Protein AF-0000000075761748 (afdb_homodimer)

Structure (mmCIF, N/CA/C/O backbone):
data_AF-0000000075761748-model_v1
#
loop_
_entity.id
_entity.type
_entity.pdbx_description
1 polymer 'Carboxyvinyl-carboxyphosphonate phosphorylmutase, putative'
#
loop_
_atom_site.group_PDB
_atom_site.id
_atom_site.type_symbol
_atom_site.label_atom_id
_atom_site.label_alt_id
_atom_site.label_comp_id
_atom_site.label_asym_id
_atom_site.label_entity_id
_atom_site.label_seq_id
_atom_site.pdbx_PDB_ins_code
_atom_site.Cartn_x
_atom_site.Cartn_y
_atom_site.Cartn_z
_atom_site.occupancy
_atom_site.B_iso_or_equiv
_atom_site.auth_seq_id
_atom_site.auth_comp_id
_atom_site.auth_asym_id
_atom_site.auth_atom_id
_atom_site.pdbx_PDB_model_num
ATOM 1 N N . MET A 1 1 ? -8.164 -15.031 -9.969 1 97.06 1 MET A N 1
ATOM 2 C CA . MET A 1 1 ? -7.469 -14.969 -8.68 1 97.06 1 MET A CA 1
ATOM 3 C C . MET A 1 1 ? -6.477 -13.812 -8.656 1 97.06 1 MET A C 1
ATOM 5 O O . MET A 1 1 ? -5.289 -14.008 -8.922 1 97.06 1 MET A O 1
ATOM 9 N N . PRO A 1 2 ? -7.016 -12.594 -8.445 1 98.62 2 PRO A N 1
ATOM 10 C CA . PRO A 1 2 ? -6.156 -11.406 -8.492 1 98.62 2 PRO A CA 1
ATOM 11 C C . PRO A 1 2 ? -5.148 -11.359 -7.352 1 98.62 2 PRO A C 1
ATOM 13 O O . PRO A 1 2 ? -5.211 -12.18 -6.43 1 98.62 2 PRO A O 1
ATOM 16 N N . ASN A 1 3 ? -4.223 -10.469 -7.453 1 98.88 3 ASN A N 1
ATOM 17 C CA . ASN A 1 3 ? -3.045 -10.492 -6.59 1 98.88 3 ASN A CA 1
ATOM 18 C C . ASN A 1 3 ? -2.951 -9.227 -5.738 1 98.88 3 ASN A C 1
ATOM 20 O O . ASN A 1 3 ? -2.348 -8.242 -6.152 1 98.88 3 ASN A O 1
ATOM 24 N N . PR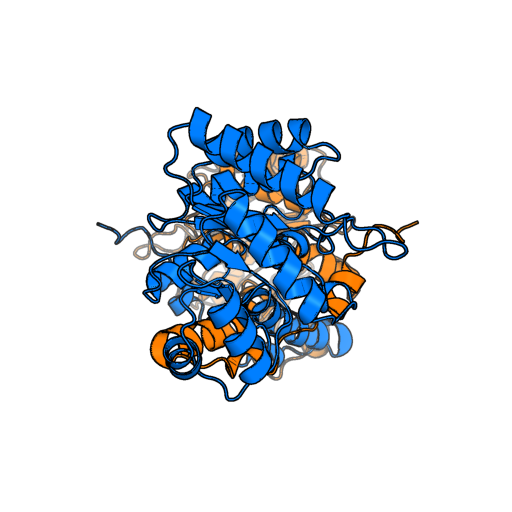O A 1 4 ? -3.484 -9.25 -4.539 1 98.88 4 PRO A N 1
ATOM 25 C CA . PRO A 1 4 ? -3.318 -8.133 -3.609 1 98.88 4 PRO A CA 1
ATOM 26 C C . PRO A 1 4 ? -1.931 -8.094 -2.975 1 98.88 4 PRO A C 1
ATOM 28 O O . PRO A 1 4 ? -1.226 -9.109 -2.963 1 98.88 4 PRO A O 1
ATOM 31 N N . TRP A 1 5 ? -1.513 -6.922 -2.471 1 98.81 5 TRP A N 1
ATOM 32 C CA . TRP A 1 5 ? -0.192 -6.801 -1.863 1 98.81 5 TRP A CA 1
ATOM 33 C C . TRP A 1 5 ? -0.297 -6.324 -0.419 1 98.81 5 TRP A C 1
ATOM 35 O O . TRP A 1 5 ? 0.706 -6.258 0.295 1 98.81 5 TRP A O 1
ATOM 45 N N . ASP A 1 6 ? -1.448 -5.941 0.044 1 98.75 6 ASP A N 1
ATOM 46 C CA . ASP A 1 6 ? -1.693 -5.547 1.429 1 98.75 6 ASP A CA 1
ATOM 47 C C . ASP A 1 6 ? -3.148 -5.793 1.82 1 98.75 6 ASP A C 1
ATOM 49 O O . ASP A 1 6 ? -3.943 -6.266 1.007 1 98.75 6 ASP A O 1
ATOM 53 N N . VAL A 1 7 ? -3.504 -5.562 3.092 1 98.56 7 VAL A N 1
ATOM 54 C CA . VAL A 1 7 ? -4.82 -5.875 3.643 1 98.56 7 VAL A CA 1
ATOM 55 C C . VAL A 1 7 ? -5.891 -5.07 2.906 1 98.56 7 VAL A C 1
ATOM 57 O O . VAL A 1 7 ? -6.957 -5.598 2.582 1 98.56 7 VAL A O 1
ATOM 60 N N . GLY A 1 8 ? -5.621 -3.787 2.602 1 98.62 8 GLY A N 1
ATOM 61 C CA . GLY A 1 8 ? -6.57 -2.943 1.899 1 98.62 8 GLY A CA 1
ATOM 62 C C . GLY A 1 8 ? -6.906 -3.449 0.51 1 98.62 8 GLY A C 1
ATOM 63 O O . GLY A 1 8 ? -8.078 -3.531 0.14 1 98.62 8 GLY A O 1
ATOM 64 N N . SER A 1 9 ? -5.867 -3.771 -0.28 1 98.81 9 SER A N 1
ATOM 65 C CA . SER A 1 9 ? -6.113 -4.27 -1.63 1 98.81 9 SER A CA 1
ATOM 66 C C . SER A 1 9 ? -6.82 -5.617 -1.6 1 98.81 9 SER A C 1
ATOM 68 O O . SER A 1 9 ? -7.637 -5.918 -2.475 1 98.81 9 SER A O 1
ATOM 70 N N . ALA A 1 10 ? -6.52 -6.508 -0.599 1 98.69 10 ALA A N 1
ATOM 71 C CA . ALA A 1 10 ? -7.219 -7.781 -0.453 1 98.69 10 ALA A CA 1
ATOM 72 C C . ALA A 1 10 ? -8.703 -7.559 -0.17 1 98.69 10 ALA A C 1
ATOM 74 O O . ALA A 1 10 ? -9.562 -8.18 -0.804 1 98.69 10 ALA A O 1
ATOM 75 N N . ALA A 1 11 ? -8.961 -6.68 0.768 1 97.94 11 ALA A N 1
ATOM 76 C CA . ALA A 1 11 ? -10.344 -6.387 1.135 1 97.94 11 ALA A CA 1
ATOM 77 C C . ALA A 1 11 ? -11.109 -5.797 -0.044 1 97.94 11 ALA A C 1
ATOM 79 O O . ALA A 1 11 ? -12.273 -6.148 -0.274 1 97.94 11 ALA A O 1
ATOM 80 N N . ALA A 1 12 ? -10.508 -4.895 -0.746 1 98.31 12 ALA A N 1
ATOM 81 C CA . ALA A 1 12 ? -11.141 -4.289 -1.916 1 98.31 12 ALA A CA 1
ATOM 82 C C . ALA A 1 12 ? -11.484 -5.344 -2.963 1 98.31 12 ALA A C 1
ATOM 84 O O . ALA A 1 12 ? -12.594 -5.363 -3.496 1 98.31 12 ALA A O 1
ATOM 85 N N . LEU A 1 13 ? -10.539 -6.246 -3.244 1 98.69 13 LEU A N 1
ATOM 86 C CA . LEU A 1 13 ? -10.766 -7.285 -4.242 1 98.69 13 LEU A CA 1
ATOM 87 C C . LEU A 1 13 ? -11.867 -8.242 -3.797 1 98.69 13 LEU A C 1
ATOM 89 O O . LEU A 1 13 ? -12.688 -8.672 -4.609 1 98.69 13 LEU A O 1
ATOM 93 N N . ALA A 1 14 ? -11.844 -8.586 -2.496 1 98.12 14 ALA A N 1
ATOM 94 C CA . ALA A 1 14 ? -12.938 -9.391 -1.961 1 98.12 14 ALA A CA 1
ATOM 95 C C . ALA A 1 14 ? -14.281 -8.711 -2.174 1 98.12 14 ALA A C 1
ATOM 97 O O . ALA A 1 14 ? -15.25 -9.344 -2.586 1 98.12 14 ALA A O 1
ATOM 98 N N . SER A 1 15 ? -14.352 -7.426 -1.947 1 96.75 15 SER A N 1
ATOM 99 C CA . SER A 1 15 ? -15.594 -6.664 -2.062 1 96.75 15 SER A CA 1
ATOM 100 C C . SER A 1 15 ? -16.062 -6.602 -3.51 1 96.75 15 SER A C 1
ATOM 102 O O . SER A 1 15 ? -17.25 -6.363 -3.77 1 96.75 15 SER A O 1
ATOM 104 N N . LEU A 1 16 ? -15.172 -6.793 -4.461 1 97.62 16 LEU A N 1
ATOM 105 C CA . LEU A 1 16 ? -15.508 -6.738 -5.879 1 97.62 16 LEU A CA 1
ATOM 106 C C . LEU A 1 16 ? -16.016 -8.094 -6.371 1 97.62 16 LEU A C 1
ATOM 108 O O . LEU A 1 16 ? -16.344 -8.25 -7.547 1 97.62 16 LEU A O 1
ATOM 112 N N . GLY A 1 17 ? -15.992 -9.148 -5.469 1 97.62 17 GLY A N 1
ATOM 113 C CA . GLY A 1 17 ? -16.672 -10.398 -5.773 1 97.62 17 GLY A CA 1
ATOM 114 C C . GLY A 1 17 ? -15.711 -11.516 -6.164 1 97.62 17 GLY A C 1
ATOM 115 O O . GLY A 1 17 ? -16.141 -12.602 -6.535 1 97.62 17 GLY A O 1
ATOM 116 N N . PHE A 1 18 ? -14.438 -11.281 -6.145 1 98.38 18 PHE A N 1
ATOM 117 C CA . PHE A 1 18 ? -13.492 -12.367 -6.398 1 98.38 18 PHE A CA 1
ATOM 118 C C . PHE A 1 18 ? -13.625 -13.461 -5.344 1 98.38 18 PHE A C 1
ATOM 120 O O . PHE A 1 18 ? -14.008 -13.188 -4.203 1 98.38 18 PHE A O 1
ATOM 127 N N . LYS A 1 19 ? -13.281 -14.695 -5.68 1 97.94 19 LYS A N 1
ATOM 128 C CA . LYS A 1 19 ? -13.594 -15.836 -4.816 1 97.94 19 LYS A CA 1
ATOM 129 C C . LYS A 1 19 ? -12.32 -16.391 -4.176 1 97.94 19 LYS A C 1
ATOM 131 O O . LYS A 1 19 ? -12.398 -17.203 -3.242 1 97.94 19 LYS A O 1
ATOM 136 N N . ALA A 1 20 ? -11.172 -16.016 -4.672 1 98.56 20 ALA A N 1
ATOM 137 C CA . ALA A 1 20 ? -9.844 -16.375 -4.176 1 98.56 20 ALA A CA 1
ATOM 138 C C . ALA A 1 20 ? -8.805 -15.328 -4.559 1 98.56 20 ALA A C 1
ATOM 140 O O . ALA A 1 20 ? -9.008 -14.562 -5.504 1 98.56 20 ALA A O 1
ATOM 141 N N . LEU A 1 21 ? -7.816 -15.234 -3.781 1 98.81 21 LEU A N 1
ATOM 142 C CA . LEU A 1 21 ? -6.738 -14.281 -4.012 1 98.81 21 LEU A CA 1
ATOM 143 C C . LEU A 1 21 ? -5.383 -14.977 -3.979 1 98.81 21 LEU A C 1
ATOM 145 O O . LEU A 1 21 ? -5.273 -16.109 -3.508 1 98.81 21 LEU A O 1
ATOM 149 N N . ALA A 1 22 ? -4.387 -14.344 -4.516 1 98.88 22 ALA A N 1
ATOM 150 C CA . ALA A 1 22 ? -2.996 -14.773 -4.41 1 98.88 22 ALA A CA 1
ATOM 151 C C . ALA A 1 22 ? -2.074 -13.594 -4.117 1 98.88 22 ALA A C 1
ATOM 153 O O . ALA A 1 22 ? -2.242 -12.508 -4.688 1 98.88 22 ALA A O 1
ATOM 154 N N . THR A 1 23 ? -1.149 -13.797 -3.203 1 98.81 23 THR A N 1
ATOM 155 C CA . THR A 1 23 ? -0.226 -12.703 -2.92 1 98.81 23 THR A CA 1
ATOM 156 C C . THR A 1 23 ? 0.694 -12.453 -4.109 1 98.81 23 THR A C 1
ATOM 158 O O . THR A 1 23 ? 0.846 -13.312 -4.977 1 98.81 23 THR A O 1
ATOM 161 N N . THR A 1 24 ? 1.222 -11.305 -4.211 1 98.75 24 THR A N 1
ATOM 162 C CA . THR A 1 24 ? 2.225 -10.914 -5.195 1 98.75 24 THR A CA 1
ATOM 163 C C . THR A 1 24 ? 3.537 -10.547 -4.512 1 98.75 24 THR A C 1
ATOM 165 O O . THR A 1 24 ? 3.574 -9.648 -3.67 1 98.75 24 THR A O 1
ATOM 168 N N . SER A 1 25 ? 4.617 -11.258 -4.852 1 98.31 25 SER A N 1
ATOM 169 C CA . SER A 1 25 ? 5.926 -10.961 -4.273 1 98.31 25 SER A CA 1
ATOM 170 C C . SER A 1 25 ? 6.395 -9.562 -4.656 1 98.31 25 SER A C 1
ATOM 172 O O . SER A 1 25 ? 6.891 -8.812 -3.811 1 98.31 25 SER A O 1
ATOM 174 N N . SER A 1 26 ? 6.246 -9.172 -5.926 1 98.5 26 SER A N 1
ATOM 175 C CA . SER A 1 26 ? 6.699 -7.867 -6.383 1 98.5 26 SER A CA 1
ATOM 176 C C . SER A 1 26 ? 5.891 -6.746 -5.742 1 98.5 26 SER A C 1
ATOM 178 O O . SER A 1 26 ? 6.457 -5.77 -5.242 1 98.5 26 SER A O 1
ATOM 180 N N . GLY A 1 27 ? 4.527 -6.863 -5.773 1 98.81 27 GLY A N 1
ATOM 181 C CA . GLY A 1 27 ? 3.684 -5.848 -5.164 1 98.81 27 GLY A CA 1
ATOM 182 C C . GLY A 1 27 ? 4.016 -5.594 -3.707 1 98.81 27 GLY A C 1
ATOM 183 O O . GLY A 1 27 ? 4.094 -4.441 -3.275 1 98.81 27 GLY A O 1
ATOM 184 N N . TYR A 1 28 ? 4.191 -6.699 -2.941 1 98.88 28 TYR A N 1
ATOM 185 C CA . TYR A 1 28 ? 4.555 -6.566 -1.535 1 98.88 28 TYR A CA 1
ATOM 186 C C . TYR A 1 28 ? 5.93 -5.922 -1.386 1 98.88 28 TYR A C 1
ATOM 188 O O . TYR A 1 28 ? 6.105 -5 -0.588 1 98.88 28 TYR A O 1
ATOM 196 N N . ALA A 1 29 ? 6.906 -6.395 -2.148 1 98.75 29 ALA A N 1
ATOM 197 C CA . ALA A 1 29 ? 8.258 -5.859 -2.072 1 98.75 29 ALA A CA 1
ATOM 198 C C . ALA A 1 29 ? 8.273 -4.352 -2.316 1 98.75 29 ALA A C 1
ATOM 200 O O . ALA A 1 29 ? 8.875 -3.596 -1.554 1 98.75 29 ALA A O 1
ATOM 201 N N . TRP A 1 30 ? 7.551 -3.898 -3.371 1 98.75 30 TRP A N 1
ATOM 202 C CA . TRP A 1 30 ? 7.523 -2.477 -3.695 1 98.75 30 TRP A CA 1
ATOM 203 C C . TRP A 1 30 ? 6.891 -1.672 -2.566 1 98.75 30 TRP A C 1
ATOM 205 O O . TRP A 1 30 ? 7.352 -0.574 -2.244 1 98.75 30 TRP A O 1
ATOM 215 N N . SER A 1 31 ? 5.859 -2.213 -1.928 1 98.75 31 SER A N 1
ATOM 216 C CA . SER A 1 31 ? 5.215 -1.515 -0.819 1 98.75 31 SER A CA 1
ATOM 217 C C . SER A 1 31 ? 6.168 -1.362 0.364 1 98.75 31 SER A C 1
ATOM 219 O O . SER A 1 31 ? 5.992 -0.471 1.197 1 98.75 31 SER A O 1
ATOM 221 N N . CYS A 1 32 ? 7.188 -2.203 0.415 1 98.25 32 CYS A N 1
ATOM 222 C CA . CYS A 1 32 ? 8.18 -2.186 1.486 1 98.25 32 CYS A CA 1
ATOM 223 C C . CYS A 1 32 ? 9.43 -1.438 1.057 1 98.25 32 CYS A C 1
ATOM 225 O O . CYS A 1 32 ? 10.414 -1.391 1.798 1 98.25 32 CYS A O 1
ATOM 227 N N . GLY A 1 33 ? 9.445 -0.913 -0.125 1 97.75 33 GLY A N 1
ATOM 228 C CA . GLY A 1 33 ? 10.617 -0.189 -0.607 1 97.75 33 GLY A CA 1
ATOM 229 C C . GLY A 1 33 ? 11.742 -1.102 -1.043 1 97.75 33 GLY A C 1
ATOM 230 O O . GLY A 1 33 ? 12.922 -0.76 -0.89 1 97.75 33 GLY A O 1
ATOM 231 N N . HIS A 1 34 ? 11.406 -2.277 -1.485 1 98.12 34 HIS A N 1
ATOM 232 C CA . HIS A 1 34 ? 12.375 -3.244 -1.99 1 98.12 34 HIS A CA 1
ATOM 233 C C . HIS A 1 34 ? 12.031 -3.68 -3.41 1 98.12 34 HIS A C 1
ATOM 235 O O . HIS A 1 34 ? 10.875 -3.59 -3.828 1 98.12 34 HIS A O 1
ATOM 241 N N . ALA A 1 35 ? 13.062 -4.074 -4.16 1 97.75 35 ALA A N 1
ATOM 242 C CA . ALA A 1 35 ? 12.828 -4.711 -5.453 1 97.75 35 ALA A CA 1
ATOM 243 C C . ALA A 1 35 ? 12.281 -6.125 -5.277 1 97.75 35 ALA A C 1
ATOM 245 O O . ALA A 1 35 ? 12.453 -6.734 -4.219 1 97.75 35 ALA A O 1
ATOM 246 N N . ASP A 1 36 ? 11.594 -6.582 -6.332 1 97 36 ASP A N 1
ATOM 247 C CA . ASP A 1 36 ? 11.078 -7.949 -6.324 1 97 36 ASP A CA 1
ATOM 248 C C . ASP A 1 36 ? 12.18 -8.953 -6.02 1 97 36 ASP A C 1
ATOM 250 O O . ASP A 1 36 ? 13.297 -8.828 -6.523 1 97 36 ASP A O 1
ATOM 254 N N . GLY A 1 37 ? 11.875 -9.898 -5.168 1 95.5 37 GLY A N 1
ATOM 255 C CA . GLY A 1 37 ? 12.82 -10.953 -4.844 1 95.5 37 GLY A CA 1
ATOM 256 C C . GLY A 1 37 ? 13.734 -10.594 -3.686 1 95.5 37 GLY A C 1
ATOM 257 O O . GLY A 1 37 ? 14.562 -11.406 -3.271 1 95.5 37 GLY A O 1
ATOM 258 N N . GLN A 1 38 ? 13.555 -9.414 -3.059 1 96.5 38 GLN A N 1
ATOM 259 C CA . GLN A 1 38 ? 14.516 -8.969 -2.059 1 96.5 38 GLN A CA 1
ATOM 260 C C . GLN A 1 38 ? 13.938 -9.078 -0.649 1 96.5 38 GLN A C 1
ATOM 262 O O . GLN A 1 38 ? 14.594 -8.703 0.326 1 96.5 38 GLN A O 1
ATOM 267 N N . MET A 1 39 ? 12.719 -9.555 -0.504 1 97.75 39 MET A N 1
ATOM 268 C CA . MET A 1 39 ? 12.148 -9.742 0.827 1 97.75 39 MET A CA 1
ATOM 269 C C . MET A 1 39 ? 12.68 -11.023 1.466 1 97.75 39 MET A C 1
ATOM 271 O O . MET A 1 39 ? 12.852 -12.039 0.788 1 97.75 39 MET A O 1
ATOM 275 N N . THR A 1 40 ? 12.875 -11.047 2.77 1 98.12 40 THR A N 1
ATOM 276 C CA . THR A 1 40 ? 13.344 -12.227 3.484 1 98.12 40 THR A CA 1
ATOM 277 C C . THR A 1 40 ? 12.203 -13.211 3.721 1 98.12 40 THR A C 1
ATOM 279 O O . THR A 1 40 ? 11.031 -12.836 3.645 1 98.12 40 THR A O 1
ATOM 282 N N . ARG A 1 41 ? 12.594 -14.43 3.959 1 98.5 41 ARG A N 1
ATOM 283 C CA . ARG A 1 41 ? 11.609 -15.445 4.32 1 98.5 41 ARG A CA 1
ATOM 284 C C . ARG A 1 41 ? 10.727 -14.961 5.461 1 98.5 41 ARG A C 1
ATOM 286 O O . ARG A 1 41 ? 9.5 -15.086 5.398 1 98.5 41 ARG A O 1
ATOM 293 N N . ASP A 1 42 ? 11.32 -14.398 6.535 1 98.62 42 ASP A N 1
ATOM 294 C CA . ASP A 1 42 ? 10.562 -13.969 7.703 1 98.62 42 ASP A CA 1
ATOM 295 C C . ASP A 1 42 ? 9.594 -12.844 7.344 1 98.62 42 ASP A C 1
ATOM 297 O O . ASP A 1 42 ? 8.461 -12.812 7.836 1 98.62 42 ASP A O 1
ATOM 301 N N . ASP A 1 43 ? 10.031 -11.906 6.504 1 98.19 43 ASP A N 1
ATOM 302 C CA . ASP A 1 43 ? 9.156 -10.844 6.016 1 98.19 43 ASP A CA 1
ATOM 303 C C . ASP A 1 43 ? 7.93 -11.43 5.309 1 98.19 43 ASP A C 1
ATOM 305 O O . ASP A 1 43 ? 6.801 -11 5.555 1 98.19 43 ASP A O 1
ATOM 309 N N . VAL A 1 44 ? 8.219 -12.367 4.473 1 98.81 44 VAL A N 1
ATOM 310 C CA . VAL A 1 44 ? 7.164 -12.945 3.646 1 98.81 44 VAL A CA 1
ATOM 311 C C . VAL A 1 44 ? 6.207 -13.75 4.523 1 98.81 44 VAL A C 1
ATOM 313 O O . VAL A 1 44 ? 4.988 -13.672 4.359 1 98.81 44 VAL A O 1
ATOM 316 N N . LEU A 1 45 ? 6.727 -14.523 5.488 1 98.81 45 LEU A N 1
ATOM 317 C CA . LEU A 1 45 ? 5.863 -15.273 6.391 1 98.81 45 LEU A CA 1
ATOM 318 C C . LEU A 1 45 ? 4.977 -14.336 7.207 1 98.81 45 LEU A C 1
ATOM 320 O O . LEU A 1 45 ? 3.795 -14.625 7.418 1 98.81 45 LEU A O 1
ATOM 324 N N . ALA A 1 46 ? 5.523 -13.242 7.707 1 98.56 46 ALA A N 1
ATOM 325 C CA . ALA A 1 46 ? 4.73 -12.258 8.43 1 98.56 46 ALA A CA 1
ATOM 326 C C . ALA A 1 46 ? 3.637 -11.672 7.543 1 98.56 46 ALA A C 1
ATOM 328 O O . ALA A 1 46 ? 2.496 -11.5 7.984 1 98.56 46 ALA A O 1
ATOM 329 N N . HIS A 1 47 ? 3.982 -11.391 6.34 1 98.75 47 HIS A N 1
ATOM 330 C CA . HIS A 1 47 ? 3.025 -10.875 5.367 1 98.75 47 HIS A CA 1
ATOM 331 C C . HIS A 1 47 ? 1.911 -11.883 5.098 1 98.75 47 HIS A C 1
ATOM 333 O O . HIS A 1 47 ? 0.736 -11.508 5.047 1 98.75 47 HIS A O 1
ATOM 339 N N . LEU A 1 48 ? 2.287 -13.125 4.895 1 98.81 48 LEU A N 1
ATOM 340 C CA . LEU A 1 48 ? 1.302 -14.164 4.625 1 98.81 48 LEU A CA 1
ATOM 341 C C . LEU A 1 48 ? 0.321 -14.297 5.781 1 98.81 48 LEU A C 1
ATOM 343 O O . LEU A 1 48 ? -0.879 -14.484 5.57 1 98.81 48 LEU A O 1
ATOM 347 N N . ARG A 1 49 ? 0.815 -14.234 7.008 1 98.44 49 ARG A N 1
ATOM 348 C CA . ARG A 1 49 ? -0.058 -14.305 8.18 1 98.44 49 ARG A CA 1
ATOM 349 C C . ARG A 1 49 ? -1.07 -13.164 8.164 1 98.44 49 ARG A C 1
ATOM 351 O O . ARG A 1 49 ? -2.262 -13.375 8.406 1 98.44 49 ARG A O 1
ATOM 358 N N . LEU A 1 50 ? -0.566 -12 7.895 1 98 50 LEU A N 1
ATOM 359 C CA . LEU A 1 50 ? -1.42 -10.812 7.832 1 98 50 LEU A CA 1
ATOM 360 C C . LEU A 1 50 ? -2.48 -10.969 6.746 1 98 50 LEU A C 1
ATOM 362 O O . LEU A 1 50 ? -3.66 -10.695 6.984 1 98 50 LEU A O 1
ATOM 366 N N . MET A 1 51 ? -2.104 -11.414 5.578 1 98.5 51 MET A N 1
ATOM 367 C CA . MET A 1 51 ? -2.988 -11.539 4.422 1 98.5 51 MET A CA 1
ATOM 368 C C . MET A 1 51 ? -4.039 -12.625 4.664 1 98.5 51 MET A C 1
ATOM 370 O O . MET A 1 51 ? -5.207 -12.445 4.312 1 98.5 51 MET A O 1
ATOM 374 N N . ALA A 1 52 ? -3.611 -13.719 5.25 1 97.62 52 ALA A N 1
ATOM 375 C CA . ALA A 1 52 ? -4.527 -14.82 5.512 1 97.62 52 ALA A CA 1
ATOM 376 C C . ALA A 1 52 ? -5.633 -14.398 6.48 1 97.62 52 ALA A C 1
ATOM 378 O O . ALA A 1 52 ? -6.758 -14.898 6.406 1 97.62 52 ALA A O 1
ATOM 379 N N . ARG A 1 53 ? -5.367 -13.445 7.32 1 96.19 53 ARG A N 1
ATOM 380 C CA . ARG A 1 53 ? -6.332 -12.984 8.312 1 96.19 53 ARG A CA 1
ATOM 381 C C . ARG A 1 53 ? -7.18 -11.836 7.762 1 96.19 53 ARG A C 1
ATOM 383 O O . ARG A 1 53 ? -8.203 -11.484 8.344 1 96.19 53 ARG A O 1
ATOM 390 N N . ALA A 1 54 ? -6.797 -11.289 6.668 1 95.19 54 ALA A N 1
ATOM 391 C CA . ALA A 1 54 ? -7.379 -10.055 6.141 1 95.19 54 ALA A CA 1
ATOM 392 C C . ALA A 1 54 ? -8.742 -10.32 5.504 1 95.19 54 ALA A C 1
ATOM 394 O O . ALA A 1 54 ? -9.523 -9.398 5.293 1 95.19 54 ALA A O 1
ATOM 395 N N . THR A 1 55 ? -9.055 -11.531 5.164 1 95.69 55 THR A N 1
ATOM 396 C CA . THR A 1 55 ? -10.266 -11.883 4.426 1 95.69 55 THR A CA 1
ATOM 397 C C . THR A 1 55 ? -10.656 -13.336 4.684 1 95.69 55 THR A C 1
ATOM 399 O O . THR A 1 55 ? -9.82 -14.141 5.102 1 95.69 55 THR A O 1
ATOM 402 N N . ASP A 1 56 ? -11.883 -13.664 4.43 1 96.31 56 ASP A N 1
ATOM 403 C CA . ASP A 1 56 ? -12.352 -15.047 4.535 1 96.31 56 ASP A CA 1
ATOM 404 C C . ASP A 1 56 ? -12.078 -15.82 3.248 1 96.31 56 ASP A C 1
ATOM 406 O O . ASP A 1 56 ? -12.273 -17.031 3.195 1 96.31 56 ASP A O 1
ATOM 410 N N . LEU A 1 57 ? -11.641 -15.141 2.227 1 98.44 57 LEU A N 1
ATOM 411 C CA . LEU A 1 57 ? -11.32 -15.812 0.972 1 98.44 57 LEU A CA 1
ATOM 412 C C . LEU A 1 57 ? -10.039 -16.625 1.105 1 98.44 57 LEU A C 1
ATOM 414 O O . LEU A 1 57 ? -9.117 -16.234 1.823 1 98.44 57 LEU A O 1
ATOM 418 N N . PRO A 1 58 ? -9.961 -17.781 0.415 1 98.31 58 PRO A N 1
ATOM 419 C CA . PRO A 1 58 ? -8.68 -18.484 0.369 1 98.31 58 PRO A CA 1
ATOM 420 C C . PRO A 1 58 ? -7.582 -17.688 -0.326 1 98.31 58 PRO A C 1
ATOM 422 O O . PRO A 1 58 ? -7.852 -17 -1.313 1 98.31 58 PRO A O 1
ATOM 425 N N . ILE A 1 59 ? -6.363 -17.75 0.191 1 98.56 59 ILE A N 1
ATOM 426 C CA . ILE A 1 59 ? -5.227 -17.031 -0.365 1 98.56 59 ILE A CA 1
ATOM 427 C C . ILE A 1 59 ? -4.129 -18 -0.772 1 98.56 59 ILE A C 1
ATOM 429 O O . ILE A 1 59 ? -3.693 -18.828 0.036 1 98.56 59 ILE A O 1
ATOM 433 N N . ASN A 1 60 ? -3.74 -17.969 -2.025 1 98.81 60 ASN A N 1
ATOM 434 C CA . ASN A 1 60 ? -2.527 -18.641 -2.482 1 98.81 60 ASN A CA 1
ATOM 435 C C . ASN A 1 60 ? -1.285 -17.797 -2.225 1 98.81 60 ASN A C 1
ATOM 437 O O . ASN A 1 60 ? -1.265 -16.609 -2.543 1 98.81 60 ASN A O 1
ATOM 441 N N . ALA A 1 61 ? -0.274 -18.391 -1.654 1 98.75 61 ALA A N 1
ATOM 442 C CA . ALA A 1 61 ? 0.987 -17.703 -1.404 1 98.75 61 ALA A CA 1
ATOM 443 C C . ALA A 1 61 ? 1.921 -17.812 -2.605 1 98.75 61 ALA A C 1
ATOM 445 O O . ALA A 1 61 ? 2.256 -18.922 -3.041 1 98.75 61 ALA A O 1
ATOM 446 N N . ASP A 1 62 ? 2.293 -16.719 -3.158 1 98.69 62 ASP A N 1
ATOM 447 C CA . ASP A 1 62 ? 3.51 -16.719 -3.963 1 98.69 62 ASP A CA 1
ATOM 448 C C . ASP A 1 62 ? 4.746 -16.906 -3.088 1 98.69 62 ASP A C 1
ATOM 450 O O . ASP A 1 62 ? 5.199 -15.953 -2.439 1 98.69 62 ASP A O 1
ATOM 454 N N . PHE A 1 63 ? 5.316 -18.047 -3.115 1 98.75 63 PHE A N 1
ATOM 455 C CA . PHE A 1 63 ? 6.398 -18.375 -2.193 1 98.75 63 PHE A CA 1
ATOM 456 C C . PHE A 1 63 ? 7.73 -18.453 -2.932 1 98.75 63 PHE A C 1
ATOM 458 O O . PHE A 1 63 ? 8.664 -19.109 -2.457 1 98.75 63 PHE A O 1
ATOM 465 N N . GLU A 1 64 ? 7.75 -17.906 -4.125 1 97.94 64 GLU A N 1
ATOM 466 C CA . GLU A 1 64 ? 8.93 -17.797 -4.973 1 97.94 64 GLU A CA 1
ATOM 467 C C . GLU A 1 64 ? 9.68 -19.125 -5.047 1 97.94 64 GLU A C 1
ATOM 469 O O . GLU A 1 64 ? 9.094 -20.156 -5.379 1 97.94 64 GLU A O 1
ATOM 474 N N . SER A 1 65 ? 10.961 -19.156 -4.809 1 97.38 65 SER A N 1
ATOM 475 C CA . SER A 1 65 ? 11.719 -20.391 -4.953 1 97.38 65 SER A CA 1
ATOM 476 C C . SER A 1 65 ? 11.773 -21.172 -3.639 1 97.38 65 SER A C 1
ATOM 478 O O . SER A 1 65 ? 12.633 -22.031 -3.461 1 97.38 65 SER A O 1
ATOM 480 N N . GLY A 1 66 ? 10.898 -20.797 -2.666 1 98.19 66 GLY A N 1
ATOM 481 C CA . GLY A 1 66 ? 10.758 -21.562 -1.431 1 98.19 66 GLY A CA 1
ATOM 482 C C . GLY A 1 66 ? 11.719 -21.109 -0.345 1 98.19 66 GLY A C 1
ATOM 483 O O . GLY A 1 66 ? 11.758 -21.688 0.739 1 98.19 66 GLY A O 1
ATOM 484 N N . TYR A 1 67 ? 12.633 -20.125 -0.589 1 98.06 67 TYR A N 1
ATOM 485 C CA . TYR A 1 67 ? 13.531 -19.469 0.354 1 98.06 67 TYR A CA 1
ATOM 486 C C . TYR A 1 67 ? 14.477 -20.469 1.006 1 98.06 67 TYR A C 1
ATOM 488 O O . TYR A 1 67 ? 14.75 -20.375 2.205 1 98.06 67 TYR A O 1
ATOM 496 N N . ALA A 1 68 ? 14.844 -21.453 0.242 1 97.81 68 ALA A N 1
ATOM 497 C CA . ALA A 1 68 ? 15.812 -22.438 0.707 1 97.81 68 ALA A CA 1
ATOM 498 C C . ALA A 1 68 ? 16.609 -23.016 -0.46 1 97.81 68 ALA A C 1
ATOM 500 O O . ALA A 1 68 ? 16.094 -23.109 -1.582 1 97.81 68 ALA A O 1
ATOM 501 N N . ALA A 1 69 ? 17.781 -23.484 -0.209 1 94.69 69 ALA A N 1
ATOM 502 C CA . ALA A 1 69 ? 18.656 -24.047 -1.24 1 94.69 69 ALA A CA 1
ATOM 503 C C . ALA A 1 69 ? 18.375 -25.531 -1.443 1 94.69 69 ALA A C 1
ATOM 505 O O . ALA A 1 69 ? 18.562 -26.062 -2.543 1 94.69 69 ALA A O 1
ATOM 506 N N . THR A 1 70 ? 17.906 -26.219 -0.393 1 96.88 70 THR A N 1
ATOM 507 C CA . THR A 1 70 ? 17.734 -27.656 -0.436 1 96.88 70 THR A CA 1
ATOM 508 C C . THR A 1 70 ? 16.266 -28.047 -0.352 1 96.88 70 THR A C 1
ATOM 510 O O . THR A 1 70 ? 15.453 -27.281 0.166 1 96.88 70 THR A O 1
ATOM 513 N N . PRO A 1 71 ? 15.953 -29.25 -0.84 1 97.94 71 PRO A N 1
ATOM 514 C CA . PRO A 1 71 ? 14.578 -29.734 -0.709 1 97.94 71 PRO A CA 1
ATOM 515 C C . PRO A 1 71 ? 14.102 -29.781 0.742 1 97.94 71 PRO A C 1
ATOM 517 O O . PRO A 1 71 ? 12.961 -29.406 1.035 1 97.94 71 PRO A O 1
ATOM 520 N N . ASP A 1 72 ? 14.984 -30.156 1.649 1 98 72 ASP A N 1
ATOM 521 C CA . ASP A 1 72 ? 14.617 -30.188 3.062 1 98 72 ASP A CA 1
ATOM 522 C C . ASP A 1 72 ? 14.289 -28.797 3.58 1 98 72 ASP A C 1
ATOM 524 O O . ASP A 1 72 ? 13.359 -28.625 4.367 1 98 72 ASP A O 1
ATOM 528 N N . GLY A 1 73 ? 15.102 -27.859 3.197 1 98.5 73 GLY A N 1
ATOM 529 C CA . GLY A 1 73 ? 14.812 -26.484 3.559 1 98.5 73 GLY A CA 1
ATOM 530 C C . GLY A 1 73 ? 13.492 -25.984 3.01 1 98.5 73 GLY A C 1
ATOM 531 O O . GLY A 1 73 ? 12.773 -25.25 3.688 1 98.5 73 GLY A O 1
ATOM 532 N N . VAL A 1 74 ? 13.195 -26.359 1.826 1 98.62 74 VAL A N 1
ATOM 533 C CA . VAL A 1 74 ? 11.914 -26 1.223 1 98.62 74 VAL A CA 1
ATOM 534 C C . VAL A 1 74 ? 10.773 -26.594 2.037 1 98.62 74 VAL A C 1
ATOM 536 O O . VAL A 1 74 ? 9.789 -25.906 2.334 1 98.62 74 VAL A O 1
ATOM 539 N N . ALA A 1 75 ? 10.922 -27.875 2.369 1 98.56 75 ALA A N 1
ATOM 540 C CA . ALA A 1 75 ? 9.891 -28.531 3.172 1 98.56 75 ALA A CA 1
ATOM 541 C C . ALA A 1 75 ? 9.672 -27.781 4.488 1 98.56 75 ALA A C 1
ATOM 543 O O . ALA A 1 75 ? 8.523 -27.578 4.906 1 98.56 75 ALA A O 1
ATOM 544 N N . GLU A 1 76 ? 10.719 -27.406 5.148 1 98.62 76 GLU A N 1
ATOM 545 C CA . GLU A 1 76 ? 10.625 -26.656 6.398 1 98.62 76 GLU A CA 1
ATOM 546 C C . GLU A 1 76 ? 9.906 -25.328 6.203 1 98.62 76 GLU A C 1
ATOM 548 O O . GLU A 1 76 ? 9.008 -24.984 6.973 1 98.62 76 GLU A O 1
ATOM 553 N N . ASN A 1 77 ? 10.297 -24.594 5.207 1 98.81 77 ASN A N 1
ATOM 554 C CA . ASN A 1 77 ? 9.703 -23.297 4.949 1 98.81 77 ASN A CA 1
ATOM 555 C C . ASN A 1 77 ? 8.242 -23.406 4.547 1 98.81 77 ASN A C 1
ATOM 557 O O . ASN A 1 77 ? 7.418 -22.578 4.918 1 98.81 77 ASN A O 1
ATOM 561 N N . VAL A 1 78 ? 7.914 -24.422 3.764 1 98.75 78 VAL A N 1
ATOM 562 C CA . VAL A 1 78 ? 6.527 -24.672 3.383 1 98.75 78 VAL A CA 1
ATOM 563 C C . VAL A 1 78 ? 5.691 -24.969 4.629 1 98.75 78 VAL A C 1
ATOM 565 O O . VAL A 1 78 ? 4.566 -24.484 4.758 1 98.75 78 VAL A O 1
ATOM 568 N N . SER A 1 79 ? 6.258 -25.75 5.523 1 98.62 79 SER A N 1
ATOM 569 C CA . SER A 1 79 ? 5.559 -26.016 6.777 1 98.62 79 SER A CA 1
ATOM 570 C C . SER A 1 79 ? 5.254 -24.719 7.523 1 98.62 79 SER A C 1
ATOM 572 O O . SER A 1 79 ? 4.152 -24.547 8.047 1 98.62 79 SER A O 1
ATOM 574 N N . MET A 1 80 ? 6.188 -23.828 7.586 1 98.62 80 MET A N 1
ATOM 575 C CA . MET A 1 80 ? 5.98 -22.531 8.227 1 98.62 80 MET A CA 1
ATOM 576 C C . MET A 1 80 ? 4.914 -21.719 7.496 1 98.62 80 MET A C 1
ATOM 578 O O . MET A 1 80 ? 4.086 -21.062 8.125 1 98.62 80 MET A O 1
ATOM 582 N N . ALA A 1 81 ? 4.941 -21.75 6.156 1 98.69 81 ALA A N 1
ATOM 583 C CA . ALA A 1 81 ? 3.955 -21.016 5.363 1 98.69 81 ALA A CA 1
ATOM 584 C C . ALA A 1 81 ? 2.547 -21.547 5.613 1 98.69 81 ALA A C 1
ATOM 586 O O . ALA A 1 81 ? 1.589 -20.766 5.684 1 98.69 81 ALA A O 1
ATOM 587 N N . ILE A 1 82 ? 2.426 -22.844 5.738 1 98.06 82 ILE A N 1
ATOM 588 C CA . ILE A 1 82 ? 1.137 -23.484 6.008 1 98.06 82 ILE A CA 1
ATOM 589 C C . ILE A 1 82 ? 0.571 -22.953 7.324 1 98.06 82 ILE A C 1
ATOM 591 O O . ILE A 1 82 ? -0.626 -22.672 7.426 1 98.06 82 ILE A O 1
ATOM 595 N N . GLU A 1 83 ? 1.391 -22.75 8.289 1 97.94 83 GLU A N 1
ATOM 596 C CA . GLU A 1 83 ? 0.98 -22.281 9.609 1 97.94 83 GLU A CA 1
ATOM 597 C C . GLU A 1 83 ? 0.432 -20.859 9.547 1 97.94 83 GLU A C 1
ATOM 599 O O . GLU A 1 83 ? -0.234 -20.406 10.484 1 97.94 83 GLU A O 1
ATOM 604 N N . THR A 1 84 ? 0.733 -20.125 8.523 1 98.31 84 THR A N 1
ATOM 605 C CA . THR A 1 84 ? 0.262 -18.75 8.406 1 98.31 84 THR A CA 1
ATOM 606 C C . THR A 1 84 ? -1.228 -18.719 8.078 1 98.31 84 THR A C 1
ATOM 608 O O . THR A 1 84 ? -1.878 -17.672 8.227 1 98.31 84 THR A O 1
ATOM 611 N N . GLY A 1 85 ? -1.782 -19.781 7.52 1 97.69 85 GLY A N 1
ATOM 612 C CA . GLY A 1 85 ? -3.201 -19.859 7.211 1 97.69 85 GLY A CA 1
ATOM 613 C C . GLY A 1 85 ? -3.494 -19.75 5.727 1 97.69 85 GLY A C 1
ATOM 614 O O . GLY A 1 85 ? -4.652 -19.625 5.324 1 97.69 85 GLY A O 1
ATOM 615 N N . VAL A 1 86 ? -2.508 -19.844 4.859 1 98.12 86 VAL A N 1
ATOM 616 C CA . VAL A 1 86 ? -2.729 -19.781 3.418 1 98.12 86 VAL A CA 1
ATOM 617 C C . VAL A 1 86 ? -3.395 -21.062 2.93 1 98.12 86 VAL A C 1
ATOM 619 O O . VAL A 1 86 ? -3.277 -22.109 3.568 1 98.12 86 VAL A O 1
ATOM 622 N N . ALA A 1 87 ? -4.074 -20.938 1.812 1 98.12 87 ALA A N 1
ATOM 623 C CA . ALA A 1 87 ? -4.836 -22.062 1.259 1 98.12 87 ALA A CA 1
ATOM 624 C C . ALA A 1 87 ? -4.086 -22.719 0.107 1 98.12 87 ALA A C 1
ATOM 626 O O . ALA A 1 87 ? -4.473 -23.781 -0.363 1 98.12 87 ALA A O 1
ATOM 627 N N . GLY A 1 88 ? -3.064 -22.156 -0.367 1 98.44 88 GLY A N 1
ATOM 628 C CA . GLY A 1 88 ? -2.215 -22.641 -1.442 1 98.44 88 GLY A CA 1
ATOM 629 C C . GLY A 1 88 ? -0.833 -22.016 -1.442 1 98.44 88 GLY A C 1
ATOM 630 O O . GLY A 1 88 ? -0.608 -21 -0.785 1 98.44 88 GLY A O 1
ATOM 631 N N . ILE A 1 89 ? 0.062 -22.688 -2.127 1 98.69 89 ILE A N 1
ATOM 632 C CA . ILE A 1 89 ? 1.444 -22.234 -2.209 1 98.69 89 ILE A CA 1
ATOM 633 C C . ILE A 1 89 ? 2.002 -22.531 -3.6 1 98.69 89 ILE A C 1
ATOM 635 O O . ILE A 1 89 ? 1.798 -23.609 -4.141 1 98.69 89 ILE A O 1
ATOM 639 N N . SER A 1 90 ? 2.609 -21.531 -4.184 1 98.69 90 SER A N 1
ATOM 640 C CA . SER A 1 90 ? 3.342 -21.75 -5.426 1 98.69 90 SER A CA 1
ATOM 641 C C . SER A 1 90 ? 4.848 -21.766 -5.184 1 98.69 90 SER A C 1
ATOM 643 O O . SER A 1 90 ? 5.363 -20.953 -4.402 1 98.69 90 SER A O 1
ATOM 645 N N . ILE A 1 91 ? 5.543 -22.688 -5.797 1 98.44 91 ILE A N 1
ATOM 646 C CA . ILE A 1 91 ? 6.996 -22.812 -5.73 1 98.44 91 ILE A CA 1
ATOM 647 C C . ILE A 1 91 ? 7.582 -22.766 -7.141 1 98.44 91 ILE A C 1
ATOM 649 O O . ILE A 1 91 ? 7.129 -23.484 -8.031 1 98.44 91 ILE A O 1
ATOM 653 N N . GLU A 1 92 ? 8.5 -21.891 -7.32 1 98.38 92 GLU A N 1
ATOM 654 C CA . GLU A 1 92 ? 9.062 -21.75 -8.656 1 98.38 92 GLU A CA 1
ATOM 655 C C . GLU A 1 92 ? 10.398 -22.469 -8.773 1 98.38 92 GLU A C 1
ATOM 657 O O . GLU A 1 92 ? 10.953 -22.938 -7.773 1 98.38 92 GLU A O 1
ATOM 662 N N . ASP A 1 93 ? 10.938 -22.625 -9.977 1 98.5 93 ASP A N 1
ATOM 663 C CA . ASP A 1 93 ? 12.133 -23.422 -10.219 1 98.5 93 ASP A CA 1
ATOM 664 C C . ASP A 1 93 ? 13.297 -22.562 -10.688 1 98.5 93 ASP A C 1
ATOM 666 O O . ASP A 1 93 ? 14.25 -23.062 -11.289 1 98.5 93 ASP A O 1
ATOM 670 N N . SER A 1 94 ? 13.172 -21.234 -10.406 1 97.5 94 SER A N 1
ATOM 671 C CA . SER A 1 94 ? 14.273 -20.344 -10.734 1 97.5 94 SER A CA 1
ATOM 672 C C . SER A 1 94 ? 15.359 -20.391 -9.664 1 97.5 94 SER A C 1
ATOM 674 O O . SER A 1 94 ? 15.094 -20.734 -8.516 1 97.5 94 SER A O 1
ATOM 676 N N . THR A 1 95 ? 16.594 -20.016 -10.047 1 95.38 95 THR A N 1
ATOM 677 C CA . THR A 1 95 ? 17.719 -20.062 -9.109 1 95.38 95 THR A CA 1
ATOM 678 C C . THR A 1 95 ? 18.016 -18.672 -8.547 1 95.38 95 THR A C 1
ATOM 680 O O . THR A 1 95 ? 18.688 -18.547 -7.531 1 95.38 95 THR A O 1
ATOM 683 N N . GLY A 1 96 ? 17.594 -17.625 -9.273 1 91.44 96 GLY A N 1
ATOM 684 C CA . GLY A 1 96 ? 17.969 -16.266 -8.953 1 91.44 96 GLY A CA 1
ATOM 685 C C . GLY A 1 96 ? 19.312 -15.867 -9.531 1 91.44 96 GLY A C 1
ATOM 686 O O . GLY A 1 96 ? 19.719 -14.703 -9.461 1 91.44 96 GLY A O 1
ATOM 687 N N . ASP A 1 97 ? 20.031 -16.844 -10.133 1 91.94 97 ASP A N 1
ATOM 688 C CA . ASP A 1 97 ? 21.297 -16.594 -10.805 1 91.94 97 ASP A CA 1
ATOM 689 C C . ASP A 1 97 ? 21.109 -16.438 -12.305 1 91.94 97 ASP A C 1
ATOM 691 O O . ASP A 1 97 ? 20.75 -17.391 -13 1 91.94 97 ASP A O 1
ATOM 695 N N . SER A 1 98 ? 21.422 -15.242 -12.766 1 89.69 98 SER A N 1
ATOM 696 C CA . SER A 1 98 ? 21.172 -14.938 -14.172 1 89.69 98 SER A CA 1
ATOM 697 C C . SER A 1 98 ? 21.984 -15.844 -15.086 1 89.69 98 SER A C 1
ATOM 699 O O . SER A 1 98 ? 21.609 -16.078 -16.234 1 89.69 98 SER A O 1
ATOM 701 N N . ARG A 1 99 ? 23.203 -16.375 -14.609 1 93 99 ARG A N 1
ATOM 702 C CA . ARG A 1 99 ? 24.078 -17.219 -15.422 1 93 99 ARG A CA 1
ATOM 703 C C . ARG A 1 99 ? 23.531 -18.641 -15.516 1 93 99 ARG A C 1
ATOM 705 O O . ARG A 1 99 ? 23.859 -19.375 -16.438 1 93 99 ARG A O 1
ATOM 712 N N . ALA A 1 100 ? 22.656 -19.016 -14.625 1 94.94 100 ALA A N 1
ATOM 713 C CA . ALA A 1 100 ? 21.969 -20.312 -14.555 1 94.94 100 ALA A CA 1
ATOM 714 C C . ALA A 1 100 ? 20.578 -20.172 -13.93 1 94.94 100 ALA A C 1
ATOM 716 O O . ALA A 1 100 ? 20.359 -20.625 -12.812 1 94.94 100 ALA A O 1
ATOM 717 N N . PRO A 1 101 ? 19.766 -19.625 -14.711 1 96.56 101 PRO A N 1
ATOM 718 C CA . PRO A 1 101 ? 18.562 -19.078 -14.102 1 96.56 101 PRO A CA 1
ATOM 719 C C . PRO A 1 101 ? 17.531 -20.141 -13.75 1 96.56 101 PRO A C 1
ATOM 721 O O . PRO A 1 101 ? 16.578 -19.875 -13.008 1 96.56 101 PRO A O 1
ATOM 724 N N . LEU A 1 102 ? 17.703 -21.453 -14.281 1 97.94 102 LEU A N 1
ATOM 725 C CA . LEU A 1 102 ? 16.75 -22.516 -14.016 1 97.94 102 LEU A CA 1
ATOM 726 C C . LEU A 1 102 ? 17.422 -23.672 -13.289 1 97.94 102 LEU A C 1
ATOM 728 O O . LEU A 1 102 ? 18.531 -24.078 -13.648 1 97.94 102 LEU A O 1
ATOM 732 N N . ARG A 1 103 ? 16.766 -24.172 -12.344 1 98.12 103 ARG A N 1
ATOM 733 C CA . ARG A 1 103 ? 17.234 -25.406 -11.711 1 98.12 103 ARG A CA 1
ATOM 734 C C . ARG A 1 103 ? 17.109 -26.594 -12.664 1 98.12 103 ARG A C 1
ATOM 736 O O . ARG A 1 103 ? 16.234 -26.594 -13.539 1 98.12 103 ARG A O 1
ATOM 743 N N . GLU A 1 104 ? 17.984 -27.547 -12.414 1 97.81 104 GLU A N 1
ATOM 744 C CA . GLU A 1 104 ? 17.781 -28.812 -13.141 1 97.81 104 GLU A CA 1
ATOM 745 C C . GLU A 1 104 ? 16.422 -29.422 -12.82 1 97.81 104 GLU A C 1
ATOM 747 O O . GLU A 1 104 ? 15.945 -29.328 -11.688 1 97.81 104 GLU A O 1
ATOM 752 N N . ILE A 1 105 ? 15.797 -30.062 -13.875 1 98.25 105 ILE A N 1
ATOM 753 C CA . ILE A 1 105 ? 14.445 -30.594 -13.734 1 98.25 105 ILE A CA 1
ATOM 754 C C . ILE A 1 105 ? 14.398 -31.562 -12.539 1 98.25 105 ILE A C 1
ATOM 756 O O . ILE A 1 105 ? 13.445 -31.516 -11.75 1 98.25 105 ILE A O 1
ATOM 760 N N . ALA A 1 106 ? 15.406 -32.406 -12.398 1 98.25 106 ALA A N 1
ATOM 761 C CA . ALA A 1 106 ? 15.43 -33.375 -11.305 1 98.25 106 ALA A CA 1
ATOM 762 C C . ALA A 1 106 ? 15.438 -32.656 -9.945 1 98.25 106 ALA A C 1
ATOM 764 O O . ALA A 1 106 ? 14.711 -33.062 -9.039 1 98.25 106 ALA A O 1
ATOM 765 N N . GLU A 1 107 ? 16.281 -31.641 -9.789 1 98 107 GLU A N 1
ATOM 766 C CA . GLU A 1 107 ? 16.344 -30.875 -8.555 1 98 107 GLU A CA 1
ATOM 767 C C . GLU A 1 107 ? 15.016 -30.172 -8.266 1 98 107 GLU A C 1
ATOM 769 O O . GLU A 1 107 ? 14.523 -30.203 -7.141 1 98 107 GLU A O 1
ATOM 774 N N . ALA A 1 108 ? 14.516 -29.516 -9.281 1 98.38 108 ALA A N 1
ATOM 775 C CA . ALA A 1 108 ? 13.242 -28.828 -9.133 1 98.38 108 ALA A CA 1
ATOM 776 C C . ALA A 1 108 ? 12.133 -29.797 -8.727 1 98.38 108 ALA A C 1
ATOM 778 O O . ALA A 1 108 ? 11.289 -29.469 -7.891 1 98.38 108 ALA A O 1
ATOM 779 N N . THR A 1 109 ? 12.133 -30.953 -9.328 1 98.56 109 THR A N 1
ATOM 780 C CA . THR A 1 109 ? 11.141 -31.984 -9.023 1 98.56 109 THR A CA 1
ATOM 781 C C . THR A 1 109 ? 11.273 -32.438 -7.574 1 98.56 109 THR A C 1
ATOM 783 O O . THR A 1 109 ? 10.266 -32.625 -6.883 1 98.56 109 THR A O 1
ATOM 786 N N . GLU A 1 110 ? 12.461 -32.625 -7.125 1 98.56 110 GLU A N 1
ATOM 787 C CA . GLU A 1 110 ? 12.695 -33.031 -5.738 1 98.56 110 GLU A CA 1
ATOM 788 C C . GLU A 1 110 ? 12.172 -31.969 -4.77 1 98.56 110 GLU A C 1
ATOM 790 O O . GLU A 1 110 ? 11.625 -32.312 -3.717 1 98.56 110 GLU A O 1
ATOM 795 N N . ARG A 1 111 ? 12.398 -30.734 -5.09 1 98.5 111 ARG A N 1
ATOM 796 C CA . ARG A 1 111 ? 11.906 -29.625 -4.273 1 98.5 111 ARG A CA 1
ATOM 797 C C . ARG A 1 111 ? 10.383 -29.625 -4.219 1 98.5 111 ARG A C 1
ATOM 799 O O . ARG A 1 111 ? 9.797 -29.406 -3.156 1 98.5 111 ARG A O 1
ATOM 806 N N . MET A 1 112 ? 9.742 -29.906 -5.328 1 98.19 112 MET A N 1
ATOM 807 C CA . MET A 1 112 ? 8.289 -30.016 -5.395 1 98.19 112 MET A CA 1
ATOM 808 C C . MET A 1 112 ? 7.781 -31.156 -4.527 1 98.19 112 MET A C 1
ATOM 810 O O . MET A 1 112 ? 6.797 -31 -3.805 1 98.19 112 MET A O 1
ATOM 814 N N . GLN A 1 113 ? 8.469 -32.25 -4.613 1 98.44 113 GLN A N 1
ATOM 815 C CA . GLN A 1 113 ? 8.109 -33.406 -3.803 1 98.44 113 GLN A CA 1
ATOM 816 C C . GLN A 1 113 ? 8.258 -33.125 -2.314 1 98.44 113 GLN A C 1
ATOM 818 O O . GLN A 1 113 ? 7.426 -33.531 -1.505 1 98.44 113 GLN A O 1
ATOM 823 N N . ALA A 1 114 ? 9.312 -32.406 -1.971 1 98.56 114 ALA A N 1
ATOM 824 C CA . ALA A 1 114 ? 9.531 -32 -0.581 1 98.56 114 ALA A CA 1
ATOM 825 C C . ALA A 1 114 ? 8.398 -31.109 -0.083 1 98.56 114 ALA A C 1
ATOM 827 O O . ALA A 1 114 ? 7.93 -31.266 1.048 1 98.56 114 ALA A O 1
ATOM 828 N N . ALA A 1 115 ? 7.98 -30.188 -0.894 1 98.38 115 ALA A N 1
ATOM 829 C CA . ALA A 1 115 ? 6.848 -29.328 -0.556 1 98.38 115 ALA A CA 1
ATOM 830 C C . ALA A 1 115 ? 5.586 -30.141 -0.327 1 98.38 115 ALA A C 1
ATOM 832 O O . ALA A 1 115 ? 4.859 -29.922 0.646 1 98.38 115 ALA A O 1
ATOM 833 N N . ARG A 1 116 ? 5.328 -31.078 -1.188 1 97.94 116 ARG A N 1
ATOM 834 C CA . ARG A 1 116 ? 4.16 -31.938 -1.064 1 97.94 116 ARG A CA 1
ATOM 835 C C . ARG A 1 116 ? 4.211 -32.75 0.231 1 97.94 116 ARG A C 1
ATOM 837 O O . ARG A 1 116 ? 3.193 -32.906 0.912 1 97.94 116 ARG A O 1
ATOM 844 N N . GLN A 1 117 ? 5.355 -33.25 0.504 1 97.44 117 GLN A N 1
ATOM 845 C CA . GLN A 1 117 ? 5.508 -34 1.74 1 97.44 117 GLN A CA 1
ATOM 846 C C . GLN A 1 117 ? 5.156 -33.156 2.957 1 97.44 117 GLN A C 1
ATOM 848 O O . GLN A 1 117 ? 4.48 -33.625 3.875 1 97.44 117 GLN A O 1
ATOM 853 N N . ALA A 1 118 ? 5.672 -31.922 2.99 1 98.06 118 ALA A N 1
ATOM 854 C CA . ALA A 1 118 ? 5.348 -31 4.078 1 98.06 118 ALA A CA 1
ATOM 855 C C . ALA A 1 118 ? 3.842 -30.766 4.164 1 98.06 118 ALA A C 1
ATOM 857 O O . ALA A 1 118 ? 3.271 -30.75 5.258 1 98.06 118 ALA A O 1
ATOM 858 N N . ILE A 1 119 ? 3.184 -30.609 3.033 1 98.19 119 ILE A N 1
ATOM 859 C CA . ILE A 1 119 ? 1.748 -30.359 2.963 1 98.19 119 ILE A CA 1
ATOM 860 C C . ILE A 1 119 ? 0.988 -31.578 3.484 1 98.19 119 ILE A C 1
ATOM 862 O O . ILE A 1 119 ? 0.06 -31.453 4.285 1 98.19 119 ILE A O 1
ATOM 866 N N . ASN A 1 120 ? 1.406 -32.75 3.039 1 97.25 120 ASN A N 1
ATOM 867 C CA . ASN A 1 120 ? 0.771 -34 3.49 1 97.25 120 ASN A CA 1
ATOM 868 C C . ASN A 1 120 ? 0.9 -34.156 5 1 97.25 120 ASN A C 1
ATOM 870 O O . ASN A 1 120 ? -0.053 -34.562 5.668 1 97.25 120 ASN A O 1
ATOM 874 N N . ALA A 1 121 ? 2.041 -33.844 5.473 1 96.94 121 ALA A N 1
ATOM 875 C CA . ALA A 1 121 ? 2.297 -34 6.906 1 96.94 121 ALA A CA 1
ATOM 876 C C . ALA A 1 121 ? 1.4 -33.062 7.715 1 96.94 121 ALA A C 1
ATOM 878 O O . ALA A 1 121 ? 1.038 -33.375 8.852 1 96.94 121 ALA A O 1
ATOM 879 N N . ALA A 1 122 ? 1.057 -31.938 7.152 1 94.75 122 ALA A N 1
ATOM 880 C CA . ALA A 1 122 ? 0.227 -30.938 7.828 1 94.75 122 ALA A CA 1
ATOM 881 C C . ALA A 1 122 ? -1.256 -31.25 7.652 1 94.75 122 ALA A C 1
ATOM 883 O O . ALA A 1 122 ? -2.113 -30.562 8.203 1 94.75 122 ALA A O 1
ATOM 884 N N . GLY A 1 123 ? -1.697 -32.219 6.867 1 89.88 123 GLY A N 1
ATOM 885 C CA . GLY A 1 123 ? -3.088 -32.625 6.727 1 89.88 123 GLY A CA 1
ATOM 886 C C . GLY A 1 123 ? -3.582 -32.594 5.293 1 89.88 123 GLY A C 1
ATOM 887 O O . GLY A 1 123 ? -4.723 -32.938 5.008 1 89.88 123 GLY A O 1
ATOM 888 N N . GLY A 1 124 ? -2.84 -32.094 4.25 1 79.12 124 GLY A N 1
ATOM 889 C CA . GLY A 1 124 ? -3.045 -32.25 2.816 1 79.12 124 GLY A CA 1
ATOM 890 C C . GLY A 1 124 ? -4.086 -31.297 2.268 1 79.12 124 GLY A C 1
ATOM 891 O O . GLY A 1 124 ? -4.441 -31.359 1.089 1 79.12 124 GLY A O 1
ATOM 892 N N . GLU A 1 125 ? -4.539 -30.219 2.828 1 89 125 GLU A N 1
ATOM 893 C CA . GLU A 1 125 ? -5.625 -29.328 2.412 1 89 125 GLU A CA 1
ATOM 894 C C . GLU A 1 125 ? -5.082 -28.094 1.704 1 89 125 GLU A C 1
ATOM 896 O O . GLU A 1 125 ? -5.852 -27.234 1.264 1 89 125 GLU A O 1
ATOM 901 N N . ILE A 1 126 ? -3.789 -28.062 1.418 1 96.25 126 ILE A N 1
ATOM 902 C CA . ILE A 1 126 ? -3.143 -26.906 0.81 1 96.25 126 ILE A CA 1
ATOM 903 C C . ILE A 1 126 ? -2.82 -27.203 -0.653 1 96.25 126 ILE A C 1
ATOM 905 O O . ILE A 1 126 ? -2.244 -28.25 -0.968 1 96.25 126 ILE A O 1
ATOM 909 N N . ILE A 1 127 ? -3.27 -26.375 -1.577 1 98.12 127 ILE A N 1
ATOM 910 C CA . ILE A 1 127 ? -3.006 -26.547 -3.002 1 98.12 127 ILE A CA 1
ATOM 911 C C . ILE A 1 127 ? -1.543 -26.219 -3.297 1 98.12 127 ILE A C 1
ATOM 913 O O . ILE A 1 127 ? -1.042 -25.156 -2.891 1 98.12 127 ILE A O 1
ATOM 917 N N . LEU A 1 128 ? -0.875 -27.141 -3.949 1 98.75 128 LEU A N 1
ATOM 918 C CA . LEU A 1 128 ? 0.502 -26.922 -4.379 1 98.75 128 LEU A CA 1
ATOM 919 C C . LEU A 1 128 ? 0.562 -26.594 -5.867 1 98.75 128 LEU A C 1
ATOM 921 O O . LEU A 1 128 ? 0.125 -27.391 -6.699 1 98.75 128 LEU A O 1
ATOM 925 N N . THR A 1 129 ? 1.067 -25.422 -6.176 1 98.81 129 THR A N 1
ATOM 926 C CA . THR A 1 129 ? 1.258 -25 -7.562 1 98.81 129 THR A CA 1
ATOM 927 C C . THR A 1 129 ? 2.732 -25.078 -7.949 1 98.81 129 THR A C 1
ATOM 929 O O . THR A 1 129 ? 3.58 -24.469 -7.293 1 98.81 129 THR A O 1
ATOM 932 N N . GLY A 1 130 ? 3.043 -25.906 -8.922 1 98.81 130 GLY A N 1
ATOM 933 C CA . GLY A 1 130 ? 4.391 -25.984 -9.461 1 98.81 130 GLY A CA 1
ATOM 934 C C . GLY A 1 130 ? 4.629 -25.016 -10.609 1 98.81 130 GLY A C 1
ATOM 935 O O . GLY A 1 130 ? 3.906 -25.047 -11.609 1 98.81 130 GLY A O 1
ATOM 936 N N . ARG A 1 131 ? 5.641 -24.172 -10.539 1 98.81 131 ARG A N 1
ATOM 937 C CA . ARG A 1 131 ? 5.879 -23.109 -11.508 1 98.81 131 ARG A CA 1
ATOM 938 C C . ARG A 1 131 ? 7.16 -23.359 -12.297 1 98.81 131 ARG A C 1
ATOM 940 O O . ARG A 1 131 ? 8.219 -23.594 -11.719 1 98.81 131 ARG A O 1
ATOM 947 N N . ALA A 1 132 ? 7.031 -23.391 -13.586 1 98.81 132 ALA A N 1
ATOM 948 C CA . ALA A 1 132 ? 8.164 -23.438 -14.5 1 98.81 132 ALA A CA 1
ATOM 949 C C . ALA A 1 132 ? 8.5 -22.047 -15.023 1 98.81 132 ALA A C 1
ATOM 951 O O . ALA A 1 132 ? 7.699 -21.438 -15.727 1 98.81 132 ALA A O 1
ATOM 952 N N . GLU A 1 133 ? 9.711 -21.578 -14.805 1 98.5 133 GLU A N 1
ATOM 953 C CA . GLU A 1 133 ? 10.039 -20.156 -14.938 1 98.5 133 GLU A CA 1
ATOM 954 C C . GLU A 1 133 ? 10.711 -19.875 -16.266 1 98.5 133 GLU A C 1
ATOM 956 O O . GLU A 1 133 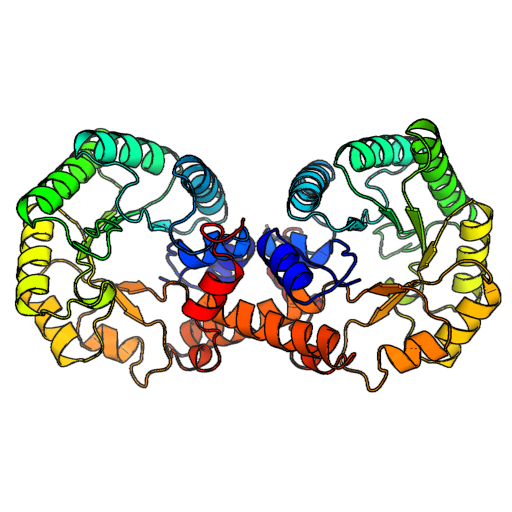? 11.211 -18.766 -16.5 1 98.5 133 GLU A O 1
ATOM 961 N N . ASN A 1 134 ? 10.727 -20.828 -17.203 1 98.38 134 ASN A N 1
ATOM 962 C CA . ASN A 1 134 ? 11.453 -20.719 -18.469 1 98.38 134 ASN A CA 1
ATOM 963 C C . ASN A 1 134 ? 11.266 -19.344 -19.109 1 98.38 134 ASN A C 1
ATOM 965 O O . ASN A 1 134 ? 12.219 -18.578 -19.234 1 98.38 134 ASN A O 1
ATOM 969 N N . PHE A 1 135 ? 10.062 -18.984 -19.391 1 97.12 135 PHE A N 1
ATOM 970 C CA . PHE A 1 135 ? 9.797 -17.75 -20.125 1 97.12 135 PHE A CA 1
ATOM 971 C C . PHE A 1 135 ? 10.117 -16.531 -19.281 1 97.12 135 PHE A C 1
ATOM 973 O O . PHE A 1 135 ? 10.617 -15.531 -19.812 1 97.12 135 PHE A O 1
ATOM 980 N N . PHE A 1 136 ? 9.914 -16.625 -18.047 1 94 136 PHE A N 1
ATOM 981 C CA . PHE A 1 136 ? 10.07 -15.5 -17.141 1 94 136 PHE A CA 1
ATOM 982 C C . PHE A 1 136 ? 11.539 -15.148 -16.953 1 94 136 PHE A C 1
ATOM 984 O O . PHE A 1 136 ? 11.891 -13.977 -16.828 1 94 136 PHE A O 1
ATOM 991 N N . VAL A 1 137 ? 12.398 -16.125 -17.016 1 95.62 137 VAL A N 1
ATOM 992 C CA . VAL A 1 137 ? 13.82 -15.898 -16.781 1 95.62 137 VAL A CA 1
ATOM 993 C C . VAL A 1 137 ? 14.547 -15.727 -18.109 1 95.62 137 VAL A C 1
ATOM 995 O O . VAL A 1 137 ? 15.773 -15.781 -18.156 1 95.62 137 VAL A O 1
ATOM 998 N N . GLY A 1 138 ? 13.812 -15.672 -19.172 1 94.69 138 GLY A N 1
ATOM 999 C CA . GLY A 1 138 ? 14.383 -15.352 -20.469 1 94.69 138 GLY A CA 1
ATOM 1000 C C . GLY A 1 138 ? 14.859 -16.578 -21.234 1 94.69 138 GLY A C 1
ATOM 1001 O O . GLY A 1 138 ? 15.805 -16.5 -22.016 1 94.69 138 GLY A O 1
ATOM 1002 N N . ARG A 1 139 ? 14.375 -17.703 -20.922 1 95.81 139 ARG A N 1
ATOM 1003 C CA . ARG A 1 139 ? 14.617 -18.938 -21.641 1 95.81 139 ARG A CA 1
ATOM 1004 C C . ARG A 1 139 ? 13.312 -19.5 -22.203 1 95.81 139 ARG A C 1
ATOM 1006 O O . ARG A 1 139 ? 12.859 -20.562 -21.781 1 95.81 139 ARG A O 1
ATOM 1013 N N . PRO A 1 140 ? 12.797 -18.875 -23.266 1 96.88 140 PRO A N 1
ATOM 1014 C CA . PRO A 1 140 ? 11.461 -19.219 -23.766 1 96.88 140 PRO A CA 1
ATOM 1015 C C . PRO A 1 140 ? 11.445 -20.516 -24.578 1 96.88 140 PRO A C 1
ATOM 1017 O O . PRO A 1 140 ? 11.102 -20.5 -25.766 1 96.88 140 PRO A O 1
ATOM 1020 N N . ASP A 1 141 ? 11.742 -21.625 -23.969 1 97.94 141 ASP A N 1
ATOM 1021 C CA . ASP A 1 141 ? 11.719 -22.969 -24.531 1 97.94 141 ASP A CA 1
ATOM 1022 C C . ASP A 1 141 ? 10.453 -23.719 -24.109 1 97.94 141 ASP A C 1
ATOM 1024 O O . ASP A 1 141 ? 10.391 -24.281 -23.016 1 97.94 141 ASP A O 1
ATOM 1028 N N . LEU A 1 142 ? 9.469 -23.766 -25.062 1 98.56 142 LEU A N 1
ATOM 1029 C CA . LEU A 1 142 ? 8.164 -24.344 -24.734 1 98.56 142 LEU A CA 1
ATOM 1030 C C . LEU A 1 142 ? 8.281 -25.828 -24.453 1 98.56 142 LEU A C 1
ATOM 1032 O O . LEU A 1 142 ? 7.617 -26.359 -23.562 1 98.56 142 LEU A O 1
ATOM 1036 N N . ASP A 1 143 ? 9.102 -26.531 -25.234 1 98.62 143 ASP A N 1
ATOM 1037 C CA . ASP A 1 143 ? 9.266 -27.969 -25.031 1 98.62 143 ASP A CA 1
ATOM 1038 C C . ASP A 1 143 ? 9.805 -28.266 -23.641 1 98.62 143 ASP A C 1
ATOM 1040 O O . ASP A 1 143 ? 9.312 -29.172 -22.953 1 98.62 143 ASP A O 1
ATOM 1044 N N . ASP A 1 144 ? 10.797 -27.531 -23.266 1 98.75 144 ASP A N 1
ATOM 1045 C CA . ASP A 1 144 ? 11.359 -27.719 -21.922 1 98.75 144 ASP A CA 1
ATOM 1046 C C . ASP A 1 144 ? 10.344 -27.344 -20.844 1 98.75 144 ASP A C 1
ATOM 1048 O O . ASP A 1 144 ? 10.258 -28 -19.812 1 98.75 144 ASP A O 1
ATOM 1052 N N . THR A 1 145 ? 9.656 -26.234 -21.078 1 98.81 145 THR A N 1
ATOM 1053 C CA . THR A 1 145 ? 8.602 -25.812 -20.156 1 98.81 145 THR A CA 1
ATOM 1054 C C . THR A 1 145 ? 7.613 -26.953 -19.922 1 98.81 145 THR A C 1
ATOM 1056 O O . THR A 1 145 ? 7.289 -27.281 -18.781 1 98.81 145 THR A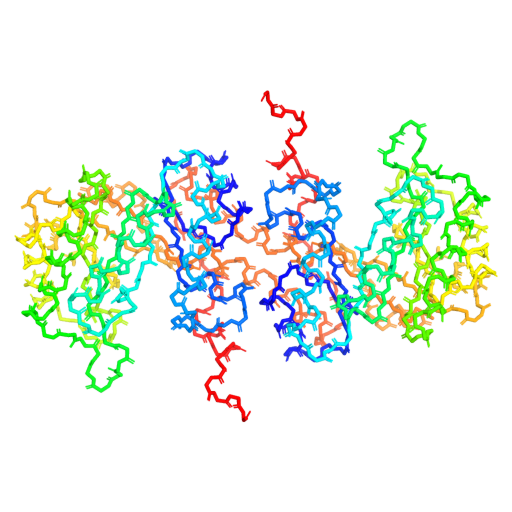 O 1
ATOM 1059 N N . ILE A 1 146 ? 7.164 -27.562 -20.969 1 98.88 146 ILE A N 1
ATOM 1060 C CA . ILE A 1 146 ? 6.191 -28.656 -20.906 1 98.88 146 ILE A CA 1
ATOM 1061 C C . ILE A 1 146 ? 6.801 -29.844 -20.172 1 98.88 146 ILE A C 1
ATOM 1063 O O . ILE A 1 146 ? 6.148 -30.453 -19.328 1 98.88 146 ILE A O 1
ATOM 1067 N N . ARG A 1 147 ? 8.047 -30.234 -20.469 1 98.81 147 ARG A N 1
ATOM 1068 C CA . ARG A 1 147 ? 8.727 -31.312 -19.781 1 98.81 147 ARG A CA 1
ATOM 1069 C C . ARG A 1 147 ? 8.758 -31.062 -18.266 1 98.81 147 ARG A C 1
ATOM 1071 O O . ARG A 1 147 ? 8.484 -31.969 -17.484 1 98.81 147 ARG A O 1
ATOM 1078 N N . ARG A 1 148 ? 9.086 -29.875 -17.891 1 98.81 148 ARG A N 1
ATOM 1079 C CA . ARG A 1 148 ? 9.148 -29.5 -16.469 1 98.81 148 ARG A CA 1
ATOM 1080 C C . ARG A 1 148 ? 7.781 -29.594 -15.82 1 98.81 148 ARG A C 1
ATOM 1082 O O . ARG A 1 148 ? 7.641 -30.188 -14.742 1 98.81 148 ARG A O 1
ATOM 1089 N N . LEU A 1 149 ? 6.789 -29.016 -16.438 1 98.88 149 LEU A N 1
ATOM 1090 C CA . LEU A 1 149 ? 5.449 -29 -15.867 1 98.88 149 LEU A CA 1
ATOM 1091 C C . LEU A 1 149 ? 4.918 -30.422 -15.711 1 98.88 149 LEU A C 1
ATOM 1093 O O . LEU A 1 149 ? 4.246 -30.734 -14.727 1 98.88 149 LEU A O 1
ATOM 1097 N N . LYS A 1 150 ? 5.203 -31.281 -16.672 1 98.88 150 LYS A N 1
ATOM 1098 C CA . LYS A 1 150 ? 4.816 -32.688 -16.547 1 98.88 150 LYS A CA 1
ATOM 1099 C C . LYS A 1 150 ? 5.508 -33.344 -15.359 1 98.88 150 LYS A C 1
ATOM 1101 O O . LYS A 1 150 ? 4.887 -34.094 -14.609 1 98.88 150 LYS A O 1
ATOM 1106 N N . ALA A 1 151 ? 6.797 -33.062 -15.234 1 98.75 151 ALA A N 1
ATOM 1107 C CA . ALA A 1 151 ? 7.543 -33.594 -14.094 1 98.75 151 ALA A CA 1
ATOM 1108 C C . ALA A 1 151 ? 6.938 -33.125 -12.773 1 98.75 151 ALA A C 1
ATOM 1110 O O . ALA A 1 151 ? 6.844 -33.906 -11.82 1 98.75 151 ALA A O 1
ATOM 1111 N N . TYR A 1 152 ? 6.516 -31.844 -12.664 1 98.75 152 TYR A N 1
ATOM 1112 C CA . TYR A 1 152 ? 5.906 -31.297 -11.461 1 98.75 152 TYR A CA 1
ATOM 1113 C C . TYR A 1 152 ? 4.547 -31.938 -11.195 1 98.75 152 TYR A C 1
ATOM 1115 O O . TYR A 1 152 ? 4.203 -32.219 -10.039 1 98.75 152 TYR A O 1
ATOM 1123 N N . ALA A 1 153 ? 3.781 -32.125 -12.258 1 98.38 153 ALA A N 1
ATOM 1124 C CA . ALA A 1 153 ? 2.508 -32.812 -12.133 1 98.38 153 ALA A CA 1
ATOM 1125 C C . ALA A 1 153 ? 2.709 -34.219 -11.562 1 98.38 153 ALA A C 1
ATOM 1127 O O . ALA A 1 153 ? 1.984 -34.625 -10.648 1 98.38 153 ALA A O 1
ATOM 1128 N N . ASP A 1 154 ? 3.672 -34.875 -12.078 1 96.62 154 ASP A N 1
ATOM 1129 C CA . ASP A 1 154 ? 3.988 -36.219 -11.625 1 96.62 154 ASP A CA 1
ATOM 1130 C C . ASP A 1 154 ? 4.469 -36.219 -10.172 1 96.62 154 ASP A C 1
ATOM 1132 O O . ASP A 1 154 ? 4.262 -37.188 -9.438 1 96.62 154 ASP A O 1
ATOM 1136 N N . ALA A 1 155 ? 5.137 -35.094 -9.781 1 93.5 155 ALA A N 1
ATOM 1137 C CA . ALA A 1 155 ? 5.633 -34.938 -8.422 1 93.5 155 ALA A CA 1
ATOM 1138 C C . ALA A 1 155 ? 4.52 -34.469 -7.488 1 93.5 155 ALA A C 1
ATOM 1140 O O . ALA A 1 155 ? 4.785 -34 -6.375 1 93.5 155 ALA A O 1
ATOM 1141 N N . CYS A 1 156 ? 3.355 -34.375 -7.926 1 93.94 156 CYS A N 1
ATOM 1142 C CA . CYS A 1 156 ? 2.131 -34.219 -7.145 1 93.94 156 CYS A CA 1
ATOM 1143 C C . CYS A 1 156 ? 1.751 -32.75 -6.992 1 93.94 156 CYS A C 1
ATOM 1145 O O . CYS A 1 156 ? 1.082 -32.375 -6.031 1 93.94 156 CYS A O 1
ATOM 1147 N N . ALA A 1 157 ? 2.295 -31.891 -7.836 1 98.12 157 ALA A N 1
ATOM 1148 C CA . ALA A 1 157 ? 1.699 -30.562 -7.898 1 98.12 157 ALA A CA 1
ATOM 1149 C C . ALA A 1 157 ? 0.22 -30.625 -8.266 1 98.12 157 ALA A C 1
ATOM 1151 O O . ALA A 1 157 ? -0.171 -31.438 -9.125 1 98.12 157 ALA A O 1
ATOM 1152 N N . ASP A 1 158 ? -0.629 -29.797 -7.59 1 98.25 158 ASP A N 1
ATOM 1153 C CA . ASP A 1 158 ? -2.068 -29.797 -7.836 1 98.25 158 ASP A CA 1
ATOM 1154 C C . ASP A 1 158 ? -2.418 -28.891 -9.016 1 98.25 158 ASP A C 1
ATOM 1156 O O . ASP A 1 158 ? -3.438 -29.078 -9.672 1 98.25 158 ASP A O 1
ATOM 1160 N N . CYS A 1 159 ? -1.694 -27.891 -9.242 1 98.75 159 CYS A N 1
ATOM 1161 C CA . CYS A 1 159 ? -1.838 -26.875 -10.281 1 98.75 159 CYS A CA 1
ATOM 1162 C C . CYS A 1 159 ? -0.495 -26.578 -10.93 1 98.75 159 CYS A C 1
ATOM 1164 O O . CYS A 1 159 ? 0.55 -26.672 -10.281 1 98.75 159 CYS A O 1
ATOM 1166 N N . LEU A 1 160 ? -0.523 -26.312 -12.219 1 98.94 160 LEU A N 1
ATOM 1167 C CA . LEU A 1 160 ? 0.707 -26.016 -12.945 1 98.94 160 LEU A CA 1
ATOM 1168 C C . LEU A 1 160 ? 0.7 -24.578 -13.477 1 98.94 160 LEU A C 1
ATOM 1170 O O . LEU A 1 160 ? -0.358 -24.047 -13.812 1 98.94 160 LEU A O 1
ATOM 1174 N N . TYR A 1 161 ? 1.884 -23.984 -13.539 1 98.81 161 TYR A N 1
ATOM 1175 C CA . TYR A 1 161 ? 2.02 -22.547 -13.805 1 98.81 161 TYR A CA 1
ATOM 1176 C C . TYR A 1 161 ? 3.299 -22.266 -14.586 1 98.81 161 TYR A C 1
ATOM 1178 O O . TYR A 1 161 ? 4.398 -22.578 -14.117 1 98.81 161 TYR A O 1
ATOM 1186 N N . ALA A 1 162 ? 3.189 -21.703 -15.742 1 98.5 162 ALA A N 1
ATOM 1187 C CA . ALA A 1 162 ? 4.324 -21.203 -16.516 1 98.5 162 ALA A CA 1
ATOM 1188 C C . ALA A 1 162 ? 4.137 -19.734 -16.875 1 98.5 162 ALA A C 1
ATOM 1190 O O . ALA A 1 162 ? 3.598 -19.406 -17.938 1 98.5 162 ALA A O 1
ATOM 1191 N N . PRO A 1 163 ? 4.613 -18.812 -16.016 1 97.94 163 PRO A N 1
ATOM 1192 C CA . PRO A 1 163 ? 4.457 -17.391 -16.344 1 97.94 163 PRO A CA 1
ATOM 1193 C C . PRO A 1 163 ? 5.199 -17 -17.609 1 97.94 163 PRO A C 1
ATOM 1195 O O . PRO A 1 163 ? 6.293 -17.5 -17.891 1 97.94 163 PRO A O 1
ATOM 1198 N N . GLY A 1 164 ? 4.602 -16.141 -18.344 1 96.69 164 GLY A N 1
ATOM 1199 C CA . GLY A 1 164 ? 5.262 -15.594 -19.531 1 96.69 164 GLY A CA 1
ATOM 1200 C C . GLY A 1 164 ? 4.711 -16.141 -20.828 1 96.69 164 GLY A C 1
ATOM 1201 O O . GLY A 1 164 ? 5.105 -15.703 -21.906 1 96.69 164 GLY A O 1
ATOM 1202 N N . LEU A 1 165 ? 3.816 -17.172 -20.734 1 96.75 165 LEU A N 1
ATOM 1203 C CA . LEU A 1 165 ? 3.119 -17.594 -21.953 1 96.75 165 LEU A CA 1
ATOM 1204 C C . LEU A 1 165 ? 2.318 -16.438 -22.547 1 96.75 165 LEU A C 1
ATOM 1206 O O . LEU A 1 165 ? 1.57 -15.766 -21.828 1 96.75 165 LEU A O 1
ATOM 1210 N N . ARG A 1 166 ? 2.387 -16.219 -23.844 1 92.62 166 ARG A N 1
ATOM 1211 C CA . ARG A 1 166 ? 1.807 -15.008 -24.406 1 92.62 166 ARG A CA 1
ATOM 1212 C C . ARG A 1 166 ? 0.748 -15.336 -25.453 1 92.62 166 ARG A C 1
ATOM 1214 O O . ARG A 1 166 ? -0.171 -14.547 -25.688 1 92.62 166 ARG A O 1
ATOM 1221 N N . THR A 1 167 ? 0.883 -16.562 -26.094 1 95.5 167 THR A N 1
ATOM 1222 C CA . THR A 1 167 ? -0.017 -16.844 -27.203 1 95.5 167 THR A CA 1
ATOM 1223 C C . THR A 1 167 ? -1.014 -17.938 -26.828 1 95.5 167 THR A C 1
ATOM 1225 O O . THR A 1 167 ? -0.742 -18.75 -25.953 1 95.5 167 THR A O 1
ATOM 1228 N N . ARG A 1 168 ? -2.135 -17.938 -27.562 1 97.44 168 ARG A N 1
ATOM 1229 C CA . ARG A 1 168 ? -3.133 -18.984 -27.391 1 97.44 168 ARG A CA 1
ATOM 1230 C C . ARG A 1 168 ? -2.529 -20.359 -27.641 1 97.44 168 ARG A C 1
ATOM 1232 O O . ARG A 1 168 ? -2.871 -21.328 -26.969 1 97.44 168 ARG A O 1
ATOM 1239 N N . GLU A 1 169 ? -1.68 -20.422 -28.609 1 97.56 169 GLU A N 1
ATOM 1240 C CA . GLU A 1 169 ? -1.047 -21.688 -28.984 1 97.56 169 GLU A CA 1
ATOM 1241 C C . GLU A 1 169 ? -0.184 -22.219 -27.844 1 97.56 169 GLU A C 1
ATOM 1243 O O . GLU A 1 169 ? -0.243 -23.406 -27.516 1 97.56 169 GLU A O 1
ATOM 1248 N N . GLN A 1 170 ? 0.646 -21.328 -27.281 1 98.19 170 GLN A N 1
ATOM 1249 C CA . GLN A 1 170 ? 1.482 -21.719 -26.156 1 98.19 170 GLN A CA 1
ATOM 1250 C C . GLN A 1 170 ? 0.633 -22.219 -24.984 1 98.19 170 GLN A C 1
ATOM 1252 O O . GLN A 1 170 ? 0.923 -23.266 -24.406 1 98.19 170 GLN A O 1
ATOM 1257 N N . ILE A 1 171 ? -0.418 -21.469 -24.672 1 98.56 171 ILE A N 1
ATOM 1258 C CA . ILE A 1 171 ? -1.296 -21.797 -23.547 1 98.56 171 ILE A CA 1
ATOM 1259 C C . ILE A 1 171 ? -1.984 -23.125 -23.797 1 98.56 171 ILE A C 1
ATOM 1261 O O . ILE A 1 171 ? -1.978 -24 -22.922 1 98.56 171 ILE A O 1
ATOM 1265 N N . SER A 1 172 ? -2.498 -23.328 -24.984 1 98.56 172 SER A N 1
ATOM 1266 C CA . SER A 1 172 ? -3.193 -24.562 -25.328 1 98.56 172 SER A CA 1
ATOM 1267 C C . SER A 1 172 ? -2.252 -25.766 -25.266 1 98.56 172 SER A C 1
ATOM 1269 O O . SER A 1 172 ? -2.646 -26.844 -24.828 1 98.56 172 SER A O 1
ATOM 1271 N N . ALA A 1 173 ? -1.071 -25.578 -25.75 1 98.75 173 ALA A N 1
ATOM 1272 C CA . ALA A 1 173 ? -0.087 -26.672 -25.719 1 98.75 173 ALA A CA 1
ATOM 1273 C C . ALA A 1 173 ? 0.198 -27.125 -24.297 1 98.75 173 ALA A C 1
ATOM 1275 O O . ALA A 1 173 ? 0.271 -28.312 -24.016 1 98.75 173 ALA A O 1
ATOM 1276 N N . VAL A 1 174 ? 0.393 -26.141 -23.422 1 98.81 174 VAL A N 1
ATOM 1277 C CA . VAL A 1 174 ? 0.678 -26.453 -22.031 1 98.81 174 VAL A CA 1
ATOM 1278 C C . VAL A 1 174 ? -0.52 -27.172 -21.406 1 98.81 174 VAL A C 1
ATOM 1280 O O . VAL A 1 174 ? -0.363 -28.188 -20.734 1 98.81 174 VAL A O 1
ATOM 1283 N N . ILE A 1 175 ? -1.745 -26.672 -21.609 1 98.75 175 ILE A N 1
ATOM 1284 C CA . ILE A 1 175 ? -2.953 -27.266 -21.047 1 98.75 175 ILE A CA 1
ATOM 1285 C C . ILE A 1 175 ? -3.088 -28.719 -21.516 1 98.75 175 ILE A C 1
ATOM 1287 O O . ILE A 1 175 ? -3.332 -29.609 -20.703 1 98.75 175 ILE A O 1
ATOM 1291 N N . ALA A 1 176 ? -2.877 -28.938 -22.766 1 98.62 176 ALA A N 1
ATOM 1292 C CA . ALA A 1 176 ? -2.992 -30.281 -23.312 1 98.62 176 ALA A CA 1
ATOM 1293 C C . ALA A 1 176 ? -1.964 -31.219 -22.703 1 98.62 176 ALA A C 1
ATOM 1295 O O . ALA A 1 176 ? -2.26 -32.375 -22.438 1 98.62 176 ALA A O 1
ATOM 1296 N N . ALA A 1 177 ? -0.788 -30.734 -22.516 1 98.56 177 ALA A N 1
ATOM 1297 C CA . ALA A 1 177 ? 0.338 -31.562 -22.078 1 98.56 177 ALA A CA 1
ATOM 1298 C C . ALA A 1 177 ? 0.146 -32.031 -20.641 1 98.56 177 ALA A C 1
ATOM 1300 O O . ALA A 1 177 ? 0.602 -33.094 -20.266 1 98.56 177 ALA A O 1
ATOM 1301 N N . VAL A 1 178 ? -0.513 -31.188 -19.812 1 98.44 178 VAL A N 1
ATOM 1302 C CA . VAL A 1 178 ? -0.515 -31.5 -18.391 1 98.44 178 VAL A CA 1
ATOM 1303 C C . VAL A 1 178 ? -1.921 -31.891 -17.953 1 98.44 178 VAL A C 1
ATOM 1305 O O . VAL A 1 178 ? -2.154 -32.156 -16.766 1 98.44 178 VAL A O 1
ATOM 1308 N N . ALA A 1 179 ? -2.84 -32.031 -18.906 1 97.56 179 ALA A N 1
ATOM 1309 C CA . ALA A 1 179 ? -4.199 -32.438 -18.578 1 97.56 179 ALA A CA 1
ATOM 1310 C C . ALA A 1 179 ? -4.184 -33.75 -17.797 1 97.56 179 ALA A C 1
ATOM 1312 O O . ALA A 1 179 ? -3.395 -34.656 -18.094 1 97.56 179 ALA A O 1
ATOM 1313 N N . PRO A 1 180 ? -5 -33.938 -16.703 1 97.5 180 PRO A N 1
ATOM 1314 C CA . PRO A 1 180 ? -6.152 -33.094 -16.375 1 97.5 180 PRO A CA 1
ATOM 1315 C C . PRO A 1 180 ? -5.832 -32.062 -15.297 1 97.5 180 PRO A C 1
ATOM 1317 O O . PRO A 1 180 ? -6.742 -31.469 -14.719 1 97.5 180 PRO A O 1
ATOM 1320 N N . LYS A 1 181 ? -4.578 -31.859 -14.969 1 98.31 181 LYS A N 1
ATOM 1321 C CA . LYS A 1 181 ? -4.219 -30.875 -13.945 1 98.31 181 LYS A CA 1
ATOM 1322 C C . LYS A 1 181 ? -4.559 -29.469 -14.406 1 98.31 181 LYS A C 1
ATOM 1324 O O . LYS A 1 181 ? -4.363 -29.125 -15.578 1 98.31 181 LYS A O 1
ATOM 1329 N N . PRO A 1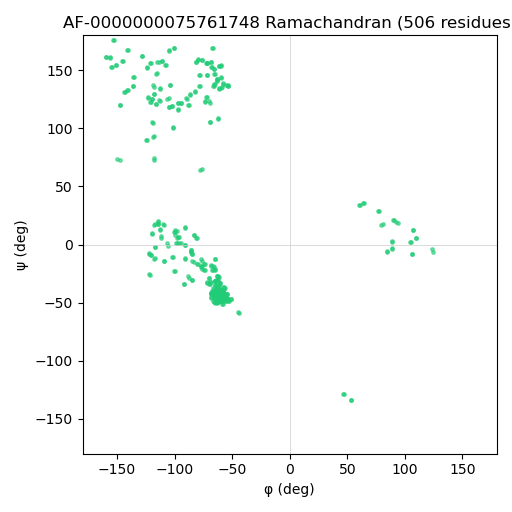 182 ? -5.121 -28.672 -13.461 1 98.56 182 PRO A N 1
ATOM 1330 C CA . PRO A 1 182 ? -5.406 -27.281 -13.836 1 98.56 182 PRO A CA 1
ATOM 1331 C C . PRO A 1 182 ? -4.141 -26.469 -14.109 1 98.56 182 PRO A C 1
ATOM 1333 O O . PRO A 1 182 ? -3.084 -26.766 -13.547 1 98.56 182 PRO A O 1
ATOM 1336 N N . VAL A 1 183 ? -4.27 -25.453 -15.008 1 98.81 183 VAL A N 1
ATOM 1337 C CA . VAL A 1 183 ? -3.168 -24.578 -15.383 1 98.81 183 VAL A CA 1
ATOM 1338 C C . VAL A 1 183 ? -3.496 -23.141 -15 1 98.81 183 VAL A C 1
ATOM 1340 O O . VAL A 1 183 ? -4.598 -22.656 -15.273 1 98.81 183 VAL A O 1
ATOM 1343 N N . ASN A 1 184 ? -2.539 -22.484 -14.289 1 98.69 184 ASN A N 1
ATOM 1344 C CA . ASN A 1 184 ? -2.57 -21.047 -14.039 1 98.69 184 ASN A CA 1
ATOM 1345 C C . ASN A 1 184 ? -1.916 -20.266 -15.172 1 98.69 184 ASN A C 1
ATOM 1347 O O . ASN A 1 184 ? -0.8 -20.578 -15.586 1 98.69 184 ASN A O 1
ATOM 1351 N N . VAL A 1 185 ? -2.576 -19.281 -15.68 1 98.62 185 VAL A N 1
ATOM 1352 C CA . VAL A 1 185 ? -2.014 -18.375 -16.688 1 98.62 185 VAL A CA 1
ATOM 1353 C C . VAL A 1 185 ? -1.859 -16.984 -16.094 1 98.62 185 VAL A C 1
ATOM 1355 O O . VAL A 1 185 ? -2.764 -16.484 -15.414 1 98.62 185 VAL A O 1
ATOM 1358 N N . LEU A 1 186 ? -0.735 -16.375 -16.312 1 98.56 186 LEU A N 1
ATOM 1359 C CA . LEU A 1 186 ? -0.459 -15.008 -15.867 1 98.56 186 LEU A CA 1
ATOM 1360 C C . LEU A 1 186 ? -0.753 -14 -16.969 1 98.56 186 LEU A C 1
ATOM 1362 O O . LEU A 1 186 ? -0.195 -14.094 -18.062 1 98.56 186 LEU A O 1
ATOM 1366 N N . ILE A 1 187 ? -1.619 -13.094 -16.688 1 98.19 187 ILE A N 1
ATOM 1367 C CA . ILE A 1 187 ? -1.832 -11.953 -17.562 1 98.19 187 ILE A CA 1
ATOM 1368 C C . ILE A 1 187 ? -1.516 -10.656 -16.812 1 98.19 187 ILE A C 1
ATOM 1370 O O . ILE A 1 187 ? -2.312 -10.203 -15.992 1 98.19 187 ILE A O 1
ATOM 1374 N N . GLY A 1 188 ? -0.372 -10.031 -17.094 1 96.94 188 GLY A N 1
ATOM 1375 C CA . GLY A 1 188 ? 0.048 -8.82 -16.406 1 96.94 188 GLY A CA 1
A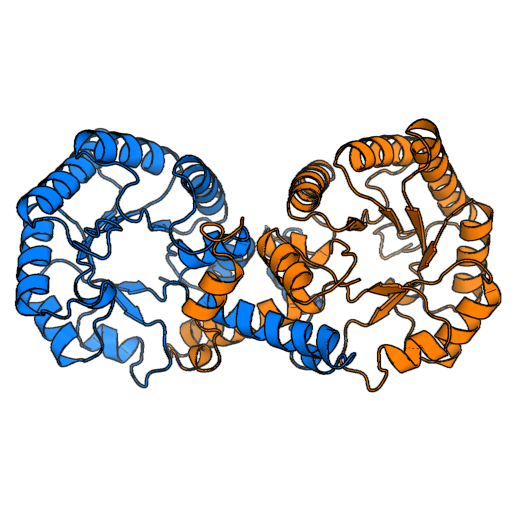TOM 1376 C C . GLY A 1 188 ? 0.167 -7.617 -17.328 1 96.94 188 GLY A C 1
ATOM 1377 O O . GLY A 1 188 ? 0.9 -6.672 -17.031 1 96.94 188 GLY A O 1
ATOM 1378 N N . TRP A 1 189 ? -0.448 -7.676 -18.531 1 95.81 189 TRP A N 1
ATOM 1379 C CA . TRP A 1 189 ? -0.356 -6.629 -19.547 1 95.81 189 TRP A CA 1
ATOM 1380 C C . TRP A 1 189 ? -1.693 -6.43 -20.25 1 95.81 189 TRP A C 1
ATOM 1382 O O . TRP A 1 189 ? -2.631 -7.207 -20.047 1 95.81 189 TRP A O 1
ATOM 1392 N N . ASP A 1 190 ? -1.692 -5.336 -20.969 1 96.56 190 ASP A N 1
ATOM 1393 C CA . ASP A 1 190 ? -2.863 -5.082 -21.797 1 96.56 190 ASP A CA 1
ATOM 1394 C C . ASP A 1 190 ? -2.934 -6.066 -22.953 1 96.56 190 ASP A C 1
ATOM 1396 O O . ASP A 1 190 ? -1.951 -6.254 -23.688 1 96.56 190 ASP A O 1
ATOM 1400 N N . THR A 1 191 ? -4.02 -6.785 -23.062 1 96.62 191 THR A N 1
ATOM 1401 C CA . THR A 1 191 ? -4.234 -7.77 -24.109 1 96.62 191 THR A CA 1
ATOM 1402 C C . THR A 1 191 ? -5.703 -7.828 -24.516 1 96.62 191 THR A C 1
ATOM 1404 O O . THR A 1 191 ? -6.578 -7.453 -23.719 1 96.62 191 THR A O 1
ATOM 1407 N N . ASP A 1 192 ? -5.949 -8.305 -25.703 1 95.06 192 ASP A N 1
ATOM 1408 C CA . ASP A 1 192 ? -7.316 -8.492 -26.188 1 95.06 192 ASP A CA 1
ATOM 1409 C C . ASP A 1 192 ? -7.922 -9.773 -25.641 1 95.06 192 ASP A C 1
ATOM 1411 O O . ASP A 1 192 ? -9.133 -9.984 -25.719 1 95.06 192 ASP A O 1
ATOM 1415 N N . LEU A 1 193 ? -7.066 -10.664 -25.125 1 96.38 193 LEU A N 1
ATOM 1416 C CA . LEU A 1 193 ? -7.598 -11.859 -24.469 1 96.38 193 LEU A CA 1
ATOM 1417 C C . LEU A 1 193 ? -8.461 -11.484 -23.266 1 96.38 193 LEU A C 1
ATOM 1419 O O . LEU A 1 193 ? -8.109 -10.578 -22.516 1 96.38 193 LEU A O 1
ATOM 1423 N N . THR A 1 194 ? -9.625 -12.102 -23.141 1 97.75 194 THR A N 1
ATOM 1424 C CA . THR A 1 194 ? -10.508 -11.906 -22 1 97.75 194 THR A CA 1
ATOM 1425 C C . THR A 1 194 ? -10.461 -13.109 -21.062 1 97.75 194 THR A C 1
ATOM 1427 O O . THR A 1 194 ? -9.914 -14.156 -21.422 1 97.75 194 THR A O 1
ATOM 1430 N N . VAL A 1 195 ? -10.992 -12.969 -19.875 1 98.38 195 VAL A N 1
ATOM 1431 C CA . VAL A 1 195 ? -11.141 -14.078 -18.938 1 98.38 195 VAL A CA 1
ATOM 1432 C C . VAL A 1 195 ? -11.898 -15.219 -19.609 1 98.38 195 VAL A C 1
ATOM 1434 O O . VAL A 1 195 ? -11.516 -16.391 -19.484 1 98.38 195 VAL A O 1
ATOM 1437 N N . GLN A 1 196 ? -12.938 -14.898 -20.344 1 98.19 196 GLN A N 1
ATOM 1438 C CA . GLN A 1 196 ? -13.727 -15.914 -21.031 1 98.19 196 GLN A CA 1
ATOM 1439 C C . GLN A 1 196 ? -12.906 -16.625 -22.094 1 98.19 196 GLN A C 1
ATOM 1441 O O . GLN A 1 196 ? -13.016 -17.844 -22.25 1 98.19 196 GLN A O 1
ATOM 1446 N N . ASP A 1 197 ? -12.141 -15.805 -22.859 1 98.12 197 ASP A N 1
ATOM 1447 C CA . ASP A 1 197 ? -11.258 -16.438 -23.844 1 98.12 197 ASP A CA 1
ATOM 1448 C C . ASP A 1 197 ? -10.367 -17.484 -23.188 1 98.12 197 ASP A C 1
ATOM 1450 O O . ASP A 1 197 ? -10.211 -18.594 -23.719 1 98.12 197 ASP A O 1
ATOM 1454 N N . LEU A 1 198 ? -9.75 -17.156 -22.078 1 98.5 198 LEU A N 1
ATOM 1455 C CA . LEU A 1 198 ? -8.844 -18.047 -21.375 1 98.5 198 LEU A CA 1
ATOM 1456 C C . LEU A 1 198 ? -9.594 -19.266 -20.844 1 98.5 198 LEU A C 1
ATOM 1458 O O . LEU A 1 198 ? -9.102 -20.391 -20.922 1 98.5 198 LEU A O 1
ATOM 1462 N N . ALA A 1 199 ? -10.766 -19.031 -20.281 1 98.25 199 ALA A N 1
ATOM 1463 C CA . ALA A 1 199 ? -11.594 -20.141 -19.812 1 98.25 199 ALA A CA 1
ATOM 1464 C C . ALA A 1 199 ? -11.914 -21.109 -20.953 1 98.25 199 ALA A C 1
ATOM 1466 O O . ALA A 1 199 ? -11.867 -22.328 -20.766 1 98.25 199 ALA A O 1
ATOM 1467 N N . ASP A 1 200 ? -12.203 -20.547 -22.109 1 98.19 200 ASP A N 1
ATOM 1468 C CA . ASP A 1 200 ? -12.539 -21.344 -23.281 1 98.19 200 ASP A CA 1
ATOM 1469 C C . ASP A 1 200 ? -11.344 -22.188 -23.719 1 98.19 200 ASP A C 1
ATOM 1471 O O . ASP A 1 200 ? -11.516 -23.297 -24.266 1 98.19 200 ASP A O 1
ATOM 1475 N N . LEU A 1 201 ? -10.164 -21.688 -23.5 1 98.06 201 LEU A N 1
ATOM 1476 C CA . LEU A 1 201 ? -8.945 -22.422 -23.844 1 98.06 201 LEU A CA 1
ATOM 1477 C C . LEU A 1 201 ? -8.703 -23.547 -22.844 1 98.06 201 LEU A C 1
ATOM 1479 O O . LEU A 1 201 ? -7.871 -24.438 -23.078 1 98.06 201 LEU A O 1
ATOM 1483 N N . GLY A 1 202 ? -9.359 -23.484 -21.719 1 98.31 202 GLY A N 1
ATOM 1484 C CA . GLY A 1 202 ? -9.203 -24.531 -20.703 1 98.31 202 GLY A CA 1
ATOM 1485 C C . GLY A 1 202 ? -8.453 -24.062 -19.484 1 98.31 202 GLY A C 1
ATOM 1486 O O . GLY A 1 202 ? -8.18 -24.844 -18.578 1 98.31 202 GLY A O 1
ATOM 1487 N N . VAL A 1 203 ? -8.148 -22.812 -19.422 1 98.56 203 VAL A N 1
ATOM 1488 C CA . VAL A 1 203 ? -7.477 -22.234 -18.266 1 98.56 203 VAL A CA 1
ATOM 1489 C C . VAL A 1 203 ? -8.406 -22.281 -17.047 1 98.56 203 VAL A C 1
ATOM 1491 O O . VAL A 1 203 ? -9.586 -21.953 -17.156 1 98.56 203 VAL A O 1
ATOM 1494 N N . ARG A 1 204 ? -7.855 -22.656 -15.914 1 97.62 204 ARG A N 1
ATOM 1495 C CA . ARG A 1 204 ? -8.719 -22.812 -14.742 1 97.62 204 ARG A CA 1
ATOM 1496 C C . ARG A 1 204 ? -8.328 -21.844 -13.641 1 97.62 204 ARG A C 1
ATOM 1498 O O . ARG A 1 204 ? -9.055 -21.672 -12.664 1 97.62 204 ARG A O 1
ATOM 1505 N N . ARG A 1 205 ? -7.207 -21.234 -13.766 1 98.12 205 ARG A N 1
ATOM 1506 C CA . ARG A 1 205 ? -6.746 -20.172 -12.875 1 98.12 205 ARG A CA 1
ATOM 1507 C C . ARG A 1 205 ? -6.047 -19.062 -13.664 1 98.12 205 ARG A C 1
ATOM 1509 O O . ARG A 1 205 ? -5.262 -19.344 -14.578 1 98.12 205 ARG A O 1
ATOM 1516 N N . ILE A 1 206 ? -6.402 -17.844 -13.367 1 98.56 206 ILE A N 1
ATOM 1517 C CA . ILE A 1 206 ? -5.719 -16.672 -13.938 1 98.56 206 ILE A CA 1
ATOM 1518 C C . ILE A 1 206 ? -5.113 -15.836 -12.812 1 98.56 206 ILE A C 1
ATOM 1520 O O . ILE A 1 206 ? -5.789 -15.516 -11.836 1 98.56 206 ILE A O 1
ATOM 1524 N N . SER A 1 207 ? -3.838 -15.539 -12.828 1 98.25 207 SER A N 1
ATOM 1525 C CA . SER A 1 207 ? -3.174 -14.562 -11.969 1 98.25 207 SER A CA 1
ATOM 1526 C C . SER A 1 207 ? -2.773 -13.32 -12.758 1 98.25 207 SER A C 1
ATOM 1528 O O . SER A 1 207 ? -2.58 -13.383 -13.977 1 98.25 207 SER A O 1
ATOM 1530 N N . VAL A 1 208 ? -2.662 -12.219 -12.031 1 98.62 208 VAL A N 1
ATOM 1531 C CA . VAL A 1 208 ? -2.264 -11 -12.727 1 98.62 208 VAL A CA 1
ATOM 1532 C C . VAL A 1 208 ? -0.954 -10.477 -12.148 1 98.62 208 VAL A C 1
ATOM 1534 O O . VAL A 1 208 ? -0.511 -9.375 -12.484 1 98.62 208 VAL A O 1
ATOM 1537 N N . GLY A 1 209 ? -0.276 -11.203 -11.297 1 98.06 209 GLY A N 1
ATOM 1538 C CA . GLY A 1 209 ? 1.021 -10.852 -10.734 1 98.06 209 GLY A CA 1
ATOM 1539 C C . GLY A 1 209 ? 1.045 -9.477 -10.102 1 98.06 209 GLY A C 1
ATOM 1540 O O . GLY A 1 209 ? 0.173 -9.141 -9.297 1 98.06 209 GLY A O 1
ATOM 1541 N N . GLY A 1 210 ? 2.08 -8.742 -10.438 1 98.56 210 GLY A N 1
ATOM 1542 C CA . GLY A 1 210 ? 2.24 -7.402 -9.891 1 98.56 210 GLY A CA 1
ATOM 1543 C C . GLY A 1 210 ? 1.449 -6.352 -10.648 1 98.56 210 GLY A C 1
ATOM 1544 O O . GLY A 1 210 ? 1.564 -5.16 -10.367 1 98.56 210 GLY A O 1
ATOM 1545 N N . ALA A 1 211 ? 0.6 -6.754 -11.586 1 98.81 211 ALA A N 1
ATOM 1546 C CA . ALA A 1 211 ? 0.001 -5.801 -12.523 1 98.81 211 ALA A CA 1
ATOM 1547 C C . ALA A 1 211 ? -0.916 -4.824 -11.797 1 98.81 211 ALA A C 1
ATOM 1549 O O . ALA A 1 211 ? -0.9 -3.623 -12.078 1 98.81 211 ALA A O 1
ATOM 1550 N N . LEU A 1 212 ? -1.753 -5.355 -10.891 1 98.88 212 LEU A N 1
ATOM 1551 C CA . LEU A 1 212 ? -2.631 -4.465 -10.141 1 98.88 212 LEU A CA 1
ATOM 1552 C C . LEU A 1 212 ? -1.82 -3.477 -9.312 1 98.88 212 LEU A C 1
ATOM 1554 O O . LEU A 1 212 ? -2.139 -2.285 -9.273 1 98.88 212 LEU A O 1
ATOM 1558 N N . ALA A 1 213 ? -0.763 -3.967 -8.617 1 98.94 213 ALA A N 1
ATOM 1559 C CA . ALA A 1 213 ? 0.128 -3.07 -7.883 1 98.94 213 ALA A CA 1
ATOM 1560 C C . ALA A 1 213 ? 0.748 -2.031 -8.812 1 98.94 213 ALA A C 1
ATOM 1562 O O . ALA A 1 213 ? 0.832 -0.851 -8.469 1 98.94 213 ALA A O 1
ATOM 1563 N N . ARG A 1 214 ? 1.161 -2.432 -9.984 1 98.94 214 ARG A N 1
ATOM 1564 C CA . ARG A 1 214 ? 1.79 -1.525 -10.945 1 98.94 214 ARG A CA 1
ATOM 1565 C C . ARG A 1 214 ? 0.821 -0.432 -11.383 1 98.94 214 ARG A C 1
ATOM 1567 O O . ARG A 1 214 ? 1.231 0.699 -11.648 1 98.94 214 ARG A O 1
ATOM 1574 N N . THR A 1 215 ? -0.478 -0.748 -11.516 1 98.88 215 THR A N 1
ATOM 1575 C CA . THR A 1 215 ? -1.449 0.287 -11.852 1 98.88 215 THR A CA 1
ATOM 1576 C C . THR A 1 215 ? -1.559 1.312 -10.727 1 98.88 215 THR A C 1
ATOM 1578 O O . THR A 1 215 ? -1.694 2.51 -10.977 1 98.88 215 THR A O 1
ATOM 1581 N N . ALA A 1 216 ? -1.533 0.862 -9.469 1 98.94 216 ALA A N 1
ATOM 1582 C CA . ALA A 1 216 ? -1.523 1.774 -8.328 1 98.94 216 ALA A CA 1
ATOM 1583 C C . ALA A 1 216 ? -0.295 2.68 -8.367 1 98.94 216 ALA A C 1
ATOM 1585 O O . ALA A 1 216 ? -0.411 3.898 -8.219 1 98.94 216 ALA A O 1
ATOM 1586 N N . TRP A 1 217 ? 0.856 2.086 -8.617 1 98.94 217 TRP A N 1
ATOM 1587 C CA . TRP A 1 217 ? 2.107 2.834 -8.648 1 98.94 217 TRP A CA 1
ATOM 1588 C C . TRP A 1 217 ? 2.096 3.871 -9.766 1 98.94 217 TRP A C 1
ATOM 1590 O O . TRP A 1 217 ? 2.629 4.973 -9.602 1 98.94 217 TRP A O 1
ATOM 1600 N N . ALA A 1 218 ? 1.501 3.502 -10.898 1 98.81 218 ALA A N 1
ATOM 1601 C CA . ALA A 1 218 ? 1.44 4.445 -12.016 1 98.81 218 ALA A CA 1
ATOM 1602 C C . ALA A 1 218 ? 0.694 5.715 -11.625 1 98.81 218 ALA A C 1
ATOM 1604 O O . ALA A 1 218 ? 1.157 6.824 -11.898 1 98.81 218 ALA A O 1
ATOM 1605 N N . GLY A 1 219 ? -0.468 5.586 -11.023 1 98.69 219 GLY A N 1
ATOM 1606 C CA . GLY A 1 219 ? -1.229 6.738 -10.578 1 98.69 219 GLY A CA 1
ATOM 1607 C C . GLY A 1 219 ? -0.479 7.594 -9.57 1 98.69 219 GLY A C 1
ATOM 1608 O O . GLY A 1 219 ? -0.417 8.82 -9.719 1 98.69 219 GLY A O 1
ATOM 1609 N N . PHE A 1 220 ? 0.095 6.953 -8.578 1 98.88 220 PHE A N 1
ATOM 1610 C CA . PHE A 1 220 ? 0.884 7.609 -7.539 1 98.88 220 PHE A CA 1
ATOM 1611 C C . PHE A 1 220 ? 2.061 8.359 -8.148 1 98.88 220 PHE A C 1
ATOM 1613 O O . PHE A 1 220 ? 2.246 9.547 -7.887 1 98.88 220 PHE A O 1
ATOM 1620 N N . LEU A 1 221 ? 2.84 7.676 -9 1 98.69 221 LEU A N 1
ATOM 1621 C CA . LEU A 1 221 ? 4.066 8.258 -9.531 1 98.69 221 LEU A CA 1
ATOM 1622 C C . LEU A 1 221 ? 3.758 9.43 -10.453 1 98.69 221 LEU A C 1
ATOM 1624 O O . LEU A 1 221 ? 4.484 10.43 -10.461 1 98.69 221 LEU A O 1
ATOM 1628 N N . ARG A 1 222 ? 2.729 9.289 -11.25 1 98.38 222 ARG A N 1
ATOM 1629 C CA . ARG A 1 222 ? 2.338 10.398 -12.117 1 98.38 222 ARG A CA 1
ATOM 1630 C C . ARG A 1 222 ? 2.076 11.656 -11.305 1 98.38 222 ARG A C 1
ATOM 1632 O O . ARG A 1 222 ? 2.6 12.727 -11.625 1 98.38 222 ARG A O 1
ATOM 1639 N N . ALA A 1 223 ? 1.317 11.586 -10.242 1 98.69 223 ALA A N 1
ATOM 1640 C CA . ALA A 1 223 ? 0.98 12.734 -9.398 1 98.69 223 ALA A CA 1
ATOM 1641 C C . ALA A 1 223 ? 2.209 13.242 -8.656 1 98.69 223 ALA A C 1
ATOM 1643 O O . ALA A 1 223 ? 2.445 14.453 -8.594 1 98.69 223 ALA A O 1
ATOM 1644 N N . ALA A 1 224 ? 2.977 12.336 -8.086 1 98.75 224 ALA A N 1
ATOM 1645 C CA . ALA A 1 224 ? 4.156 12.703 -7.301 1 98.75 224 ALA A CA 1
ATOM 1646 C C . ALA A 1 224 ? 5.188 13.422 -8.164 1 98.75 224 ALA A C 1
ATOM 1648 O O . ALA A 1 224 ? 5.785 14.406 -7.734 1 98.75 224 ALA A O 1
ATOM 1649 N N . ARG A 1 225 ? 5.406 12.922 -9.383 1 98.5 225 ARG A N 1
ATOM 1650 C CA . ARG A 1 225 ? 6.375 13.531 -10.281 1 98.5 225 ARG A CA 1
ATOM 1651 C C . ARG A 1 225 ? 5.926 14.93 -10.703 1 98.5 225 ARG A C 1
ATOM 1653 O O . ARG A 1 225 ? 6.738 15.852 -10.781 1 98.5 225 ARG A O 1
ATOM 1660 N N . SER A 1 226 ? 4.605 15.07 -11.016 1 98.06 226 SER A N 1
ATOM 1661 C CA . SER A 1 226 ? 4.086 16.391 -11.352 1 98.06 226 SER A CA 1
ATOM 1662 C C . SER A 1 226 ? 4.348 17.391 -10.219 1 98.06 226 SER A C 1
ATOM 1664 O O . SER A 1 226 ? 4.758 18.516 -10.461 1 98.06 226 SER A O 1
ATOM 1666 N N . LEU A 1 227 ? 4.133 16.969 -9.008 1 98.38 227 LEU A N 1
ATOM 1667 C CA . LEU A 1 227 ? 4.359 17.797 -7.828 1 98.38 227 LEU A CA 1
ATOM 1668 C C . LEU A 1 227 ? 5.836 18.141 -7.68 1 98.38 227 LEU A C 1
ATOM 1670 O O . LEU A 1 227 ? 6.195 19.297 -7.512 1 98.38 227 LEU A O 1
ATOM 1674 N N . ALA A 1 228 ? 6.699 17.141 -7.746 1 98.25 228 ALA A N 1
ATOM 1675 C CA . ALA A 1 228 ? 8.133 17.281 -7.484 1 98.25 228 ALA A CA 1
ATOM 1676 C C . ALA A 1 228 ? 8.805 18.109 -8.578 1 98.25 228 ALA A C 1
ATOM 1678 O O . ALA A 1 228 ? 9.641 18.969 -8.289 1 98.25 228 ALA A O 1
ATOM 1679 N N . GLU A 1 229 ? 8.445 17.859 -9.82 1 97.94 229 GLU A N 1
ATOM 1680 C CA . GLU A 1 229 ? 9.164 18.422 -10.961 1 97.94 229 GLU A CA 1
ATOM 1681 C C . GLU A 1 229 ? 8.555 19.75 -11.398 1 97.94 229 GLU A C 1
ATOM 1683 O O . GLU A 1 229 ? 9.266 20.641 -11.852 1 97.94 229 GLU A O 1
ATOM 1688 N N . HIS A 1 230 ? 7.223 19.875 -11.273 1 97.75 230 HIS A N 1
ATOM 1689 C CA . HIS A 1 230 ? 6.559 21.031 -11.859 1 97.75 230 HIS A CA 1
ATOM 1690 C C . HIS A 1 230 ? 5.836 21.844 -10.797 1 97.75 230 HIS A C 1
ATOM 1692 O O . HIS A 1 230 ? 5.367 22.953 -11.078 1 97.75 230 HIS A O 1
ATOM 1698 N N . GLY A 1 231 ? 5.738 21.328 -9.578 1 98.38 231 GLY A N 1
ATOM 1699 C CA . GLY A 1 231 ? 5.02 22.047 -8.531 1 98.38 231 GLY A CA 1
ATOM 1700 C C . GLY A 1 231 ? 3.541 22.203 -8.828 1 98.38 231 GLY A C 1
ATOM 1701 O O . GLY A 1 231 ? 2.957 23.25 -8.562 1 98.38 231 GLY A O 1
ATOM 1702 N N . ARG A 1 232 ? 2.975 21.172 -9.445 1 98.25 232 ARG A N 1
ATOM 1703 C CA . ARG A 1 232 ? 1.57 21.219 -9.844 1 98.25 232 ARG A CA 1
ATOM 1704 C C . ARG A 1 232 ? 0.781 20.094 -9.203 1 98.25 232 ARG A C 1
ATOM 1706 O O . ARG A 1 232 ? 1.359 19.078 -8.781 1 98.25 232 ARG A O 1
ATOM 1713 N N . PHE A 1 233 ? -0.513 20.328 -9.094 1 98.44 233 PHE A N 1
ATOM 1714 C CA . PHE A 1 233 ? -1.385 19.391 -8.383 1 98.44 233 PHE A CA 1
ATOM 1715 C C . PHE A 1 233 ? -2.352 18.719 -9.352 1 98.44 233 PHE A C 1
ATOM 1717 O O . PHE A 1 233 ? -3.309 18.062 -8.922 1 98.44 233 PHE A O 1
ATOM 1724 N N . ASP A 1 234 ? -2.164 18.812 -10.648 1 97.75 234 ASP A N 1
ATOM 1725 C CA . ASP A 1 234 ? -3.068 18.328 -11.68 1 97.75 234 ASP A CA 1
ATOM 1726 C C . ASP A 1 234 ? -3.123 16.812 -11.695 1 97.75 234 ASP A C 1
ATOM 1728 O O . ASP A 1 234 ? -4.051 16.219 -12.258 1 97.75 234 ASP A O 1
ATOM 1732 N N . GLY A 1 235 ? -2.15 16.094 -11.094 1 97.62 235 GLY A N 1
ATOM 1733 C CA . GLY A 1 235 ? -2.17 14.656 -10.969 1 97.62 235 GLY A CA 1
ATOM 1734 C C . GLY A 1 235 ? -3.305 14.148 -10.102 1 97.62 235 GLY A C 1
ATOM 1735 O O . GLY A 1 235 ? -3.607 12.953 -10.094 1 97.62 235 GLY A O 1
ATOM 1736 N N . PHE A 1 236 ? -3.969 15.055 -9.367 1 98.5 236 PHE A N 1
ATOM 1737 C CA . PHE A 1 236 ? -5.02 14.641 -8.445 1 98.5 236 PHE A CA 1
ATOM 1738 C C . PHE A 1 236 ? -6.375 14.641 -9.141 1 98.5 236 PHE A C 1
ATOM 1740 O O . PHE A 1 236 ? -7.387 14.25 -8.547 1 98.5 236 PHE A O 1
ATOM 1747 N N . ALA A 1 237 ? -6.445 15 -10.422 1 97.38 237 ALA A N 1
ATOM 1748 C CA . ALA A 1 237 ? -7.695 15.156 -11.164 1 97.38 237 ALA A CA 1
ATOM 1749 C C . ALA A 1 237 ? -8.484 13.852 -11.203 1 97.38 237 ALA A C 1
ATOM 1751 O O . ALA A 1 237 ? -9.711 13.859 -11.141 1 97.38 237 ALA A O 1
ATOM 1752 N N . ASP A 1 238 ? -7.844 12.695 -11.242 1 94.12 238 ASP A N 1
ATOM 1753 C CA . ASP A 1 238 ? -8.547 11.43 -11.414 1 94.12 238 ASP A CA 1
ATOM 1754 C C . ASP A 1 238 ? -8.414 10.562 -10.164 1 94.12 238 ASP A C 1
ATOM 1756 O O . ASP A 1 238 ? -8.562 9.336 -10.242 1 94.12 238 ASP A O 1
ATOM 1760 N N . ALA A 1 239 ? -8.039 11.195 -9.062 1 98.31 239 ALA A N 1
ATOM 1761 C CA . ALA A 1 239 ? -7.887 10.445 -7.82 1 98.31 239 ALA A CA 1
ATOM 1762 C C . ALA A 1 239 ? -9.234 9.898 -7.348 1 98.31 239 ALA A C 1
ATOM 1764 O O . ALA A 1 239 ? -10.281 10.492 -7.613 1 98.31 239 ALA A 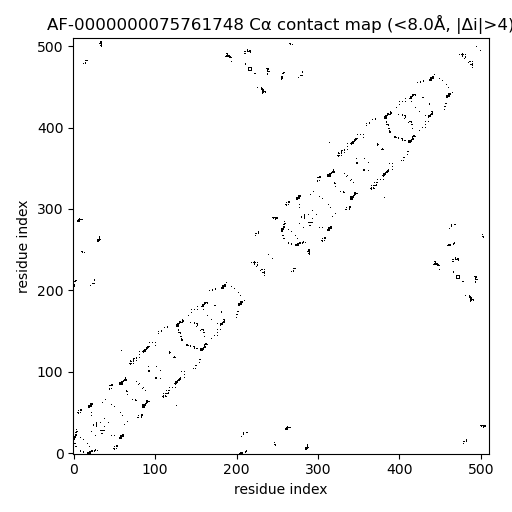O 1
ATOM 1765 N N . ALA A 1 240 ? -9.219 8.742 -6.73 1 98.44 240 ALA A N 1
ATOM 1766 C CA . ALA A 1 240 ? -10.422 8.203 -6.109 1 98.44 240 ALA A CA 1
ATOM 1767 C C . ALA A 1 240 ? -10.953 9.141 -5.027 1 98.44 240 ALA A C 1
ATOM 1769 O O . ALA A 1 240 ? -10.188 9.914 -4.438 1 98.44 240 ALA A O 1
ATOM 1770 N N . SER A 1 241 ? -12.234 9.07 -4.777 1 96.75 241 SER A N 1
ATOM 1771 C CA . SER A 1 241 ? -12.812 9.867 -3.703 1 96.75 241 SER A CA 1
ATOM 1772 C C . SER A 1 241 ? -12.531 9.25 -2.338 1 96.75 241 SER A C 1
ATOM 1774 O O . SER A 1 241 ? -12.609 8.031 -2.176 1 96.75 241 SER A O 1
ATOM 1776 N N . GLY A 1 242 ? -12.148 10.125 -1.389 1 97.19 242 GLY A N 1
ATOM 1777 C CA . GLY A 1 242 ? -12 9.641 -0.027 1 97.19 242 GLY A CA 1
ATOM 1778 C C . GLY A 1 242 ? -13.266 8.992 0.517 1 97.19 242 GLY A C 1
ATOM 1779 O O . GLY A 1 242 ? -13.203 7.984 1.218 1 97.19 242 GLY A O 1
ATOM 1780 N N . ALA A 1 243 ? -14.367 9.555 0.161 1 96 243 ALA A N 1
ATOM 1781 C CA . ALA A 1 243 ? -15.656 9.031 0.604 1 96 243 ALA A CA 1
ATOM 1782 C C . ALA A 1 243 ? -15.898 7.625 0.068 1 96 243 ALA A C 1
ATOM 1784 O O . ALA A 1 243 ? -16.406 6.762 0.785 1 96 243 ALA A O 1
ATOM 1785 N N . GLU A 1 244 ? -15.617 7.422 -1.164 1 96.31 244 GLU A N 1
ATOM 1786 C CA . GLU A 1 244 ? -15.758 6.094 -1.752 1 96.31 244 GLU A CA 1
ATOM 1787 C C . GLU A 1 244 ? -14.891 5.07 -1.024 1 96.31 244 GLU A C 1
ATOM 1789 O O . GLU A 1 244 ? -15.352 3.984 -0.681 1 96.31 244 GLU A O 1
ATOM 1794 N N . LEU A 1 245 ? -13.617 5.449 -0.775 1 98.25 245 LEU A N 1
ATOM 1795 C CA . LEU A 1 245 ? -12.695 4.539 -0.118 1 98.25 245 LEU A CA 1
ATOM 1796 C C . LEU A 1 245 ? -13.117 4.27 1.32 1 98.25 245 LEU A C 1
ATOM 1798 O O . LEU A 1 245 ? -13.102 3.123 1.774 1 98.25 245 LEU A O 1
ATOM 1802 N N . ASP A 1 246 ? -13.508 5.285 2.016 1 97.62 246 ASP A N 1
ATOM 1803 C CA . ASP A 1 246 ? -14.031 5.102 3.369 1 97.62 246 ASP A CA 1
ATOM 1804 C C . ASP A 1 246 ? -15.25 4.188 3.369 1 97.62 246 ASP A C 1
ATOM 1806 O O . ASP A 1 246 ? -15.406 3.35 4.258 1 97.62 246 ASP A O 1
ATOM 1810 N N . GLY A 1 247 ? -16.109 4.398 2.404 1 96.62 247 GLY A N 1
ATOM 1811 C CA . GLY A 1 247 ? -17.281 3.561 2.291 1 96.62 247 GLY A CA 1
ATOM 1812 C C . GLY A 1 247 ? -16.969 2.096 2.07 1 96.62 247 GLY A C 1
ATOM 1813 O O . GLY A 1 247 ? -17.656 1.215 2.588 1 96.62 247 GLY A O 1
ATOM 1814 N N . MET A 1 248 ? -15.953 1.82 1.38 1 95.5 248 MET A N 1
ATOM 1815 C CA . MET A 1 248 ? -15.539 0.455 1.075 1 95.5 248 MET A CA 1
ATOM 1816 C C . MET A 1 248 ? -15.016 -0.247 2.326 1 95.5 248 MET A C 1
ATOM 1818 O O . MET A 1 248 ? -15.133 -1.467 2.451 1 95.5 248 MET A O 1
ATOM 1822 N N . PHE A 1 249 ? -14.469 0.536 3.256 1 96.12 249 PHE A N 1
ATOM 1823 C CA . PHE A 1 249 ? -13.711 -0.088 4.336 1 96.12 249 PHE A CA 1
ATOM 1824 C C . PHE A 1 249 ? -14.375 0.173 5.684 1 96.12 249 PHE A C 1
ATOM 1826 O O . PHE A 1 249 ? -13.867 -0.259 6.723 1 96.12 249 PHE A O 1
ATOM 1833 N N . ASP A 1 250 ? -15.422 0.901 5.656 1 89.56 250 ASP A N 1
ATOM 1834 C CA . ASP A 1 250 ? -16.078 1.233 6.914 1 89.56 250 ASP A CA 1
ATOM 1835 C C . ASP A 1 250 ? -16.578 -0.025 7.621 1 89.56 250 ASP A C 1
ATOM 1837 O O . ASP A 1 250 ? -17.453 -0.73 7.102 1 89.56 250 ASP A O 1
ATOM 1841 N N . ARG A 1 251 ? -15.938 -0.367 8.672 1 73.5 251 ARG A N 1
ATOM 1842 C CA . ARG A 1 251 ? -16.234 -1.585 9.422 1 73.5 251 ARG A CA 1
ATOM 1843 C C . ARG A 1 251 ? -17.391 -1.363 10.398 1 73.5 251 ARG A C 1
ATOM 1845 O O . ARG A 1 251 ? -17.859 -2.309 11.031 1 73.5 251 ARG A O 1
ATOM 1852 N N . ARG A 1 252 ? -17.766 -0.099 10.688 1 60.81 252 ARG A N 1
ATOM 1853 C CA . ARG A 1 252 ? -18.828 0.146 11.656 1 60.81 252 ARG A CA 1
ATOM 1854 C C . ARG A 1 252 ? -20.156 -0.446 11.188 1 60.81 252 ARG A C 1
ATOM 1856 O O . ARG A 1 252 ? -21.031 -0.738 12 1 60.81 252 ARG A O 1
ATOM 1863 N N . ASP A 1 253 ? -20.406 -0.564 9.953 1 46.06 253 ASP A N 1
ATOM 1864 C CA . ASP A 1 253 ? -21.672 -1.11 9.484 1 46.06 253 ASP A CA 1
ATOM 1865 C C . ASP A 1 253 ? -21.547 -2.6 9.164 1 46.06 253 ASP A C 1
ATOM 1867 O O . ASP A 1 253 ? -22.453 -3.189 8.562 1 46.06 253 ASP A O 1
ATOM 1871 N N . ARG A 1 254 ? -20.359 -3.156 9.383 1 44.75 254 ARG A N 1
ATOM 1872 C CA . ARG A 1 254 ? -20.375 -4.594 9.117 1 44.75 254 ARG A CA 1
ATOM 1873 C C . ARG A 1 254 ? -21.125 -5.344 10.211 1 44.75 254 ARG A C 1
ATOM 1875 O O . ARG A 1 254 ? -20.969 -5.047 11.398 1 44.75 254 ARG A O 1
ATOM 1882 N N . PRO A 1 255 ? -22.109 -6.066 9.812 1 35.44 255 PRO A N 1
ATOM 1883 C CA . PRO A 1 255 ? -22.906 -6.801 10.789 1 35.44 255 PRO A CA 1
ATOM 1884 C C . PRO A 1 255 ? -22.062 -7.582 11.789 1 35.44 255 PRO A C 1
ATOM 1886 O O . PRO A 1 255 ? -20.922 -7.938 11.484 1 35.44 255 PRO A O 1
ATOM 1889 N N . MET B 1 1 ? 5.859 18.859 1.376 1 97.19 1 MET B N 1
ATOM 1890 C CA . MET B 1 1 ? 5.914 17.75 2.322 1 97.19 1 MET B CA 1
ATOM 1891 C C . MET B 1 1 ? 4.82 16.734 2.027 1 97.19 1 MET B C 1
ATOM 1893 O O . MET B 1 1 ? 3.754 16.766 2.643 1 97.19 1 MET B O 1
ATOM 1897 N N . PRO B 1 2 ? 5.07 15.906 0.982 1 98.62 2 PRO B N 1
ATOM 1898 C CA . PRO B 1 2 ? 4.043 14.953 0.554 1 98.62 2 PRO B CA 1
ATOM 1899 C C . PRO B 1 2 ? 3.775 13.867 1.596 1 98.62 2 PRO B C 1
ATOM 1901 O O . PRO B 1 2 ? 4.492 13.773 2.594 1 98.62 2 PRO B O 1
ATOM 1904 N N . ASN B 1 3 ? 2.734 13.133 1.383 1 98.88 3 ASN B N 1
ATOM 1905 C CA . ASN B 1 3 ? 2.197 12.258 2.416 1 98.88 3 ASN B CA 1
ATOM 1906 C C . ASN B 1 3 ? 2.248 10.797 1.986 1 98.88 3 ASN B C 1
ATOM 1908 O O . ASN B 1 3 ? 1.304 10.289 1.377 1 98.88 3 ASN B O 1
ATOM 1912 N N . PRO B 1 4 ? 3.297 10.086 2.332 1 98.88 4 PRO B N 1
ATOM 1913 C CA . PRO B 1 4 ? 3.361 8.641 2.082 1 98.88 4 PRO B CA 1
ATOM 1914 C C . PRO B 1 4 ? 2.518 7.836 3.066 1 98.88 4 PRO B C 1
ATOM 1916 O O . PRO B 1 4 ? 2.168 8.336 4.141 1 98.88 4 PRO B O 1
ATOM 1919 N N . TRP B 1 5 ? 2.154 6.594 2.689 1 98.81 5 TRP B N 1
ATOM 1920 C CA . TRP B 1 5 ? 1.331 5.77 3.568 1 98.81 5 TRP B CA 1
ATOM 1921 C C . TRP B 1 5 ? 2.025 4.453 3.889 1 98.81 5 TRP B C 1
ATOM 1923 O O . TRP B 1 5 ? 1.527 3.658 4.691 1 98.81 5 TRP B O 1
ATOM 1933 N N . ASP B 1 6 ? 3.127 4.145 3.277 1 98.75 6 ASP B N 1
ATOM 1934 C CA . ASP B 1 6 ? 3.934 2.963 3.561 1 98.75 6 ASP B CA 1
ATOM 1935 C C . ASP B 1 6 ? 5.398 3.197 3.197 1 98.75 6 ASP B C 1
ATOM 1937 O O . ASP B 1 6 ? 5.762 4.281 2.73 1 98.75 6 ASP B O 1
ATOM 1941 N N . VAL B 1 7 ? 6.285 2.23 3.482 1 98.56 7 VAL B N 1
ATOM 1942 C CA . VAL B 1 7 ? 7.727 2.361 3.312 1 98.56 7 VAL B CA 1
ATOM 1943 C C . VAL B 1 7 ? 8.055 2.604 1.84 1 98.56 7 VAL B C 1
ATOM 1945 O O . VAL B 1 7 ? 8.898 3.438 1.516 1 98.56 7 VAL B O 1
ATOM 1948 N N . GLY B 1 8 ? 7.367 1.905 0.915 1 98.62 8 GLY B N 1
ATOM 1949 C CA . GLY B 1 8 ? 7.605 2.068 -0.511 1 98.62 8 GLY B CA 1
ATOM 1950 C C . GLY B 1 8 ? 7.301 3.467 -1.011 1 98.62 8 GLY B C 1
ATOM 1951 O O . GLY B 1 8 ? 8.109 4.062 -1.729 1 98.62 8 GLY B O 1
ATOM 1952 N N . SER B 1 9 ? 6.109 3.986 -0.647 1 98.81 9 SER B N 1
ATOM 1953 C CA . SER B 1 9 ? 5.75 5.328 -1.088 1 98.81 9 SER B CA 1
ATOM 1954 C C . SER B 1 9 ? 6.676 6.375 -0.474 1 98.81 9 SER B C 1
ATOM 1956 O O . SER B 1 9 ? 6.98 7.391 -1.105 1 98.81 9 SER B O 1
ATOM 1958 N N . ALA B 1 10 ? 7.145 6.191 0.801 1 98.69 10 ALA B N 1
ATOM 1959 C CA . ALA B 1 10 ? 8.109 7.102 1.422 1 98.69 10 ALA B CA 1
ATOM 1960 C C . ALA B 1 10 ? 9.43 7.109 0.658 1 98.69 10 ALA B C 1
ATOM 1962 O O . ALA B 1 10 ? 9.969 8.172 0.348 1 98.69 10 ALA B O 1
ATOM 1963 N N . ALA B 1 11 ? 9.906 5.922 0.372 1 97.94 11 ALA B N 1
ATOM 1964 C CA . ALA B 1 11 ? 11.164 5.797 -0.349 1 97.94 11 ALA B CA 1
ATOM 1965 C C . ALA B 1 11 ? 11.07 6.426 -1.737 1 97.94 11 ALA B C 1
ATOM 1967 O O . ALA B 1 11 ? 12 7.094 -2.189 1 97.94 11 ALA B O 1
ATOM 1968 N N . ALA B 1 12 ? 10 6.176 -2.416 1 98.31 12 ALA B N 1
ATOM 1969 C CA . ALA B 1 12 ? 9.789 6.75 -3.742 1 98.31 12 ALA B CA 1
ATOM 1970 C C . ALA B 1 12 ? 9.797 8.273 -3.686 1 98.31 12 ALA B C 1
ATOM 1972 O O . ALA B 1 12 ? 10.453 8.93 -4.5 1 98.31 12 ALA B O 1
ATOM 1973 N N . LEU B 1 13 ? 9.086 8.852 -2.719 1 98.69 13 LEU B N 1
ATOM 1974 C CA . LEU B 1 13 ? 9.016 10.305 -2.592 1 98.69 13 LEU B CA 1
ATOM 1975 C C . LEU B 1 13 ? 10.383 10.883 -2.256 1 98.69 13 LEU B C 1
ATOM 1977 O O . LEU B 1 13 ? 10.758 11.945 -2.768 1 98.69 13 LEU B O 1
ATOM 1981 N N . ALA B 1 14 ? 11.109 10.188 -1.362 1 98.06 14 ALA B N 1
ATOM 1982 C CA . ALA B 1 14 ? 12.477 10.609 -1.075 1 98.06 14 ALA B CA 1
ATOM 1983 C C . ALA B 1 14 ? 13.32 10.625 -2.346 1 98.06 14 ALA B C 1
ATOM 1985 O O . ALA B 1 14 ? 14.07 11.57 -2.586 1 98.06 14 ALA B O 1
ATOM 1986 N N . SER B 1 15 ? 13.188 9.625 -3.174 1 96.75 15 SER B N 1
ATOM 1987 C CA . SER B 1 15 ? 13.977 9.5 -4.395 1 96.75 15 SER B CA 1
ATOM 1988 C C . SER B 1 15 ? 13.625 10.594 -5.395 1 96.75 15 SER B C 1
ATOM 1990 O O . SER B 1 15 ? 14.414 10.898 -6.289 1 96.75 15 SER B O 1
ATOM 1992 N N . LEU B 1 16 ? 12.445 11.18 -5.281 1 97.62 16 LEU B N 1
ATOM 1993 C CA . LEU B 1 16 ? 11.992 12.227 -6.188 1 97.62 16 LEU B CA 1
ATOM 1994 C C . LEU B 1 16 ? 12.492 13.594 -5.727 1 97.62 16 LEU B C 1
ATOM 1996 O O . LEU B 1 16 ? 12.211 14.609 -6.375 1 97.62 16 LEU B O 1
ATOM 2000 N N . GLY B 1 17 ? 13.18 13.648 -4.527 1 97.62 17 GLY B N 1
ATOM 2001 C CA . GLY B 1 17 ? 13.883 14.859 -4.141 1 97.62 17 GLY B CA 1
ATOM 2002 C C . GLY B 1 17 ? 13.164 15.648 -3.059 1 97.62 17 GLY B C 1
ATOM 2003 O O . GLY B 1 17 ? 13.602 16.75 -2.689 1 97.62 17 GLY B O 1
ATOM 2004 N N . PHE B 1 18 ? 12.07 15.188 -2.564 1 98.38 18 PHE B N 1
ATOM 2005 C CA . PHE B 1 18 ? 11.422 15.859 -1.446 1 98.38 18 PHE B CA 1
ATOM 2006 C C . PHE B 1 18 ? 12.328 15.875 -0.221 1 98.38 18 PHE B C 1
ATOM 2008 O O . PHE B 1 18 ? 13.156 14.977 -0.045 1 98.38 18 PHE B O 1
ATOM 2015 N N . LYS B 1 19 ? 12.164 16.859 0.663 1 97.94 19 LYS B N 1
ATOM 2016 C CA . LYS B 1 19 ? 13.125 17.078 1.738 1 97.94 19 LYS B CA 1
ATOM 2017 C C . LYS B 1 19 ? 12.531 16.688 3.092 1 97.94 19 LYS B C 1
ATOM 2019 O O . LYS B 1 19 ? 13.258 16.578 4.082 1 97.94 19 LYS B O 1
ATOM 2024 N N . ALA B 1 20 ? 11.234 16.5 3.164 1 98.56 20 ALA B N 1
ATOM 2025 C CA . ALA B 1 20 ? 10.477 16.078 4.336 1 98.56 20 ALA B CA 1
ATOM 2026 C C . ALA B 1 20 ? 9.172 15.398 3.93 1 98.56 20 ALA B C 1
ATOM 2028 O O . ALA B 1 20 ? 8.68 15.609 2.82 1 98.56 20 ALA B O 1
ATOM 2029 N N . LEU B 1 21 ? 8.719 14.547 4.754 1 98.81 21 LEU B N 1
ATOM 2030 C CA . LEU B 1 21 ? 7.477 13.82 4.508 1 98.81 21 LEU B CA 1
ATOM 2031 C C . LEU B 1 21 ? 6.535 13.938 5.703 1 98.81 21 LEU B C 1
ATOM 2033 O O . LEU B 1 21 ? 6.953 14.328 6.793 1 98.81 21 LEU B O 1
ATOM 2037 N N . ALA B 1 22 ? 5.289 13.664 5.492 1 98.88 22 ALA B N 1
ATOM 2038 C CA . ALA B 1 22 ? 4.289 13.547 6.551 1 98.88 22 ALA B CA 1
ATOM 2039 C C . ALA B 1 22 ? 3.393 12.336 6.324 1 98.88 22 ALA B C 1
ATOM 2041 O O . ALA B 1 22 ? 2.992 12.055 5.191 1 98.88 22 ALA B O 1
ATOM 2042 N N . THR B 1 23 ? 3.131 11.594 7.391 1 98.81 23 THR B N 1
ATOM 2043 C CA . THR B 1 23 ? 2.246 10.453 7.219 1 98.81 23 THR B CA 1
ATOM 2044 C C . THR B 1 23 ? 0.823 10.906 6.914 1 98.81 23 THR B C 1
ATOM 2046 O O . THR B 1 23 ? 0.465 12.055 7.172 1 98.81 23 THR B O 1
ATOM 2049 N N . THR B 1 24 ? 0.065 10.086 6.32 1 98.75 24 THR B N 1
ATOM 2050 C CA . THR B 1 24 ? -1.356 10.289 6.062 1 98.75 24 THR B CA 1
ATOM 2051 C C . THR B 1 24 ? -2.191 9.242 6.801 1 98.75 24 THR B C 1
ATOM 2053 O O . THR B 1 24 ? -2.006 8.039 6.602 1 98.75 24 THR B O 1
ATOM 2056 N N . SER B 1 25 ? -3.09 9.703 7.676 1 98.25 25 SER B N 1
ATOM 2057 C CA . SER B 1 25 ? -3.953 8.781 8.414 1 98.25 25 SER B CA 1
ATOM 2058 C C . SER B 1 25 ? -4.871 8.008 7.473 1 98.25 25 SER B C 1
ATOM 2060 O O . SER B 1 25 ? -5.031 6.797 7.609 1 98.25 25 SER B O 1
ATOM 2062 N N . SER B 1 26 ? -5.484 8.688 6.5 1 98.44 26 SER B N 1
ATOM 2063 C CA . SER B 1 26 ? -6.41 8.039 5.578 1 98.44 26 SER B CA 1
ATOM 2064 C C . SER B 1 26 ? -5.688 7.027 4.695 1 98.44 26 SER B C 1
ATOM 2066 O O . SER B 1 26 ? -6.137 5.891 4.543 1 98.44 26 SER B O 1
ATOM 2068 N N . GLY B 1 27 ? -4.551 7.445 4.059 1 98.81 27 GLY B N 1
ATOM 2069 C CA . GLY B 1 27 ? -3.787 6.535 3.215 1 98.81 27 GLY B CA 1
ATOM 2070 C C . GLY B 1 27 ? -3.385 5.258 3.926 1 98.81 27 GLY B C 1
ATOM 2071 O O . GLY B 1 27 ? -3.51 4.168 3.367 1 98.81 27 GLY B O 1
ATOM 2072 N N . TYR B 1 28 ? -2.869 5.422 5.176 1 98.88 28 TYR B N 1
ATOM 2073 C CA . TYR B 1 28 ? -2.492 4.254 5.961 1 98.88 28 TYR B CA 1
ATOM 2074 C C . TYR B 1 28 ? -3.709 3.391 6.277 1 98.88 28 TYR B C 1
ATOM 2076 O O . TYR B 1 28 ? -3.672 2.17 6.105 1 98.88 28 TYR B O 1
ATOM 2084 N N . ALA B 1 29 ? -4.789 4.012 6.73 1 98.75 29 ALA B N 1
ATOM 2085 C CA . ALA B 1 29 ? -6 3.273 7.074 1 98.75 29 ALA B CA 1
ATOM 2086 C C . ALA B 1 29 ? -6.492 2.443 5.891 1 98.75 29 ALA B C 1
ATOM 2088 O O . ALA B 1 29 ? -6.793 1.257 6.043 1 98.75 29 ALA B O 1
ATOM 2089 N N . TRP B 1 30 ? -6.543 3.061 4.688 1 98.75 30 TRP B N 1
ATOM 2090 C CA . TRP B 1 30 ? -7.023 2.35 3.506 1 98.75 30 TRP B CA 1
ATOM 2091 C C . TRP B 1 30 ? -6.121 1.166 3.178 1 98.75 30 TRP B C 1
ATOM 2093 O O . TRP B 1 30 ? -6.605 0.096 2.797 1 98.75 30 TRP B O 1
ATOM 2103 N N . SER B 1 31 ? -4.812 1.318 3.348 1 98.75 31 SER B N 1
ATOM 2104 C CA . SER B 1 31 ? -3.889 0.221 3.078 1 98.75 31 SER B CA 1
ATOM 2105 C C . SER B 1 31 ? -4.117 -0.943 4.035 1 98.75 31 SER B C 1
ATOM 2107 O O . SER B 1 31 ? -3.771 -2.084 3.729 1 98.75 31 SER B O 1
ATOM 2109 N N . CYS B 1 32 ? -4.734 -0.664 5.18 1 98.25 32 CYS B N 1
ATOM 2110 C CA . CYS B 1 32 ? -5.02 -1.669 6.195 1 98.25 32 CYS B CA 1
ATOM 2111 C C . CYS B 1 32 ? -6.457 -2.164 6.09 1 98.25 32 CYS B C 1
ATOM 2113 O O . CYS B 1 32 ? -6.91 -2.955 6.918 1 98.25 32 CYS B O 1
ATOM 2115 N N . GLY B 1 33 ? -7.188 -1.679 5.141 1 97.69 33 GLY B N 1
ATOM 2116 C CA . GLY B 1 33 ? -8.57 -2.098 4.98 1 97.69 33 GLY B CA 1
ATOM 2117 C C . GLY B 1 33 ? -9.508 -1.455 5.984 1 97.69 33 GLY B C 1
ATOM 2118 O O . GLY B 1 33 ? -10.484 -2.074 6.414 1 97.69 33 GLY B O 1
ATOM 2119 N N . HIS B 1 34 ? -9.18 -0.275 6.422 1 98.12 34 HIS B N 1
ATOM 2120 C CA . HIS B 1 34 ? -10 0.495 7.348 1 98.12 34 HIS B CA 1
ATOM 2121 C C . HIS B 1 34 ? -10.328 1.872 6.777 1 98.12 34 HIS B C 1
ATOM 2123 O O . HIS B 1 34 ? -9.602 2.381 5.922 1 98.12 34 HIS B O 1
ATOM 2129 N N . ALA B 1 35 ? -11.469 2.42 7.203 1 97.75 35 ALA B N 1
ATOM 2130 C CA . ALA B 1 35 ? -11.773 3.816 6.898 1 97.75 35 ALA B CA 1
ATOM 2131 C C . ALA B 1 35 ? -10.891 4.762 7.707 1 97.75 35 ALA B C 1
ATOM 2133 O O . ALA B 1 35 ? -10.352 4.379 8.75 1 97.75 35 ALA B O 1
ATOM 2134 N N . ASP B 1 36 ? -10.742 5.973 7.164 1 96.94 36 ASP B N 1
ATOM 2135 C CA . ASP B 1 36 ? -9.977 7 7.867 1 96.94 36 ASP B CA 1
ATOM 2136 C C . ASP B 1 36 ? -10.5 7.191 9.289 1 96.94 36 ASP B C 1
ATOM 2138 O O . ASP B 1 36 ? -11.719 7.215 9.516 1 96.94 36 ASP B O 1
ATOM 2142 N N . GLY B 1 37 ? -9.594 7.289 10.227 1 95.56 37 GLY B N 1
ATOM 2143 C CA . GLY B 1 37 ? -9.969 7.535 11.609 1 95.56 37 GLY B CA 1
ATOM 2144 C C . GLY B 1 37 ? -10.227 6.262 12.391 1 95.56 37 GLY B C 1
ATOM 2145 O O . GLY B 1 37 ? -10.508 6.309 13.594 1 95.56 37 GLY B O 1
ATOM 2146 N N . GLN B 1 38 ? -10.047 5.074 11.773 1 96.5 38 GLN B N 1
ATOM 2147 C CA . GLN B 1 38 ? -10.445 3.838 12.438 1 96.5 38 GLN B CA 1
ATOM 2148 C C . GLN B 1 38 ? -9.227 3.061 12.938 1 96.5 38 GLN B C 1
ATOM 2150 O O . GLN B 1 38 ? -9.367 1.976 13.5 1 96.5 38 GLN B O 1
ATOM 2155 N N . MET B 1 39 ? -8.023 3.555 12.711 1 97.75 39 MET B N 1
ATOM 2156 C CA . MET B 1 39 ? -6.832 2.877 13.219 1 97.75 39 MET B CA 1
ATOM 2157 C C . MET B 1 39 ? -6.645 3.145 14.711 1 97.75 39 MET B C 1
ATOM 2159 O O . MET B 1 39 ? -6.883 4.258 15.18 1 97.75 39 MET B O 1
ATOM 2163 N N . THR B 1 40 ? -6.137 2.199 15.477 1 98.12 40 THR B N 1
ATOM 2164 C CA . THR B 1 40 ? -5.883 2.363 16.906 1 98.12 40 THR B CA 1
ATOM 2165 C C . THR B 1 40 ? -4.578 3.119 17.141 1 98.12 40 THR B C 1
ATOM 2167 O O . THR B 1 40 ? -3.734 3.201 16.234 1 98.12 40 THR B O 1
ATOM 2170 N N . ARG B 1 41 ? -4.5 3.666 18.312 1 98.44 41 ARG B N 1
ATOM 2171 C CA . ARG B 1 41 ? -3.256 4.316 18.703 1 98.44 41 ARG B CA 1
ATOM 2172 C C . ARG B 1 41 ? -2.059 3.398 18.484 1 98.44 41 ARG B C 1
ATOM 2174 O O . ARG B 1 41 ? -1.046 3.816 17.922 1 98.44 41 ARG B O 1
ATOM 2181 N N . ASP B 1 42 ? -2.15 2.119 18.922 1 98.62 42 ASP B N 1
ATOM 2182 C CA . ASP B 1 42 ? -1.038 1.181 18.812 1 98.62 42 ASP B CA 1
ATOM 2183 C C . ASP B 1 42 ? -0.682 0.926 17.344 1 98.62 42 ASP B C 1
ATOM 2185 O O . ASP B 1 42 ? 0.496 0.826 17 1 98.62 42 ASP B O 1
ATOM 2189 N N . ASP B 1 43 ? -1.695 0.792 16.484 1 98.19 43 ASP B N 1
ATOM 2190 C CA . ASP B 1 43 ? -1.468 0.646 15.047 1 98.19 43 ASP B CA 1
ATOM 2191 C C . ASP B 1 43 ? -0.668 1.825 14.5 1 98.19 43 ASP B C 1
ATOM 2193 O O . ASP B 1 43 ? 0.287 1.635 13.742 1 98.19 43 ASP B O 1
ATOM 2197 N N . VAL B 1 44 ? -1.11 2.979 14.898 1 98.81 44 VAL B N 1
ATOM 2198 C CA . VAL B 1 44 ? -0.509 4.199 14.367 1 98.81 44 VAL B CA 1
ATOM 2199 C C . VAL B 1 44 ? 0.919 4.34 14.883 1 98.81 44 VAL B C 1
ATOM 2201 O O . VAL B 1 44 ? 1.83 4.691 14.133 1 98.81 44 VAL B O 1
ATOM 2204 N N . LEU B 1 45 ? 1.17 4.039 16.172 1 98.81 45 LEU B N 1
ATOM 2205 C CA . LEU B 1 45 ? 2.521 4.105 16.703 1 98.81 45 LEU B CA 1
ATOM 2206 C C . LEU B 1 45 ? 3.441 3.115 16 1 98.81 45 LEU B C 1
ATOM 2208 O O . LEU B 1 45 ? 4.598 3.436 15.711 1 98.81 45 LEU B O 1
ATOM 2212 N N . ALA B 1 46 ? 2.977 1.906 15.75 1 98.56 46 ALA B N 1
ATOM 2213 C CA . ALA B 1 46 ? 3.76 0.921 15.008 1 98.56 46 ALA B CA 1
ATOM 2214 C C . ALA B 1 46 ? 4.082 1.423 13.602 1 98.56 46 ALA B C 1
ATOM 2216 O O . ALA B 1 46 ? 5.211 1.272 13.133 1 98.56 46 ALA B O 1
ATOM 2217 N N . HIS B 1 47 ? 3.121 2.012 12.984 1 98.75 47 HIS B N 1
ATOM 2218 C CA . HIS B 1 47 ? 3.299 2.582 11.656 1 98.75 47 HIS B CA 1
ATOM 2219 C C . HIS B 1 47 ? 4.328 3.705 11.672 1 98.75 47 HIS B C 1
ATOM 2221 O O . HIS B 1 47 ? 5.188 3.777 10.789 1 98.75 47 HIS B O 1
ATOM 2227 N N . LEU B 1 48 ? 4.211 4.586 12.641 1 98.81 48 LEU B N 1
ATOM 2228 C CA . LEU B 1 48 ? 5.145 5.703 12.742 1 98.81 48 LEU B CA 1
ATOM 2229 C C . LEU B 1 48 ? 6.574 5.207 12.914 1 98.81 48 LEU B C 1
ATOM 2231 O O . LEU B 1 48 ? 7.508 5.77 12.336 1 98.81 48 LEU B O 1
ATOM 2235 N N . ARG B 1 49 ? 6.766 4.172 13.719 1 98.44 49 ARG B N 1
ATOM 2236 C CA . ARG B 1 49 ? 8.094 3.596 13.898 1 98.44 49 ARG B CA 1
ATOM 2237 C C . ARG B 1 49 ? 8.656 3.09 12.578 1 98.44 49 ARG B C 1
ATOM 2239 O O . ARG B 1 49 ? 9.812 3.352 12.242 1 98.44 49 ARG B O 1
ATOM 2246 N N . LEU B 1 50 ? 7.82 2.398 11.867 1 98 50 LEU B N 1
ATOM 2247 C CA . LEU B 1 50 ? 8.211 1.865 10.562 1 98 50 LEU B CA 1
ATOM 2248 C C . LEU B 1 50 ? 8.578 2.992 9.609 1 98 50 LEU B C 1
ATOM 2250 O O . LEU B 1 50 ? 9.609 2.928 8.938 1 98 50 LEU B O 1
ATOM 2254 N N . MET B 1 51 ? 7.777 4.02 9.539 1 98.5 51 MET B N 1
ATOM 2255 C CA . MET B 1 51 ? 7.961 5.137 8.617 1 98.5 51 MET B CA 1
ATOM 2256 C C . MET B 1 51 ? 9.211 5.934 8.969 1 98.5 51 MET B C 1
ATOM 2258 O O . MET B 1 51 ? 9.953 6.352 8.078 1 98.5 51 MET B O 1
ATOM 2262 N N . ALA B 1 52 ? 9.414 6.141 10.25 1 97.62 52 ALA B N 1
ATOM 2263 C CA . ALA B 1 52 ? 10.578 6.906 10.695 1 97.62 52 ALA B CA 1
ATOM 2264 C C . ALA B 1 52 ? 11.875 6.207 10.312 1 97.62 52 ALA B C 1
ATOM 2266 O O . ALA B 1 52 ? 12.891 6.863 10.07 1 97.62 52 ALA B O 1
ATOM 2267 N N . ARG B 1 53 ? 11.852 4.918 10.18 1 96.19 53 ARG B N 1
ATOM 2268 C CA . ARG B 1 53 ? 13.039 4.141 9.844 1 96.19 53 ARG B CA 1
ATOM 2269 C C . ARG B 1 53 ? 13.18 3.975 8.336 1 96.19 53 ARG B C 1
ATOM 2271 O O . ARG B 1 53 ? 14.234 3.562 7.852 1 96.19 53 ARG B O 1
ATOM 2278 N N . ALA B 1 54 ? 12.188 4.305 7.605 1 95.19 54 ALA B N 1
ATOM 2279 C CA . ALA B 1 54 ? 12.102 3.996 6.18 1 95.19 54 ALA B CA 1
ATOM 2280 C C . ALA B 1 54 ? 12.977 4.938 5.359 1 95.19 54 ALA B C 1
ATOM 2282 O O . ALA B 1 54 ? 13.297 4.652 4.203 1 95.19 54 ALA B O 1
ATOM 2283 N N . THR B 1 55 ? 13.359 6.062 5.891 1 95.5 55 THR B N 1
ATOM 2284 C CA . THR B 1 55 ? 14.086 7.098 5.16 1 95.5 55 THR B CA 1
ATOM 2285 C C . THR B 1 55 ? 14.883 7.977 6.121 1 95.5 55 THR B C 1
ATOM 2287 O O . THR B 1 55 ? 14.594 8.016 7.316 1 95.5 55 THR B O 1
ATOM 2290 N N . ASP B 1 56 ? 15.844 8.672 5.609 1 96.25 56 ASP B N 1
ATOM 2291 C CA . ASP B 1 56 ? 16.625 9.625 6.398 1 96.25 56 ASP B CA 1
ATOM 2292 C C . ASP B 1 56 ? 15.93 10.984 6.457 1 96.25 56 ASP B C 1
ATOM 2294 O O . ASP B 1 56 ? 16.359 11.875 7.195 1 96.25 56 ASP B O 1
ATOM 2298 N N . LEU B 1 57 ? 14.891 11.156 5.699 1 98.38 57 LEU B N 1
ATOM 2299 C CA . LEU B 1 57 ? 14.148 12.414 5.723 1 98.38 57 LEU B CA 1
ATOM 2300 C C . LEU B 1 57 ? 13.352 12.547 7.016 1 98.38 57 LEU B C 1
ATOM 2302 O O . LEU B 1 57 ? 12.859 11.555 7.551 1 98.38 57 LEU B O 1
ATOM 2306 N N . PRO B 1 58 ? 13.219 13.781 7.531 1 98.31 58 PRO B N 1
ATOM 2307 C CA . PRO B 1 58 ? 12.305 13.977 8.656 1 98.31 58 PRO B CA 1
ATOM 2308 C C . PRO B 1 58 ? 10.852 13.672 8.297 1 98.31 58 PRO B C 1
ATOM 2310 O O . PRO B 1 58 ? 10.406 13.977 7.188 1 98.31 58 PRO B O 1
ATOM 2313 N N . ILE B 1 59 ? 10.117 13.062 9.219 1 98.56 59 ILE B N 1
ATOM 2314 C CA . ILE B 1 59 ? 8.719 12.703 9 1 98.56 59 ILE B CA 1
ATOM 2315 C C . ILE B 1 59 ? 7.84 13.375 10.055 1 98.56 59 ILE B C 1
ATOM 2317 O O . ILE B 1 59 ? 8.078 13.234 11.25 1 98.56 59 ILE B O 1
ATOM 2321 N N . ASN B 1 60 ? 6.879 14.156 9.617 1 98.75 60 ASN B N 1
ATOM 2322 C CA . ASN B 1 60 ? 5.805 14.633 10.484 1 98.75 60 ASN B CA 1
ATOM 2323 C C . ASN B 1 60 ? 4.703 13.586 10.641 1 98.75 60 ASN B C 1
ATOM 2325 O O . ASN B 1 60 ? 4.238 13.016 9.648 1 98.75 60 ASN B O 1
ATOM 2329 N N . ALA B 1 61 ? 4.297 13.344 11.852 1 98.75 61 ALA B N 1
ATOM 2330 C CA . ALA B 1 61 ? 3.211 12.406 12.125 1 98.75 61 ALA B CA 1
ATOM 2331 C C . ALA B 1 61 ? 1.856 13.102 12.086 1 98.75 61 ALA B C 1
ATOM 2333 O O . ALA B 1 61 ? 1.621 14.062 12.82 1 98.75 61 ALA B O 1
ATOM 2334 N N . ASP B 1 62 ? 1.008 12.672 11.219 1 98.69 62 ASP B N 1
ATOM 2335 C CA . ASP B 1 62 ? -0.409 12.953 11.43 1 98.69 62 ASP B CA 1
ATOM 2336 C C . ASP B 1 62 ? -0.951 12.156 12.617 1 98.69 62 ASP B C 1
ATOM 2338 O O . ASP B 1 62 ? -1.229 10.961 12.5 1 98.69 62 ASP B O 1
ATOM 2342 N N . PHE B 1 63 ? -1.161 12.82 13.711 1 98.75 63 PHE B N 1
ATOM 2343 C CA . PHE B 1 63 ? -1.52 12.125 14.938 1 98.75 63 PHE B CA 1
ATOM 2344 C C . PHE B 1 63 ? -2.973 12.398 15.312 1 98.75 63 PHE B C 1
ATOM 2346 O O . PHE B 1 63 ? -3.352 12.273 16.484 1 98.75 63 PHE B O 1
ATOM 2353 N N . GLU B 1 64 ? -3.721 12.859 14.344 1 97.94 64 GLU B N 1
ATOM 2354 C CA . GLU B 1 64 ? -5.156 13.109 14.445 1 97.94 64 GLU B CA 1
ATOM 2355 C C . GLU B 1 64 ? -5.492 13.867 15.727 1 97.94 64 GLU B C 1
ATOM 2357 O O . GLU B 1 64 ? -4.922 14.93 16 1 97.94 64 GLU B O 1
ATOM 2362 N N . SER B 1 65 ? -6.418 13.43 16.516 1 97.38 65 SER B N 1
ATOM 2363 C CA . SER B 1 65 ? -6.824 14.172 17.703 1 97.38 65 SER B CA 1
ATOM 2364 C C . SER B 1 65 ? -6.02 13.734 18.922 1 97.38 65 SER B C 1
ATOM 2366 O O . SER B 1 65 ? -6.426 13.992 20.062 1 97.38 65 SER B O 1
ATOM 2368 N N . GLY B 1 66 ? -4.898 13.016 18.703 1 98.19 66 GLY B N 1
ATOM 2369 C CA . GLY B 1 66 ? -3.979 12.68 19.781 1 98.19 66 GLY B CA 1
ATOM 2370 C C . GLY B 1 66 ? -4.328 11.375 20.469 1 98.19 66 GLY B C 1
ATOM 2371 O O . GLY B 1 66 ? -3.676 10.992 21.438 1 98.19 66 GLY B O 1
ATOM 2372 N N . TYR B 1 67 ? -5.453 10.68 20.125 1 98.06 67 TYR B N 1
ATOM 2373 C CA . TYR B 1 67 ? -5.875 9.359 20.578 1 98.06 67 TYR B CA 1
ATOM 2374 C C . TYR B 1 67 ? -6.086 9.336 22.078 1 98.06 67 TYR B C 1
ATOM 2376 O O . TYR B 1 67 ? -5.73 8.367 22.75 1 98.06 67 TYR B O 1
ATOM 2384 N N . ALA B 1 68 ? -6.547 10.438 22.594 1 97.81 68 ALA B N 1
ATOM 2385 C CA . ALA B 1 68 ? -6.875 10.539 24.016 1 97.81 68 ALA B CA 1
ATOM 2386 C C . ALA B 1 68 ? -7.988 11.555 24.25 1 97.81 68 ALA B C 1
ATOM 2388 O O . ALA B 1 68 ? -8.117 12.531 23.5 1 97.81 68 ALA B O 1
ATOM 2389 N N . ALA B 1 69 ? -8.719 11.414 25.297 1 94.62 69 ALA B N 1
ATOM 2390 C CA . ALA B 1 69 ? -9.828 12.305 25.625 1 94.62 69 ALA B CA 1
ATOM 2391 C C . ALA B 1 69 ? -9.344 13.5 26.438 1 94.62 69 ALA B C 1
ATOM 2393 O O . ALA B 1 69 ? -9.93 14.586 26.359 1 94.62 69 ALA B O 1
ATOM 2394 N N . THR B 1 70 ? -8.25 13.32 27.188 1 96.81 70 THR B N 1
ATOM 2395 C CA . THR B 1 70 ? -7.797 14.352 28.109 1 96.81 70 THR B CA 1
ATOM 2396 C C . THR B 1 70 ? -6.441 14.898 27.688 1 96.81 70 THR B C 1
ATOM 2398 O O . THR B 1 70 ? -5.684 14.227 26.984 1 96.81 70 THR B O 1
ATOM 2401 N N . PRO B 1 71 ? -6.137 16.125 28.141 1 97.94 71 PRO B N 1
ATOM 2402 C CA . PRO B 1 71 ? -4.812 16.672 27.844 1 97.94 71 PRO B CA 1
ATOM 2403 C C . PRO B 1 71 ? -3.678 15.797 28.359 1 97.94 71 PRO B C 1
ATOM 2405 O O . PRO B 1 71 ? -2.676 15.609 27.656 1 97.94 71 PRO B O 1
ATOM 2408 N N . ASP B 1 72 ? -3.859 15.188 29.516 1 98 72 ASP B N 1
ATOM 2409 C CA . ASP B 1 72 ? -2.836 14.297 30.047 1 98 72 ASP B CA 1
ATOM 2410 C C . ASP B 1 72 ? -2.639 13.078 29.156 1 98 72 ASP B C 1
ATOM 2412 O O . ASP B 1 72 ? -1.509 12.633 28.938 1 98 72 ASP B O 1
ATOM 2416 N N . GLY B 1 73 ? -3.725 12.539 28.703 1 98.44 73 GLY B N 1
ATOM 2417 C CA . GLY B 1 73 ? -3.639 11.438 27.766 1 98.44 73 GLY B CA 1
ATOM 2418 C C . GLY B 1 73 ? -2.939 11.812 26.469 1 98.44 73 GLY B C 1
ATOM 2419 O O . GLY B 1 73 ? -2.178 11.016 25.922 1 98.44 73 GLY B O 1
ATOM 2420 N N . VAL B 1 74 ? -3.197 12.977 26 1 98.62 74 VAL B N 1
ATOM 2421 C CA . VAL B 1 74 ? -2.531 13.461 24.812 1 98.62 74 VAL B CA 1
ATOM 2422 C C . VAL B 1 74 ? -1.026 13.555 25.047 1 98.62 74 VAL B C 1
ATOM 2424 O O . VAL B 1 74 ? -0.229 13.117 24.219 1 98.62 74 VAL B O 1
ATOM 2427 N N . ALA B 1 75 ? -0.669 14.133 26.188 1 98.56 75 ALA B N 1
ATOM 2428 C CA . ALA B 1 75 ? 0.747 14.242 26.531 1 98.56 75 ALA B CA 1
ATOM 2429 C C . ALA B 1 75 ? 1.418 12.875 26.547 1 98.56 75 ALA B C 1
ATOM 2431 O O . ALA B 1 75 ? 2.527 12.711 26.031 1 98.56 75 ALA B O 1
ATOM 2432 N N . GLU B 1 76 ? 0.783 11.898 27.125 1 98.62 76 GLU B N 1
ATOM 2433 C CA . GLU B 1 76 ? 1.309 10.539 27.172 1 98.62 76 GLU B CA 1
ATOM 2434 C C . GLU B 1 76 ? 1.487 9.969 25.766 1 98.62 76 GLU B C 1
ATOM 2436 O O . GLU B 1 76 ? 2.537 9.406 25.453 1 98.62 76 GLU B O 1
ATOM 2441 N N . ASN B 1 77 ? 0.482 10.086 24.953 1 98.81 77 ASN B N 1
ATOM 2442 C CA . ASN B 1 77 ? 0.533 9.531 23.609 1 98.81 77 ASN B CA 1
ATOM 2443 C C . ASN B 1 77 ? 1.572 10.25 22.75 1 98.81 77 ASN B C 1
ATOM 2445 O O . ASN B 1 77 ? 2.24 9.625 21.922 1 98.81 77 ASN B O 1
ATOM 2449 N N . VAL B 1 78 ? 1.687 11.57 22.922 1 98.75 78 VAL B N 1
ATOM 2450 C CA . VAL B 1 78 ? 2.705 12.328 22.203 1 98.75 78 VAL B CA 1
ATOM 2451 C C . VAL B 1 78 ? 4.094 11.844 22.609 1 98.75 78 VAL B C 1
ATOM 2453 O O . VAL B 1 78 ? 4.977 11.695 21.766 1 98.75 78 VAL B O 1
ATOM 2456 N N . SER B 1 79 ? 4.266 11.586 23.891 1 98.62 79 SER B N 1
ATOM 2457 C CA . SER B 1 79 ? 5.539 11.039 24.344 1 98.62 79 SER B CA 1
ATOM 2458 C C . SER B 1 79 ? 5.855 9.719 23.641 1 98.62 79 SER B C 1
ATOM 2460 O O . SER B 1 79 ? 6.988 9.492 23.219 1 98.62 79 SER B O 1
ATOM 2462 N N . MET B 1 80 ? 4.898 8.859 23.5 1 98.62 80 MET B N 1
ATOM 2463 C CA . MET B 1 80 ? 5.086 7.598 22.797 1 98.62 80 MET B CA 1
ATOM 2464 C C . MET B 1 80 ? 5.402 7.832 21.328 1 98.62 80 MET B C 1
ATOM 2466 O O . MET B 1 80 ? 6.246 7.137 20.75 1 98.62 80 MET B O 1
ATOM 2470 N N . ALA B 1 81 ? 4.711 8.797 20.703 1 98.62 81 ALA B N 1
ATOM 2471 C CA . ALA B 1 81 ? 4.953 9.109 19.297 1 98.62 81 ALA B CA 1
ATOM 2472 C C . ALA B 1 81 ? 6.375 9.617 19.078 1 98.62 81 ALA B C 1
ATOM 2474 O O . ALA B 1 81 ? 7.02 9.273 18.094 1 98.62 81 ALA B O 1
ATOM 2475 N N . ILE B 1 82 ? 6.852 10.422 20 1 98.12 82 ILE B N 1
ATOM 2476 C CA . ILE B 1 82 ? 8.203 10.961 19.922 1 98.12 82 ILE B CA 1
ATOM 2477 C C . ILE B 1 82 ? 9.211 9.812 19.922 1 98.12 82 ILE B C 1
ATOM 2479 O O . ILE B 1 82 ? 10.188 9.836 19.172 1 98.12 82 ILE B O 1
ATOM 2483 N N . GLU B 1 83 ? 8.969 8.789 20.672 1 97.94 83 GLU B N 1
ATOM 2484 C CA . GLU B 1 83 ? 9.859 7.645 20.797 1 97.94 83 GLU B CA 1
ATOM 2485 C C . GLU B 1 83 ? 9.945 6.867 19.484 1 97.94 83 GLU B C 1
ATOM 2487 O O . GLU B 1 83 ? 10.859 6.062 19.281 1 97.94 83 GLU B O 1
ATOM 2492 N N . THR B 1 84 ? 9.008 7.039 18.594 1 98.25 84 THR B N 1
ATOM 2493 C CA . THR B 1 84 ? 9.016 6.316 17.328 1 98.25 84 THR B CA 1
ATOM 2494 C C . THR B 1 84 ? 10.078 6.879 16.391 1 98.25 84 THR B C 1
ATOM 2496 O O . THR B 1 84 ? 10.438 6.238 15.406 1 98.25 84 THR B O 1
ATOM 2499 N N . GLY B 1 85 ? 10.5 8.117 16.594 1 97.62 85 GLY B N 1
ATOM 2500 C CA . GLY B 1 85 ? 11.539 8.727 15.773 1 97.62 85 GLY B CA 1
ATOM 2501 C C . GLY B 1 85 ? 11.016 9.773 14.812 1 97.62 85 GLY B C 1
ATOM 2502 O O . GLY B 1 85 ? 11.742 10.258 13.945 1 97.62 85 GLY B O 1
ATOM 2503 N N . VAL B 1 86 ? 9.781 10.219 14.953 1 98.12 86 VAL B N 1
ATOM 2504 C CA . VAL B 1 86 ? 9.227 11.242 14.086 1 98.12 86 VAL B CA 1
ATOM 2505 C C . VAL B 1 86 ? 9.844 12.602 14.414 1 98.12 86 VAL B C 1
ATOM 2507 O O . VAL B 1 86 ? 10.32 12.812 15.531 1 98.12 86 VAL B O 1
ATOM 2510 N N . ALA B 1 87 ? 9.812 13.477 13.438 1 98.12 87 ALA B N 1
ATOM 2511 C CA . ALA B 1 87 ? 10.438 14.797 13.57 1 98.12 87 ALA B CA 1
ATOM 2512 C C . ALA B 1 87 ? 9.391 15.867 13.844 1 98.12 87 ALA B C 1
ATOM 2514 O O . ALA B 1 87 ? 9.734 17 14.18 1 98.12 87 ALA B O 1
ATOM 2515 N N . GLY B 1 88 ? 8.164 15.594 13.734 1 98.44 88 GLY B N 1
ATOM 2516 C CA . GLY B 1 88 ? 7.035 16.484 13.977 1 98.44 88 GLY B CA 1
ATOM 2517 C C . GLY B 1 88 ? 5.738 15.734 14.234 1 98.44 88 GLY B C 1
ATOM 2518 O O . GLY B 1 88 ? 5.633 14.539 13.945 1 98.44 88 GLY B O 1
ATOM 2519 N N . ILE B 1 89 ? 4.816 16.453 14.828 1 98.69 89 ILE B N 1
ATOM 2520 C CA . ILE B 1 89 ? 3.518 15.883 15.164 1 98.69 89 ILE B CA 1
ATOM 2521 C C . ILE B 1 89 ? 2.426 16.922 14.961 1 98.69 89 ILE B C 1
ATOM 2523 O O . ILE B 1 89 ? 2.586 18.078 15.359 1 98.69 89 ILE B O 1
ATOM 2527 N N . SER B 1 90 ? 1.39 16.531 14.273 1 98.69 90 SER B N 1
ATOM 2528 C CA . SER B 1 90 ? 0.21 17.375 14.188 1 98.69 90 SER B CA 1
ATOM 2529 C C . SER B 1 90 ? -0.918 16.859 15.07 1 98.69 90 SER B C 1
ATOM 2531 O O . SER B 1 90 ? -1.14 15.648 15.156 1 98.69 90 SER B O 1
ATOM 2533 N N . ILE B 1 91 ? -1.58 17.75 15.766 1 98.44 91 ILE B N 1
ATOM 2534 C CA . ILE B 1 91 ? -2.721 17.438 16.625 1 98.44 91 ILE B CA 1
ATOM 2535 C C . ILE B 1 91 ? -3.928 18.266 16.188 1 98.44 91 ILE B C 1
ATOM 2537 O O . ILE B 1 91 ? -3.826 19.484 16.031 1 98.44 91 ILE B O 1
ATOM 2541 N N . GLU B 1 92 ? -4.996 17.609 15.961 1 98.38 92 GLU B N 1
ATOM 2542 C CA . GLU B 1 92 ? -6.168 18.328 15.484 1 98.38 92 GLU B CA 1
ATOM 2543 C C . GLU B 1 92 ? -7.164 18.578 16.625 1 98.38 92 GLU B C 1
ATOM 2545 O O . GLU B 1 92 ? -6.996 18.047 17.719 1 98.38 92 GLU B O 1
ATOM 2550 N N . ASP B 1 93 ? -8.18 19.406 16.406 1 98.5 93 ASP B N 1
ATOM 2551 C CA . ASP B 1 93 ? -9.102 19.812 17.453 1 98.5 93 ASP B CA 1
ATOM 2552 C C . ASP B 1 93 ? -10.516 19.297 17.188 1 98.5 93 ASP B C 1
ATOM 2554 O O . ASP B 1 93 ? -11.484 19.828 17.719 1 98.5 93 ASP B O 1
ATOM 2558 N N . SER B 1 94 ? -10.578 18.234 16.328 1 97.5 94 SER B N 1
ATOM 2559 C CA . SER B 1 94 ? -11.875 17.609 16.094 1 97.5 94 SER B CA 1
ATOM 2560 C C . SER B 1 94 ? -12.227 16.625 17.203 1 97.5 94 SER B C 1
ATOM 2562 O O . SER B 1 94 ? -11.344 16.109 17.891 1 97.5 94 SER B O 1
ATOM 2564 N N . THR B 1 95 ? -13.531 16.359 17.375 1 95.31 95 THR B N 1
ATOM 2565 C CA . THR B 1 95 ? -13.984 15.461 18.438 1 95.31 95 THR B CA 1
ATOM 2566 C C . THR B 1 95 ? -14.273 14.07 17.875 1 95.31 95 THR B C 1
ATOM 2568 O O . THR B 1 95 ? -14.352 13.102 18.641 1 95.31 95 THR B O 1
ATOM 2571 N N . GLY B 1 96 ? -14.547 13.992 16.562 1 91.38 96 GLY B N 1
ATOM 2572 C CA . GLY B 1 96 ? -15.031 12.773 15.945 1 91.38 96 GLY B CA 1
ATOM 2573 C C . GLY B 1 96 ? -16.531 12.594 16.062 1 91.38 96 GLY B C 1
ATOM 2574 O O . GLY B 1 96 ? -17.109 11.68 15.461 1 91.38 96 GLY B O 1
ATOM 2575 N N . ASP B 1 97 ? -17.188 13.5 16.812 1 91.81 97 ASP B N 1
ATOM 2576 C CA . ASP B 1 97 ? -18.641 13.516 16.938 1 91.81 97 ASP B CA 1
ATOM 2577 C C . ASP B 1 97 ? -19.266 14.523 15.984 1 91.81 97 ASP B C 1
ATOM 2579 O O . ASP B 1 97 ? -19.094 15.734 16.141 1 91.81 97 ASP B O 1
ATOM 2583 N N . SER B 1 98 ? -20.047 13.977 15.07 1 89.56 98 SER B N 1
ATOM 2584 C CA . SER B 1 98 ? -20.625 14.82 14.031 1 89.56 98 SER B CA 1
ATOM 2585 C C . SER B 1 98 ? -21.531 15.883 14.633 1 89.56 98 SER B C 1
ATOM 2587 O O . SER B 1 98 ? -21.734 16.938 14.039 1 89.56 98 SER B O 1
ATOM 2589 N N . ARG B 1 99 ? -22.172 15.609 15.844 1 92.81 99 ARG B N 1
ATOM 2590 C CA . ARG B 1 99 ? -23.094 16.547 16.484 1 92.81 99 ARG B CA 1
ATOM 2591 C C . ARG B 1 99 ? -22.344 17.688 17.156 1 92.81 99 ARG B C 1
ATOM 2593 O O . ARG B 1 99 ? -22.922 18.75 17.375 1 92.81 99 ARG B O 1
ATOM 2600 N N . ALA B 1 100 ? -21.094 17.516 17.453 1 94.88 100 ALA B N 1
ATOM 2601 C CA . ALA B 1 100 ? -20.188 18.484 18.062 1 94.88 100 ALA B CA 1
ATOM 2602 C C . ALA B 1 100 ? -18.75 18.281 17.562 1 94.88 100 ALA B C 1
ATOM 2604 O O . ALA B 1 100 ? -17.891 17.844 18.328 1 94.88 100 ALA B O 1
ATOM 2605 N N . PRO B 1 101 ? -18.609 18.656 16.391 1 96.5 101 PRO B N 1
ATOM 2606 C CA . PRO B 1 101 ? -17.422 18.141 15.688 1 96.5 101 PRO B CA 1
ATOM 2607 C C . PRO B 1 101 ? -16.141 18.844 16.109 1 96.5 101 PRO B C 1
ATOM 2609 O O . PRO B 1 101 ? -15.039 18.375 15.82 1 96.5 101 PRO B O 1
ATOM 2612 N N . LEU B 1 102 ? -16.234 20.062 16.844 1 97.88 102 LEU B N 1
ATOM 2613 C CA . LEU B 1 102 ? -15.062 20.812 17.266 1 97.88 102 LEU B CA 1
ATOM 2614 C C . LEU B 1 102 ? -14.977 20.906 18.781 1 97.88 102 LEU B C 1
ATOM 2616 O O . LEU B 1 102 ? -15.984 21.156 19.453 1 97.88 102 LEU B O 1
ATOM 2620 N N . ARG B 1 103 ? -13.836 20.703 19.266 1 98.06 103 ARG B N 1
ATOM 2621 C CA . ARG B 1 103 ? -13.609 20.969 20.688 1 98.06 103 ARG B CA 1
ATOM 2622 C C . ARG B 1 103 ? -13.703 22.453 21 1 98.06 103 ARG B C 1
ATOM 2624 O O . ARG B 1 103 ? -13.422 23.297 20.125 1 98.06 103 ARG B O 1
ATOM 2631 N N . GLU B 1 104 ? -14.07 22.719 22.234 1 97.75 104 GLU B N 1
ATOM 2632 C CA . GLU B 1 104 ? -13.969 24.109 22.672 1 97.75 104 GLU B CA 1
ATOM 2633 C C . GLU B 1 104 ? -12.539 24.609 22.578 1 97.75 104 GLU B C 1
ATOM 2635 O O . GLU B 1 104 ? -11.594 23.859 22.828 1 97.75 104 GLU B O 1
ATOM 2640 N N . ILE B 1 105 ? -12.391 25.922 22.188 1 98.25 105 ILE B N 1
ATOM 2641 C CA . ILE B 1 105 ? -11.07 26.5 21.953 1 98.25 105 ILE B CA 1
ATOM 2642 C C . ILE B 1 105 ? -10.195 26.312 23.203 1 98.25 105 ILE B C 1
ATOM 2644 O O . ILE B 1 105 ? -9.023 25.969 23.094 1 98.25 105 ILE B O 1
ATOM 2648 N N . ALA B 1 106 ? -10.758 26.531 24.391 1 98.19 106 ALA B N 1
ATOM 2649 C CA . ALA B 1 106 ? -10 26.391 25.625 1 98.19 106 ALA B CA 1
ATOM 2650 C C . ALA B 1 106 ? -9.484 24.969 25.797 1 98.19 106 ALA B C 1
ATOM 2652 O O . ALA B 1 106 ? -8.328 24.75 26.156 1 98.19 106 ALA B O 1
ATOM 2653 N N . GLU B 1 107 ? -10.352 23.969 25.562 1 98 107 GLU B N 1
ATOM 2654 C CA . GLU B 1 107 ? -9.969 22.562 25.672 1 98 107 GLU B CA 1
ATOM 2655 C C . GLU B 1 107 ? -8.891 22.219 24.641 1 98 107 GLU B C 1
ATOM 2657 O O . GLU B 1 107 ? -7.902 21.562 24.969 1 98 107 GLU B O 1
ATOM 2662 N N . ALA B 1 108 ? -9.141 22.625 23.438 1 98.38 108 ALA B N 1
ATOM 2663 C CA . ALA B 1 108 ? -8.172 22.375 22.375 1 98.38 108 ALA B CA 1
ATOM 2664 C C . ALA B 1 108 ? -6.82 22.984 22.703 1 98.38 108 ALA B C 1
ATOM 2666 O O . ALA B 1 108 ? -5.773 22.375 22.453 1 98.38 108 ALA B O 1
ATOM 2667 N N . THR B 1 109 ? -6.836 24.188 23.219 1 98.56 109 THR B N 1
ATOM 2668 C CA . THR B 1 109 ? -5.617 24.891 23.594 1 98.56 109 THR B CA 1
ATOM 2669 C C . THR B 1 109 ? -4.883 24.141 24.703 1 98.56 109 THR B C 1
ATOM 2671 O O . THR B 1 109 ? -3.658 24 24.672 1 98.56 109 THR B O 1
ATOM 2674 N N . GLU B 1 110 ? -5.598 23.656 25.672 1 98.56 110 GLU B N 1
ATOM 2675 C CA . GLU B 1 110 ? -5 22.875 26.75 1 98.56 110 GLU B CA 1
ATOM 2676 C C . GLU B 1 110 ? -4.332 21.609 26.219 1 98.56 110 GLU B C 1
ATOM 2678 O O . GLU B 1 110 ? -3.266 21.219 26.688 1 98.56 110 GLU B O 1
ATOM 2683 N N . ARG B 1 111 ? -4.977 20.969 25.297 1 98.5 111 ARG B N 1
ATOM 2684 C CA . ARG B 1 111 ? -4.426 19.781 24.656 1 98.5 111 ARG B CA 1
ATOM 2685 C C . ARG B 1 111 ? -3.139 20.094 23.906 1 98.5 111 ARG B C 1
ATOM 2687 O O . ARG B 1 111 ? -2.168 19.344 23.984 1 98.5 111 ARG B O 1
ATOM 2694 N N . MET B 1 112 ? -3.102 21.219 23.234 1 98.19 112 MET B N 1
ATOM 2695 C CA . MET B 1 112 ? -1.905 21.688 22.547 1 98.19 112 MET B CA 1
ATOM 2696 C C . MET B 1 112 ? -0.771 21.953 23.531 1 98.19 112 MET B C 1
ATOM 2698 O O . MET B 1 112 ? 0.375 21.578 23.281 1 98.19 112 MET B O 1
ATOM 2702 N N . GLN B 1 113 ? -1.104 22.578 24.625 1 98.44 113 GLN B N 1
ATOM 2703 C CA . GLN B 1 113 ? -0.12 22.859 25.656 1 98.44 113 GLN B CA 1
ATOM 2704 C C . GLN B 1 113 ? 0.434 21.578 26.25 1 98.44 113 GLN B C 1
ATOM 2706 O O . GLN B 1 113 ? 1.632 21.469 26.531 1 98.44 113 GLN B O 1
ATOM 2711 N N . ALA B 1 114 ? -0.443 20.609 26.453 1 98.56 114 ALA B N 1
ATOM 2712 C CA . ALA B 1 114 ? -0.017 19.312 26.969 1 98.56 114 ALA B CA 1
ATOM 2713 C C . ALA B 1 114 ? 0.956 18.625 26.016 1 98.56 114 ALA B C 1
ATOM 2715 O O . ALA B 1 114 ? 1.951 18.031 26.438 1 98.56 114 ALA B O 1
ATOM 2716 N N . ALA B 1 115 ? 0.664 18.672 24.734 1 98.44 115 ALA B N 1
ATOM 2717 C CA . ALA B 1 115 ? 1.566 18.141 23.719 1 98.44 115 ALA B CA 1
ATOM 2718 C C . ALA B 1 115 ? 2.928 18.828 23.781 1 98.44 115 ALA B C 1
ATOM 2720 O O . ALA B 1 115 ? 3.967 18.156 23.734 1 98.44 115 ALA B O 1
ATOM 2721 N N . ARG B 1 116 ? 2.936 20.125 23.875 1 97.94 116 ARG B N 1
ATOM 2722 C CA . ARG B 1 116 ? 4.176 20.891 23.953 1 97.94 116 ARG B CA 1
ATOM 2723 C C . ARG B 1 116 ? 4.984 20.484 25.188 1 97.94 116 ARG B C 1
ATOM 2725 O O . ARG B 1 116 ? 6.207 20.359 25.125 1 97.94 116 ARG B O 1
ATOM 2732 N N . GLN B 1 117 ? 4.289 20.344 26.266 1 97.44 117 GLN B N 1
ATOM 2733 C CA . GLN B 1 117 ? 4.973 19.938 27.484 1 97.44 117 GLN B CA 1
ATOM 2734 C C . GLN B 1 117 ? 5.672 18.594 27.312 1 97.44 117 GLN B C 1
ATOM 2736 O O . GLN B 1 117 ? 6.809 18.422 27.75 1 97.44 117 GLN B O 1
ATOM 2741 N N . ALA B 1 118 ? 4.969 17.641 26.719 1 98.06 118 ALA B N 1
ATOM 2742 C CA . ALA B 1 118 ? 5.562 16.328 26.438 1 98.06 118 ALA B CA 1
ATOM 2743 C C . ALA B 1 118 ? 6.797 16.469 25.547 1 98.06 118 ALA B C 1
ATOM 2745 O O . ALA B 1 118 ? 7.816 15.812 25.781 1 98.06 118 ALA B O 1
ATOM 2746 N N . ILE B 1 119 ? 6.73 17.328 24.547 1 98.25 119 ILE B N 1
ATOM 2747 C CA . ILE B 1 119 ? 7.828 17.547 23.609 1 98.25 119 ILE B CA 1
ATOM 2748 C C . ILE B 1 119 ? 9.016 18.172 24.344 1 98.25 119 ILE B C 1
ATOM 2750 O O . ILE B 1 119 ? 10.156 17.734 24.172 1 98.25 119 ILE B O 1
ATOM 2754 N N . ASN B 1 120 ? 8.727 19.172 25.156 1 97.25 120 ASN B N 1
ATOM 2755 C CA . ASN B 1 120 ? 9.781 19.812 25.938 1 97.25 120 ASN B CA 1
ATOM 2756 C C . ASN B 1 120 ? 10.477 18.828 26.875 1 97.25 120 ASN B C 1
ATOM 2758 O O . ASN B 1 120 ? 11.703 18.859 27 1 97.25 120 ASN B O 1
ATOM 2762 N N . ALA B 1 121 ? 9.695 18.031 27.469 1 96.94 121 ALA B N 1
ATOM 2763 C CA . ALA B 1 121 ? 10.234 17.047 28.391 1 96.94 121 ALA B CA 1
ATOM 2764 C C . ALA B 1 121 ? 11.164 16.062 27.688 1 96.94 121 ALA B C 1
ATOM 2766 O O . ALA B 1 121 ? 12.117 15.547 28.281 1 96.94 121 ALA B O 1
ATOM 2767 N N . ALA B 1 122 ? 10.891 15.789 26.438 1 94.75 122 ALA B N 1
ATOM 2768 C CA . ALA B 1 122 ? 11.68 14.844 25.656 1 94.75 122 ALA B CA 1
ATOM 2769 C C . ALA B 1 122 ? 12.898 15.523 25.031 1 94.75 122 ALA B C 1
ATOM 2771 O O . ALA B 1 122 ? 13.719 14.875 24.391 1 94.75 122 ALA B O 1
ATOM 2772 N N . GLY B 1 123 ? 13.102 16.844 25.109 1 89.88 123 GLY B N 1
ATOM 2773 C CA . GLY B 1 123 ? 14.281 17.547 24.625 1 89.88 123 GLY B CA 1
ATOM 2774 C C . GLY B 1 123 ? 13.945 18.641 23.625 1 89.88 123 GLY B C 1
ATOM 2775 O O . GLY B 1 123 ? 14.844 19.359 23.172 1 89.88 123 GLY B O 1
ATOM 2776 N N . GLY B 1 124 ? 12.688 18.891 23.156 1 79.31 124 GLY B N 1
ATOM 2777 C CA . GLY B 1 124 ? 12.172 20.047 22.453 1 79.31 124 GLY B CA 1
ATOM 2778 C C . GLY B 1 124 ? 12.523 20.062 20.969 1 79.31 124 GLY B C 1
ATOM 2779 O O . GLY B 1 124 ? 12.227 21.016 20.266 1 79.31 124 GLY B O 1
ATOM 2780 N N . GLU B 1 125 ? 12.938 19.062 20.266 1 89.12 125 GLU B N 1
ATOM 2781 C CA . GLU B 1 125 ? 13.422 19.016 18.891 1 89.12 125 GLU B CA 1
ATOM 2782 C C . GLU B 1 125 ? 12.32 18.578 17.922 1 89.12 125 GLU B C 1
ATOM 2784 O O . GLU B 1 125 ? 12.523 18.516 16.719 1 89.12 125 GLU B O 1
ATOM 2789 N N . ILE B 1 126 ? 11.094 18.422 18.422 1 96.25 126 ILE B N 1
ATOM 2790 C CA . ILE B 1 126 ? 9.977 17.938 17.625 1 96.25 126 ILE B CA 1
ATOM 2791 C C . ILE B 1 126 ? 9.039 19.094 17.281 1 96.25 126 ILE B C 1
ATOM 2793 O O . ILE B 1 126 ? 8.656 19.875 18.156 1 96.25 126 ILE B O 1
ATOM 2797 N N . ILE B 1 127 ? 8.75 19.297 16.016 1 98.12 127 ILE B N 1
ATOM 2798 C CA . ILE B 1 127 ? 7.852 20.359 15.57 1 98.12 127 ILE B CA 1
ATOM 2799 C C . ILE B 1 127 ? 6.41 20 15.93 1 98.12 127 ILE B C 1
ATOM 2801 O O . ILE B 1 127 ? 5.949 18.891 15.641 1 98.12 127 ILE B O 1
ATOM 2805 N N . LEU B 1 128 ? 5.746 20.922 16.609 1 98.75 128 LEU B N 1
ATOM 2806 C CA . LEU B 1 128 ? 4.336 20.75 16.938 1 98.75 128 LEU B CA 1
ATOM 2807 C C . LEU B 1 128 ? 3.455 21.578 16 1 98.75 128 LEU B C 1
ATOM 2809 O O . LEU B 1 128 ? 3.592 22.797 15.93 1 98.75 128 LEU B O 1
ATOM 2813 N N . THR B 1 129 ? 2.594 20.891 15.266 1 98.81 129 THR B N 1
ATOM 2814 C CA . THR B 1 129 ? 1.636 21.547 14.383 1 98.81 129 THR B CA 1
ATOM 2815 C C . THR B 1 129 ? 0.235 21.516 14.992 1 98.81 129 THR B C 1
ATOM 2817 O O . THR B 1 129 ? -0.284 20.453 15.312 1 98.81 129 THR B O 1
ATOM 2820 N N . GLY B 1 130 ? -0.304 22.703 15.25 1 98.81 130 GLY B N 1
ATOM 2821 C CA . GLY B 1 130 ? -1.675 22.797 15.727 1 98.81 130 GLY B CA 1
ATOM 2822 C C . GLY B 1 130 ? -2.686 22.922 14.602 1 98.81 130 GLY B C 1
ATOM 2823 O O . GLY B 1 130 ? -2.586 23.828 13.766 1 98.81 130 GLY B O 1
ATOM 2824 N N . ARG B 1 131 ? -3.703 22.078 14.539 1 98.81 131 ARG B N 1
ATOM 2825 C CA . ARG B 1 131 ? -4.652 22 13.43 1 98.81 131 ARG B CA 1
ATOM 2826 C C . ARG B 1 131 ? -6.043 22.438 13.875 1 98.81 131 ARG B C 1
ATOM 2828 O O . ARG B 1 131 ? -6.574 21.922 14.867 1 98.81 131 ARG B O 1
ATOM 2835 N N . ALA B 1 132 ? -6.566 23.406 13.203 1 98.81 132 ALA B N 1
ATOM 2836 C CA . ALA B 1 132 ? -7.961 23.812 13.352 1 98.81 132 ALA B CA 1
ATOM 2837 C C . ALA B 1 132 ? -8.836 23.172 12.273 1 98.81 132 ALA B C 1
ATOM 2839 O O . ALA B 1 132 ? -8.68 23.453 11.086 1 98.81 132 ALA B O 1
ATOM 2840 N N . GLU B 1 133 ? -9.844 22.422 12.672 1 98.5 133 GLU B N 1
ATOM 2841 C CA . GLU B 1 133 ? -10.516 21.484 11.766 1 98.5 133 GLU B CA 1
ATOM 2842 C C . GLU B 1 133 ? -11.82 22.078 11.242 1 98.5 133 GLU B C 1
ATOM 2844 O O . GLU B 1 133 ? -12.617 21.391 10.609 1 98.5 133 GLU B O 1
ATOM 2849 N N . ASN B 1 134 ? -12.078 23.375 11.461 1 98.38 134 ASN B N 1
ATOM 2850 C CA . ASN B 1 134 ? -13.344 24.016 11.141 1 98.38 134 ASN B CA 1
ATOM 2851 C C . ASN B 1 134 ? -13.836 23.609 9.75 1 98.38 134 ASN B C 1
ATOM 2853 O O . ASN B 1 134 ? -14.883 22.969 9.625 1 98.38 134 ASN B O 1
ATOM 2857 N N . PHE B 1 135 ? -13.078 23.844 8.734 1 97.12 135 PHE B N 1
ATOM 2858 C CA . PHE B 1 135 ? -13.523 23.625 7.367 1 97.12 135 PHE B CA 1
ATOM 2859 C C . PHE B 1 135 ? -13.664 22.141 7.078 1 97.12 135 PHE B C 1
ATOM 2861 O O . PHE B 1 135 ? -14.578 21.719 6.371 1 97.12 135 PHE B O 1
ATOM 2868 N N . PHE B 1 136 ? -12.844 21.375 7.66 1 94.06 136 PHE B N 1
ATOM 2869 C CA . PHE B 1 136 ? -12.781 19.938 7.387 1 94.06 136 PHE B CA 1
ATOM 2870 C C . PHE B 1 136 ? -14 19.219 7.965 1 94.06 136 PHE B C 1
ATOM 2872 O O . PHE B 1 136 ? -14.516 18.281 7.371 1 94.06 136 PHE B O 1
ATOM 2879 N N . VAL B 1 137 ? -14.492 19.719 9.07 1 95.62 137 VAL B N 1
ATOM 2880 C CA . VAL B 1 137 ? -15.609 19.062 9.742 1 95.62 137 VAL B CA 1
ATOM 2881 C C . VAL B 1 137 ? -16.922 19.719 9.328 1 95.62 137 VAL B C 1
ATOM 2883 O O . VAL B 1 137 ? -17.953 19.484 9.961 1 95.62 137 VAL B O 1
ATOM 2886 N N . GLY B 1 138 ? -16.875 20.609 8.398 1 94.69 138 GLY B N 1
ATOM 2887 C CA . GLY B 1 138 ? -18.078 21.172 7.82 1 94.69 138 GLY B CA 1
ATOM 2888 C C . GLY B 1 138 ? -18.562 22.422 8.547 1 94.69 138 GLY B C 1
ATOM 2889 O O . GLY B 1 138 ? -19.766 22.688 8.586 1 94.69 138 GLY B O 1
ATOM 2890 N N . ARG B 1 139 ? -17.734 23.062 9.25 1 95.81 139 ARG B N 1
ATOM 2891 C CA . ARG B 1 139 ? -18 24.344 9.891 1 95.81 139 ARG B CA 1
ATOM 2892 C C . ARG B 1 139 ? -17.078 25.422 9.359 1 95.81 139 ARG B C 1
ATOM 2894 O O . ARG B 1 139 ? -16.234 25.953 10.094 1 95.81 139 ARG B O 1
ATOM 2901 N N . PRO B 1 140 ? -17.312 25.875 8.117 1 96.88 140 PRO B N 1
ATOM 2902 C CA . PRO B 1 140 ? -16.375 26.781 7.449 1 96.88 140 PRO B CA 1
ATOM 2903 C C . PRO B 1 140 ? -16.469 28.219 7.957 1 96.88 140 PRO B C 1
ATOM 2905 O O . PRO B 1 140 ? -16.797 29.125 7.191 1 96.88 140 PRO B O 1
ATOM 2908 N N . ASP B 1 141 ? -16.125 28.453 9.211 1 97.94 141 ASP B N 1
ATOM 2909 C CA . ASP B 1 141 ? -16.062 29.75 9.875 1 97.94 141 ASP B CA 1
ATOM 2910 C C . ASP B 1 141 ? -14.625 30.25 9.969 1 97.94 141 ASP B C 1
ATOM 2912 O O . ASP B 1 141 ? -13.883 29.859 10.875 1 97.94 141 ASP B O 1
ATOM 2916 N N . LEU B 1 142 ? -14.281 31.172 9.031 1 98.56 142 LEU B N 1
ATOM 2917 C CA . LEU B 1 142 ? -12.898 31.641 8.938 1 98.56 142 LEU B CA 1
ATOM 2918 C C . LEU B 1 142 ? -12.492 32.406 10.188 1 98.56 142 LEU B C 1
ATOM 2920 O O . LEU B 1 142 ? -11.359 32.281 10.664 1 98.56 142 LEU B O 1
ATOM 2924 N N . ASP B 1 143 ? -13.391 33.25 10.711 1 98.56 143 ASP B N 1
ATOM 2925 C CA . ASP B 1 143 ? -13.078 34 11.914 1 98.56 143 ASP B CA 1
ATOM 2926 C C . ASP B 1 143 ? -12.75 33.094 13.086 1 98.56 143 ASP B C 1
ATOM 2928 O O . ASP B 1 143 ? -11.781 33.312 13.812 1 98.56 143 ASP B O 1
ATOM 2932 N N . ASP B 1 144 ? -13.57 32.094 13.25 1 98.69 144 ASP B N 1
ATOM 2933 C CA . ASP B 1 144 ? -13.312 31.141 14.328 1 98.69 144 ASP B CA 1
ATOM 2934 C C . ASP B 1 144 ? -12.023 30.359 14.078 1 98.69 144 ASP B C 1
ATOM 2936 O O . ASP B 1 144 ? -11.266 30.094 15.016 1 98.69 144 ASP B O 1
ATOM 2940 N N . THR B 1 145 ? -11.836 29.969 12.828 1 98.81 145 THR B N 1
ATOM 2941 C CA . THR B 1 145 ? -10.594 29.281 12.461 1 98.81 145 THR B CA 1
ATOM 2942 C C . THR B 1 145 ? -9.383 30.109 12.883 1 98.81 145 THR B C 1
ATOM 2944 O O . THR B 1 145 ? -8.453 29.578 13.508 1 98.81 145 THR B O 1
ATOM 2947 N N . ILE B 1 146 ? -9.391 31.375 12.562 1 98.88 146 ILE B N 1
ATOM 2948 C CA . ILE B 1 146 ? -8.281 32.281 12.875 1 98.88 146 ILE B CA 1
ATOM 2949 C C . ILE B 1 146 ? -8.133 32.406 14.391 1 98.88 146 ILE B C 1
ATOM 2951 O O . ILE B 1 146 ? -7.016 32.344 14.914 1 98.88 146 ILE B O 1
ATOM 2955 N N . ARG B 1 147 ? -9.234 32.562 15.148 1 98.81 147 ARG B N 1
ATOM 2956 C CA . ARG B 1 147 ? -9.18 32.625 16.609 1 98.81 147 ARG B CA 1
ATOM 2957 C C . ARG B 1 147 ? -8.508 31.391 17.188 1 98.81 147 ARG B C 1
ATOM 2959 O O . ARG B 1 147 ? -7.66 31.5 18.078 1 98.81 147 ARG B O 1
ATOM 2966 N N . ARG B 1 148 ? -8.867 30.25 16.703 1 98.81 148 ARG B N 1
ATOM 2967 C CA . ARG B 1 148 ? -8.305 28.984 17.156 1 98.81 148 ARG B CA 1
ATOM 2968 C C . ARG B 1 148 ? -6.812 28.906 16.859 1 98.81 148 ARG B C 1
ATOM 2970 O O . ARG B 1 148 ? -6.012 28.578 17.734 1 98.81 148 ARG B O 1
ATOM 2977 N N . LEU B 1 149 ? -6.449 29.203 15.625 1 98.88 149 LEU B N 1
ATOM 2978 C CA . LEU B 1 149 ? -5.051 29.109 15.227 1 98.88 149 LEU B CA 1
ATOM 2979 C C . LEU B 1 149 ? -4.188 30.062 16.031 1 98.88 149 LEU B C 1
ATOM 2981 O O . LEU B 1 149 ? -3.057 29.734 16.406 1 98.88 149 LEU B O 1
ATOM 2985 N N . LYS B 1 150 ? -4.699 31.266 16.312 1 98.88 150 LYS B N 1
ATOM 2986 C CA . LYS B 1 150 ? -3.973 32.188 17.172 1 98.88 150 LYS B CA 1
ATOM 2987 C C . LYS B 1 150 ? -3.787 31.609 18.578 1 98.88 150 LYS B C 1
ATOM 2989 O O . LYS B 1 150 ? -2.715 31.734 19.172 1 98.88 150 LYS B O 1
ATOM 2994 N N . ALA B 1 151 ? -4.855 31.031 19.109 1 98.75 151 ALA B N 1
ATOM 2995 C CA . ALA B 1 151 ? -4.773 30.406 20.422 1 98.75 151 ALA B CA 1
ATOM 2996 C C . ALA B 1 151 ? -3.721 29.297 20.438 1 98.75 151 ALA B C 1
ATOM 2998 O O . ALA B 1 151 ? -2.977 29.156 21.406 1 98.75 151 ALA B O 1
ATOM 2999 N N . TYR B 1 152 ? -3.635 28.469 19.359 1 98.75 152 TYR B N 1
ATOM 3000 C CA . TYR B 1 152 ? -2.656 27.391 19.266 1 98.75 152 TYR B CA 1
ATOM 3001 C C . TYR B 1 152 ? -1.242 27.953 19.156 1 98.75 152 TYR B C 1
ATOM 3003 O O . TYR B 1 152 ? -0.308 27.406 19.75 1 98.75 152 TYR B O 1
ATOM 3011 N N . ALA B 1 153 ? -1.102 29 18.375 1 98.38 153 ALA B N 1
ATOM 3012 C CA . ALA B 1 153 ? 0.189 29.688 18.281 1 98.38 153 ALA B CA 1
ATOM 3013 C C . ALA B 1 153 ? 0.65 30.156 19.656 1 98.38 153 ALA B C 1
ATOM 3015 O O . ALA B 1 153 ? 1.808 29.969 20.031 1 98.38 153 ALA B O 1
ATOM 3016 N N . ASP B 1 154 ? -0.244 30.75 20.375 1 96.62 154 ASP B N 1
ATOM 3017 C CA . ASP B 1 154 ? 0.05 31.25 21.719 1 96.62 154 ASP B CA 1
ATOM 3018 C C . ASP B 1 154 ? 0.379 30.094 22.656 1 96.62 154 ASP B C 1
ATOM 3020 O O . ASP B 1 154 ? 1.152 30.266 23.609 1 96.62 154 ASP B O 1
ATOM 3024 N N . ALA B 1 155 ? -0.252 28.922 22.391 1 93.62 155 ALA B N 1
ATOM 3025 C CA . ALA B 1 155 ? -0.015 27.719 23.188 1 93.62 155 ALA B CA 1
ATOM 3026 C C . ALA B 1 155 ? 1.264 27.016 22.75 1 93.62 155 ALA B C 1
ATOM 3028 O O . ALA B 1 155 ? 1.492 25.859 23.109 1 93.62 155 ALA B O 1
ATOM 3029 N N . CYS B 1 156 ? 1.996 27.547 21.891 1 94.06 156 CYS B N 1
ATOM 3030 C CA . CYS B 1 156 ? 3.367 27.188 21.547 1 94.06 156 CYS B CA 1
ATOM 3031 C C . CYS B 1 156 ? 3.4 26.188 20.406 1 94.06 156 CYS B C 1
ATOM 3033 O O . CYS B 1 156 ? 4.344 25.391 20.281 1 94.06 156 CYS B O 1
ATOM 3035 N N . ALA B 1 157 ? 2.312 26.078 19.641 1 98.12 157 ALA B N 1
ATOM 3036 C CA . ALA B 1 157 ? 2.451 25.375 18.375 1 98.12 157 ALA B CA 1
ATOM 3037 C C . ALA B 1 157 ? 3.51 26.031 17.5 1 98.12 157 ALA B C 1
ATOM 3039 O O . ALA B 1 157 ? 3.598 27.266 17.438 1 98.12 157 ALA B O 1
ATOM 3040 N N . ASP B 1 158 ? 4.352 25.203 16.812 1 98.25 158 ASP B N 1
ATOM 3041 C CA . ASP B 1 158 ? 5.418 25.719 15.953 1 98.25 158 ASP B CA 1
ATOM 3042 C C . ASP B 1 158 ? 4.891 26.031 14.555 1 98.25 158 ASP B C 1
ATOM 3044 O O . ASP B 1 158 ? 5.449 26.875 13.852 1 98.25 158 ASP B O 1
ATOM 3048 N N . CYS B 1 159 ? 3.936 25.359 14.102 1 98.75 159 CYS B N 1
ATOM 3049 C CA . CYS B 1 159 ? 3.287 25.453 12.805 1 98.75 159 CYS B CA 1
ATOM 3050 C C . CYS B 1 159 ? 1.771 25.391 12.945 1 98.75 159 CYS B C 1
ATOM 3052 O O . CYS B 1 159 ? 1.254 24.75 13.859 1 98.75 159 CYS B O 1
ATOM 3054 N N . LEU B 1 160 ? 1.088 26.141 12.102 1 98.94 160 LEU B N 1
ATOM 3055 C CA . LEU B 1 160 ? -0.369 26.172 12.156 1 98.94 160 LEU B CA 1
ATOM 3056 C C . LEU B 1 160 ? -0.977 25.609 10.883 1 98.94 160 LEU B C 1
ATOM 3058 O O . LEU B 1 160 ? -0.398 25.734 9.805 1 98.94 160 LEU B O 1
ATOM 3062 N N . TYR B 1 161 ? -2.141 24.953 11.031 1 98.81 161 TYR B N 1
ATOM 3063 C CA . TYR B 1 161 ? -2.734 24.172 9.953 1 98.81 161 TYR B CA 1
ATOM 3064 C C . TYR B 1 161 ? -4.258 24.219 10.016 1 98.81 161 TYR B C 1
ATOM 3066 O O . TYR B 1 161 ? -4.859 23.844 11.023 1 98.81 161 TYR B O 1
ATOM 3074 N N . ALA B 1 162 ? -4.883 24.703 8.992 1 98.5 162 ALA B N 1
ATOM 3075 C CA . ALA B 1 162 ? -6.332 24.656 8.836 1 98.5 162 ALA B CA 1
ATOM 3076 C C . ALA B 1 162 ? -6.715 23.969 7.523 1 98.5 162 ALA B C 1
ATOM 3078 O O . ALA B 1 162 ? -6.891 24.641 6.5 1 98.5 162 ALA B O 1
ATOM 3079 N N . PRO B 1 163 ? -6.902 22.625 7.535 1 97.94 163 PRO B N 1
ATOM 3080 C CA . PRO B 1 163 ? -7.277 21.953 6.289 1 97.94 163 PRO B CA 1
ATOM 3081 C C . PRO B 1 163 ? -8.633 22.422 5.758 1 97.94 163 PRO B C 1
ATOM 3083 O O . PRO B 1 163 ? -9.555 22.672 6.539 1 97.94 163 PRO B O 1
ATOM 3086 N N . GLY B 1 164 ? -8.711 22.516 4.484 1 96.69 164 GLY B N 1
ATOM 3087 C CA . GLY B 1 164 ? -9.984 22.828 3.855 1 96.69 164 GLY B CA 1
ATOM 3088 C C . GLY B 1 164 ? -10.047 24.25 3.32 1 96.69 164 GLY B C 1
ATOM 3089 O O . GLY B 1 164 ? -11.031 24.625 2.672 1 96.69 164 GLY B O 1
ATOM 3090 N N . LEU B 1 165 ? -9.008 25.078 3.635 1 96.75 165 LEU B N 1
ATOM 3091 C CA . LEU B 1 165 ? -8.938 26.375 2.977 1 96.75 165 LEU B CA 1
ATOM 3092 C C . LEU B 1 165 ? -8.859 26.219 1.463 1 96.75 165 LEU B C 1
ATOM 3094 O O . LEU B 1 165 ? -8.055 25.422 0.959 1 96.75 165 LEU B O 1
ATOM 3098 N N . ARG B 1 166 ? -9.617 27 0.702 1 92.75 166 ARG B N 1
ATOM 3099 C CA . ARG B 1 166 ? -9.711 26.719 -0.727 1 92.75 166 ARG B CA 1
ATOM 3100 C C . ARG B 1 166 ? -9.281 27.922 -1.55 1 92.75 166 ARG B C 1
ATOM 3102 O O . ARG B 1 166 ? -8.828 27.781 -2.688 1 92.75 166 ARG B O 1
ATOM 3109 N N . THR B 1 167 ? -9.414 29.172 -0.937 1 95.56 167 THR B N 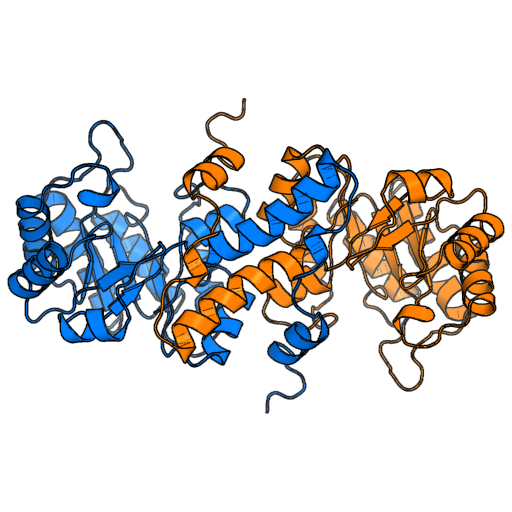1
ATOM 3110 C CA . THR B 1 167 ? -9.164 30.359 -1.745 1 95.56 167 THR B CA 1
ATOM 3111 C C . THR B 1 167 ? -7.887 31.047 -1.292 1 95.56 167 THR B C 1
ATOM 3113 O O . THR B 1 167 ? -7.469 30.906 -0.141 1 95.56 167 THR B O 1
ATOM 3116 N N . ARG B 1 168 ? -7.332 31.844 -2.223 1 97.44 168 ARG B N 1
ATOM 3117 C CA . ARG B 1 168 ? -6.164 32.656 -1.898 1 97.44 168 ARG B CA 1
ATOM 3118 C C . ARG B 1 168 ? -6.461 33.594 -0.743 1 97.44 168 ARG B C 1
ATOM 3120 O O . ARG B 1 168 ? -5.602 33.844 0.106 1 97.44 168 ARG B O 1
ATOM 3127 N N . GLU B 1 169 ? -7.645 34.125 -0.745 1 97.56 169 GLU B N 1
ATOM 3128 C CA . GLU B 1 169 ? -8.047 35.094 0.29 1 97.56 169 GLU B CA 1
ATOM 3129 C C . GLU B 1 169 ? -8.062 34.438 1.667 1 97.56 169 GLU B C 1
ATOM 3131 O O . GLU B 1 169 ? -7.559 35 2.639 1 97.56 169 GLU B O 1
ATOM 3136 N N . GLN B 1 170 ? -8.68 33.25 1.729 1 98.19 170 GLN B N 1
ATOM 3137 C CA . GLN B 1 170 ? -8.703 32.5 2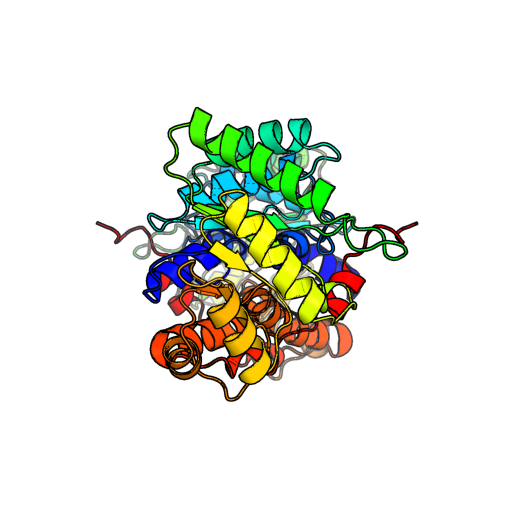.986 1 98.19 170 GLN B CA 1
ATOM 3138 C C . GLN B 1 170 ? -7.293 32.188 3.484 1 98.19 170 GLN B C 1
ATOM 3140 O O . GLN B 1 170 ? -6.988 32.406 4.66 1 98.19 170 GLN B O 1
ATOM 3145 N N . ILE B 1 171 ? -6.441 31.734 2.58 1 98.56 171 ILE B N 1
ATOM 3146 C CA . ILE B 1 171 ? -5.074 31.359 2.912 1 98.56 171 ILE B CA 1
ATOM 3147 C C . ILE B 1 171 ? -4.301 32.594 3.393 1 98.56 171 ILE B C 1
ATOM 3149 O O . ILE B 1 171 ? -3.658 32.562 4.445 1 98.56 171 ILE B O 1
ATOM 3153 N N . SER B 1 172 ? -4.422 33.688 2.686 1 98.56 172 SER B N 1
ATOM 3154 C CA . SER B 1 172 ? -3.723 34.906 3.037 1 98.56 172 SER B CA 1
ATOM 3155 C C . SER B 1 172 ? -4.184 35.438 4.391 1 98.56 172 SER B C 1
ATOM 3157 O O . SER B 1 172 ? -3.375 35.938 5.176 1 98.56 172 SER B O 1
ATOM 3159 N N . ALA B 1 173 ? -5.449 35.375 4.633 1 98.75 173 ALA B N 1
ATOM 3160 C CA . ALA B 1 173 ? -5.992 35.844 5.906 1 98.75 173 ALA B CA 1
ATOM 3161 C C . ALA B 1 173 ? -5.402 35.062 7.078 1 98.75 173 ALA B C 1
ATOM 3163 O O . ALA B 1 173 ? -5.035 35.656 8.094 1 98.75 173 ALA B O 1
ATOM 3164 N N . VAL B 1 174 ? -5.355 33.75 6.914 1 98.81 174 VAL B N 1
ATOM 3165 C CA . VAL B 1 174 ? -4.816 32.906 7.969 1 98.81 174 VAL B CA 1
ATOM 3166 C C . VAL B 1 174 ? -3.336 33.219 8.18 1 98.81 174 VAL B C 1
ATOM 3168 O O . VAL B 1 174 ? -2.883 33.406 9.312 1 98.81 174 VAL B O 1
ATOM 3171 N N . ILE B 1 175 ? -2.549 33.344 7.102 1 98.75 175 ILE B N 1
ATOM 3172 C CA . ILE B 1 175 ? -1.119 33.625 7.188 1 98.75 175 ILE B CA 1
ATOM 3173 C C . ILE B 1 175 ? -0.891 34.938 7.918 1 98.75 175 ILE B C 1
ATOM 3175 O O . ILE B 1 175 ? -0.066 35 8.828 1 98.75 175 ILE B O 1
ATOM 3179 N N . ALA B 1 176 ? -1.635 35.938 7.562 1 98.62 176 ALA B N 1
ATOM 3180 C CA . ALA B 1 176 ? -1.494 37.25 8.18 1 98.62 176 ALA B CA 1
ATOM 3181 C C . ALA B 1 176 ? -1.811 37.188 9.672 1 98.62 176 ALA B C 1
ATOM 3183 O O . ALA B 1 176 ? -1.151 37.844 10.477 1 98.62 176 ALA B O 1
ATOM 3184 N N . ALA B 1 177 ? -2.814 36.438 10.016 1 98.56 177 ALA B N 1
ATOM 3185 C CA . ALA B 1 177 ? -3.326 36.406 11.383 1 98.56 177 ALA B CA 1
ATOM 3186 C C . ALA B 1 177 ? -2.33 35.75 12.32 1 98.56 177 ALA B C 1
ATOM 3188 O O . ALA B 1 177 ? -2.256 36.094 13.508 1 98.56 177 ALA B O 1
ATOM 3189 N N . VAL B 1 178 ? -1.573 34.781 11.805 1 98.44 178 VAL B N 1
ATOM 3190 C CA . VAL B 1 178 ? -0.779 33.969 12.727 1 98.44 178 VAL B CA 1
ATOM 3191 C C . VAL B 1 178 ? 0.706 34.25 12.516 1 98.44 178 VAL B C 1
ATOM 3193 O O . VAL B 1 178 ? 1.56 33.656 13.164 1 98.44 178 VAL B O 1
ATOM 3196 N N . ALA B 1 179 ? 1.003 35.219 11.664 1 97.56 179 ALA B N 1
ATOM 3197 C CA . ALA B 1 179 ? 2.398 35.594 11.438 1 97.56 179 ALA B CA 1
ATOM 3198 C C . ALA B 1 179 ? 3.1 35.906 12.758 1 97.56 179 ALA B C 1
ATOM 3200 O O . ALA B 1 179 ? 2.51 36.531 13.648 1 97.56 179 ALA B O 1
ATOM 3201 N N . PRO B 1 180 ? 4.379 35.469 13.023 1 97.5 180 PRO B N 1
ATOM 3202 C CA . PRO B 1 180 ? 5.297 34.938 12.008 1 97.5 180 PRO B CA 1
ATOM 3203 C C . PRO B 1 180 ? 5.324 33.406 11.969 1 97.5 180 PRO B C 1
ATOM 3205 O O . PRO B 1 180 ? 6.223 32.812 11.367 1 97.5 180 PRO B O 1
ATOM 3208 N N . LYS B 1 181 ? 4.414 32.75 12.633 1 98.25 181 LYS B N 1
ATOM 3209 C CA . LYS B 1 181 ? 4.387 31.281 12.617 1 98.25 181 LYS B CA 1
ATOM 3210 C C . LYS B 1 181 ? 4.094 30.75 11.219 1 98.25 181 LYS B C 1
ATOM 3212 O O . LYS B 1 181 ? 3.264 31.312 10.5 1 98.25 181 LYS B O 1
ATOM 3217 N N . PRO B 1 182 ? 4.836 29.688 10.836 1 98.56 182 PRO B N 1
ATOM 3218 C CA . PRO B 1 182 ? 4.551 29.094 9.531 1 98.56 182 PRO B CA 1
ATOM 3219 C C . PRO B 1 182 ? 3.166 28.453 9.461 1 98.56 182 PRO B C 1
ATOM 3221 O O . PRO B 1 182 ? 2.646 27.984 10.477 1 98.56 182 PRO B O 1
ATOM 3224 N N . VAL B 1 183 ? 2.58 28.438 8.234 1 98.81 183 VAL B N 1
ATOM 3225 C CA . VAL B 1 183 ? 1.263 27.859 7.98 1 98.81 183 VAL B CA 1
ATOM 3226 C C . VAL B 1 183 ? 1.381 26.703 6.988 1 98.81 183 VAL B C 1
ATOM 3228 O O . VAL B 1 183 ? 2.039 26.828 5.953 1 98.81 183 VAL B O 1
ATOM 3231 N N . ASN B 1 184 ? 0.79 25.547 7.371 1 98.69 184 ASN B N 1
ATOM 3232 C CA . ASN B 1 184 ? 0.596 24.422 6.469 1 98.69 184 ASN B CA 1
ATOM 3233 C C . ASN B 1 184 ? -0.708 24.547 5.684 1 98.69 184 ASN B C 1
ATOM 3235 O O . ASN B 1 184 ? -1.767 24.797 6.266 1 98.69 184 ASN B O 1
ATOM 3239 N N . VAL B 1 185 ? -0.654 24.422 4.395 1 98.62 185 VAL B N 1
ATOM 3240 C CA . VAL B 1 185 ? -1.841 24.391 3.547 1 98.62 185 VAL B CA 1
ATOM 3241 C C . VAL B 1 185 ? -2.006 23 2.926 1 98.62 185 VAL B C 1
ATOM 3243 O O . VAL B 1 185 ? -1.036 22.422 2.445 1 98.62 185 VAL B O 1
ATOM 3246 N N . LEU B 1 186 ? -3.197 22.484 2.957 1 98.56 186 LEU B N 1
ATOM 3247 C CA . LEU B 1 186 ? -3.529 21.203 2.352 1 98.56 186 LEU B CA 1
ATOM 3248 C C . LEU B 1 186 ? -4.082 21.391 0.944 1 98.56 186 LEU B C 1
ATOM 3250 O O . LEU B 1 186 ? -5.074 22.109 0.751 1 98.56 186 LEU B O 1
ATOM 3254 N N . ILE B 1 187 ? -3.441 20.797 0.004 1 98.19 187 ILE B N 1
ATOM 3255 C CA . ILE B 1 187 ? -3.98 20.719 -1.349 1 98.19 187 ILE B CA 1
ATOM 3256 C C . ILE B 1 187 ? -4.172 19.25 -1.735 1 98.19 187 ILE B C 1
ATOM 3258 O O . ILE B 1 187 ? -3.205 18.547 -2.053 1 98.19 187 ILE B O 1
ATOM 3262 N N . GLY B 1 188 ? -5.418 18.75 -1.758 1 97 188 GLY B N 1
ATOM 3263 C CA . GLY B 1 188 ? -5.703 17.359 -2.057 1 97 188 GLY B CA 1
ATOM 3264 C C . GLY B 1 188 ? -6.555 17.172 -3.301 1 97 188 GLY B C 1
ATOM 3265 O O . GLY B 1 188 ? -7.23 16.156 -3.453 1 97 188 GLY B O 1
ATOM 3266 N N . TRP B 1 189 ? -6.648 18.219 -4.164 1 95.94 189 TRP B N 1
ATOM 3267 C CA . TRP B 1 189 ? -7.484 18.219 -5.359 1 95.94 189 TRP B CA 1
ATOM 3268 C C . TRP B 1 189 ? -6.781 18.906 -6.52 1 95.94 189 TRP B C 1
ATOM 3270 O O . TRP B 1 189 ? -5.715 19.5 -6.344 1 95.94 189 TRP B O 1
ATOM 3280 N N . ASP B 1 190 ? -7.406 18.672 -7.645 1 96.62 190 ASP B N 1
ATOM 3281 C CA . ASP B 1 190 ? -6.918 19.375 -8.828 1 96.62 190 ASP B CA 1
ATOM 3282 C C . ASP B 1 190 ? -7.215 20.875 -8.742 1 96.62 190 ASP B C 1
ATOM 3284 O O . ASP B 1 190 ? -8.352 21.281 -8.477 1 96.62 190 ASP B O 1
ATOM 3288 N N . THR B 1 191 ? -6.195 21.688 -8.812 1 96.69 191 THR B N 1
ATOM 3289 C CA . THR B 1 191 ? -6.316 23.141 -8.734 1 96.69 191 THR B CA 1
ATOM 3290 C C . THR B 1 191 ? -5.289 23.812 -9.633 1 96.69 191 THR B C 1
ATOM 3292 O O . THR B 1 191 ? -4.262 23.219 -9.969 1 96.69 191 THR B O 1
ATOM 3295 N N . ASP B 1 192 ? -5.574 25.047 -10.008 1 95.12 192 ASP B N 1
ATOM 3296 C CA . ASP B 1 192 ? -4.645 25.844 -10.797 1 95.12 192 ASP B CA 1
ATOM 3297 C C . ASP B 1 192 ? -3.551 26.453 -9.922 1 95.12 192 ASP B C 1
ATOM 3299 O O . ASP B 1 192 ? -2.539 26.938 -10.43 1 95.12 192 ASP B O 1
ATOM 3303 N N . LEU B 1 193 ? -3.793 26.469 -8.602 1 96.44 193 LEU B N 1
ATOM 3304 C CA . LEU B 1 193 ? -2.736 26.922 -7.707 1 96.44 193 LEU B CA 1
ATOM 3305 C C . LEU B 1 193 ? -1.508 26.016 -7.816 1 96.44 193 LEU B C 1
ATOM 3307 O O . LEU B 1 193 ? -1.633 24.797 -7.902 1 96.44 193 LEU B O 1
ATOM 3311 N N . THR B 1 194 ? -0.326 26.609 -7.918 1 97.81 194 THR B N 1
ATOM 3312 C CA . THR B 1 194 ? 0.934 25.875 -7.945 1 97.81 194 THR B CA 1
ATOM 3313 C C . THR B 1 194 ? 1.661 26 -6.609 1 97.81 194 THR B C 1
ATOM 3315 O O . THR B 1 194 ? 1.285 26.828 -5.766 1 97.81 194 THR B O 1
ATOM 3318 N N . VAL B 1 195 ? 2.674 25.188 -6.406 1 98.38 195 VAL B N 1
ATOM 3319 C CA . VAL B 1 195 ? 3.539 25.297 -5.234 1 98.38 195 VAL B CA 1
ATOM 3320 C C . VAL B 1 195 ? 4.105 26.719 -5.141 1 98.38 195 VAL B C 1
ATOM 3322 O O . VAL B 1 195 ? 4.141 27.312 -4.059 1 98.38 195 VAL B O 1
ATOM 3325 N N . GLN B 1 196 ? 4.512 27.266 -6.266 1 98.19 196 GLN B N 1
ATOM 3326 C CA . GLN B 1 196 ? 5.074 28.625 -6.285 1 98.19 196 GLN B CA 1
ATOM 3327 C C . GLN B 1 196 ? 4.027 29.656 -5.883 1 98.19 196 GLN B C 1
ATOM 3329 O O . GLN B 1 196 ? 4.332 30.594 -5.152 1 98.19 196 GLN B O 1
ATOM 3334 N N . ASP B 1 197 ? 2.801 29.469 -6.453 1 98.12 197 ASP B N 1
ATOM 3335 C CA . ASP B 1 197 ? 1.731 30.391 -6.051 1 98.12 197 ASP B CA 1
ATOM 3336 C C . ASP B 1 197 ? 1.576 30.406 -4.531 1 98.12 197 ASP B C 1
ATOM 3338 O O . ASP B 1 197 ? 1.449 31.484 -3.93 1 98.12 197 ASP B O 1
ATOM 3342 N N . LEU B 1 198 ? 1.552 29.25 -3.91 1 98.5 198 LEU B N 1
ATOM 3343 C CA . LEU B 1 198 ? 1.376 29.125 -2.467 1 98.5 198 LEU B CA 1
ATOM 3344 C C . LEU B 1 198 ? 2.561 29.734 -1.723 1 98.5 198 LEU B C 1
ATOM 3346 O O . LEU B 1 198 ? 2.379 30.422 -0.72 1 98.5 198 LEU B O 1
ATOM 3350 N N . ALA B 1 199 ? 3.758 29.453 -2.213 1 98.31 199 ALA B N 1
ATOM 3351 C CA . ALA B 1 199 ? 4.949 30.062 -1.622 1 98.31 199 ALA B CA 1
ATOM 3352 C C . ALA B 1 199 ? 4.871 31.594 -1.662 1 98.31 199 ALA B C 1
ATOM 3354 O O . ALA B 1 199 ? 5.219 32.25 -0.688 1 98.31 199 ALA B O 1
ATOM 3355 N N . ASP B 1 200 ? 4.391 32.094 -2.77 1 98.19 200 ASP B N 1
ATOM 3356 C CA . ASP B 1 200 ? 4.27 33.562 -2.945 1 98.19 200 ASP B CA 1
ATOM 3357 C C . ASP B 1 200 ? 3.262 34.125 -1.961 1 98.19 200 ASP B C 1
ATOM 3359 O O . ASP B 1 200 ? 3.4 35.281 -1.537 1 98.19 200 ASP B O 1
ATOM 3363 N N . LEU B 1 201 ? 2.27 33.344 -1.612 1 98.12 201 LEU B N 1
ATOM 3364 C CA . LEU B 1 201 ? 1.274 33.781 -0.641 1 98.12 201 LEU B CA 1
ATOM 3365 C C . LEU B 1 201 ? 1.848 33.781 0.772 1 98.12 201 LEU B C 1
ATOM 3367 O O . LEU B 1 201 ? 1.249 34.344 1.697 1 98.12 201 LEU B O 1
ATOM 3371 N N . GLY B 1 202 ? 2.949 33.094 0.948 1 98.31 202 GLY B N 1
ATOM 3372 C CA . GLY B 1 202 ? 3.584 33.031 2.254 1 98.31 202 GLY B CA 1
ATOM 3373 C C . GLY B 1 202 ? 3.465 31.672 2.91 1 98.31 202 GLY B C 1
ATOM 3374 O O . GLY B 1 202 ? 3.883 31.484 4.055 1 98.31 202 GLY B O 1
ATOM 3375 N N . VAL B 1 203 ? 2.932 30.734 2.211 1 98.56 203 VAL B N 1
ATOM 3376 C CA . VAL B 1 203 ? 2.82 29.375 2.717 1 98.56 203 VAL B CA 1
ATOM 3377 C C . VAL B 1 203 ? 4.211 28.766 2.883 1 98.56 203 VAL B C 1
ATOM 3379 O O . VAL B 1 203 ? 5.059 28.891 1.995 1 98.56 203 VAL B O 1
ATOM 3382 N N . ARG B 1 204 ? 4.426 28.078 3.992 1 97.62 204 ARG B N 1
ATOM 3383 C CA . ARG B 1 204 ? 5.766 27.547 4.242 1 97.62 204 ARG B CA 1
ATOM 3384 C C . ARG B 1 204 ? 5.758 26.031 4.297 1 97.62 204 ARG B C 1
ATOM 3386 O O . ARG B 1 204 ? 6.816 25.391 4.293 1 97.62 204 ARG B O 1
ATOM 3393 N N . ARG B 1 205 ? 4.621 25.453 4.359 1 98.12 205 ARG B N 1
ATOM 3394 C CA . ARG B 1 205 ? 4.43 24 4.281 1 98.12 205 ARG B CA 1
ATOM 3395 C C . ARG B 1 205 ? 3.186 23.656 3.467 1 98.12 205 ARG B C 1
ATOM 3397 O O . ARG B 1 205 ? 2.143 24.297 3.615 1 98.12 205 ARG B O 1
ATOM 3404 N N . ILE B 1 206 ? 3.332 22.719 2.57 1 98.56 206 ILE B N 1
ATOM 3405 C CA . ILE B 1 206 ? 2.199 22.188 1.82 1 98.56 206 ILE B CA 1
ATOM 3406 C C . ILE B 1 206 ? 2.059 20.688 2.094 1 98.56 206 ILE B C 1
ATOM 3408 O O . ILE B 1 206 ? 3.035 19.953 2.018 1 98.56 206 ILE B O 1
ATOM 3412 N N . SER B 1 207 ? 0.925 20.203 2.523 1 98.19 207 SER B N 1
ATOM 3413 C CA . SER B 1 207 ? 0.564 18.797 2.592 1 98.19 207 SER B CA 1
ATOM 3414 C C . SER B 1 207 ? -0.459 18.438 1.521 1 98.19 207 SER B C 1
ATOM 3416 O O . SER B 1 207 ? -1.218 19.281 1.064 1 98.19 207 SER B O 1
ATOM 3418 N N . VAL B 1 208 ? -0.446 17.156 1.153 1 98.62 208 VAL B N 1
ATOM 3419 C CA . VAL B 1 208 ? -1.421 16.75 0.146 1 98.62 208 VAL B CA 1
ATOM 3420 C C . VAL B 1 208 ? -2.342 15.672 0.722 1 98.62 208 VAL B C 1
ATOM 3422 O O . VAL B 1 208 ? -3.148 15.086 -0.002 1 98.62 208 VAL B O 1
ATOM 3425 N N . GLY B 1 209 ? -2.295 15.398 1.997 1 98.06 209 GLY B N 1
ATOM 3426 C CA . GLY B 1 209 ? -3.174 14.461 2.678 1 98.06 209 GLY B CA 1
ATOM 3427 C C . GLY B 1 209 ? -3.207 13.086 2.023 1 98.06 209 GLY B C 1
ATOM 3428 O O . GLY B 1 209 ? -2.158 12.508 1.74 1 98.06 209 GLY B O 1
ATOM 3429 N N . GLY B 1 210 ? -4.422 12.586 1.859 1 98.56 210 GLY B N 1
ATOM 3430 C CA . GLY B 1 210 ? -4.602 11.273 1.261 1 98.56 210 GLY B CA 1
ATOM 3431 C C . GLY B 1 210 ? -4.578 11.305 -0.256 1 98.56 210 GLY B C 1
ATOM 3432 O O . GLY B 1 210 ? -4.82 10.281 -0.905 1 98.56 210 GLY B O 1
ATOM 3433 N N . ALA B 1 211 ? -4.242 12.438 -0.865 1 98.81 211 ALA B N 1
ATOM 3434 C CA . ALA B 1 211 ? -4.445 12.609 -2.301 1 98.81 211 ALA B CA 1
ATOM 3435 C C . ALA B 1 211 ? -3.555 11.664 -3.1 1 98.81 211 ALA B C 1
ATOM 3437 O O . ALA B 1 211 ? -3.998 11.062 -4.082 1 98.81 211 ALA B O 1
ATOM 3438 N N . LEU B 1 212 ? -2.273 11.578 -2.697 1 98.88 212 LEU B N 1
ATOM 3439 C CA . LEU B 1 212 ? -1.382 10.664 -3.402 1 98.88 212 LEU B CA 1
ATOM 3440 C C . LEU B 1 212 ? -1.872 9.227 -3.281 1 98.88 212 LEU B C 1
ATOM 3442 O O . LEU B 1 212 ? -1.876 8.477 -4.266 1 98.88 212 LEU B O 1
ATOM 3446 N N . ALA B 1 213 ? -2.279 8.805 -2.055 1 98.94 213 ALA B N 1
ATOM 3447 C CA . ALA B 1 213 ? -2.863 7.473 -1.876 1 98.94 213 ALA B CA 1
ATOM 3448 C C . ALA B 1 213 ? -4.098 7.297 -2.758 1 98.94 213 ALA B C 1
ATOM 3450 O O . ALA B 1 213 ? -4.277 6.246 -3.379 1 98.94 213 ALA B O 1
ATOM 3451 N N . ARG B 1 214 ? -4.938 8.297 -2.844 1 98.94 214 ARG B N 1
ATOM 3452 C CA . ARG B 1 214 ? -6.16 8.219 -3.639 1 98.94 214 ARG B CA 1
ATOM 3453 C C . ARG B 1 214 ? -5.84 8.039 -5.117 1 98.94 214 ARG B C 1
ATOM 3455 O O . ARG B 1 214 ? -6.586 7.375 -5.844 1 98.94 214 ARG B O 1
ATOM 3462 N N . THR B 1 215 ? -4.766 8.656 -5.625 1 98.88 215 THR B N 1
ATOM 3463 C CA . THR B 1 215 ? -4.375 8.438 -7.012 1 98.88 215 THR B CA 1
ATOM 3464 C C . THR B 1 215 ? -3.965 6.988 -7.234 1 98.88 215 THR B C 1
ATOM 3466 O O . THR B 1 215 ? -4.273 6.402 -8.273 1 98.88 215 THR B O 1
ATOM 3469 N N . ALA B 1 216 ? -3.24 6.387 -6.285 1 98.94 216 ALA B N 1
ATOM 3470 C CA . ALA B 1 216 ? -2.889 4.973 -6.363 1 98.94 216 ALA B CA 1
ATOM 3471 C C . ALA B 1 216 ? -4.137 4.098 -6.402 1 98.94 216 ALA B C 1
ATOM 3473 O O . ALA B 1 216 ? -4.258 3.213 -7.25 1 98.94 216 ALA B O 1
ATOM 3474 N N . TRP B 1 217 ? -5.07 4.395 -5.516 1 98.94 217 TRP B N 1
ATOM 3475 C CA . TRP B 1 217 ? -6.301 3.617 -5.43 1 98.94 217 TRP B CA 1
ATOM 3476 C C . TRP B 1 217 ? -7.105 3.721 -6.723 1 98.94 217 TRP B C 1
ATOM 3478 O O . TRP B 1 217 ? -7.73 2.748 -7.152 1 98.94 217 TRP B O 1
ATOM 3488 N N . ALA B 1 218 ? -7.109 4.918 -7.316 1 98.81 218 ALA B N 1
ATOM 3489 C CA . ALA B 1 218 ? -7.848 5.094 -8.562 1 98.81 218 ALA B CA 1
ATOM 3490 C C . ALA B 1 218 ? -7.332 4.148 -9.648 1 98.81 218 ALA B C 1
ATOM 3492 O O . ALA B 1 218 ? -8.117 3.496 -10.336 1 98.81 218 ALA B O 1
ATOM 3493 N N . GLY B 1 219 ? -6.035 4.094 -9.852 1 98.69 219 GLY B N 1
ATOM 3494 C CA . GLY B 1 219 ? -5.449 3.193 -10.836 1 98.69 219 GLY B CA 1
ATOM 3495 C C . GLY B 1 219 ? -5.77 1.734 -10.57 1 98.69 219 GLY B C 1
ATOM 3496 O O . GLY B 1 219 ? -6.184 1.009 -11.477 1 98.69 219 GLY B O 1
ATOM 3497 N N . PHE B 1 220 ? -5.582 1.314 -9.328 1 98.88 220 PHE B N 1
ATOM 3498 C CA . PHE B 1 220 ? -5.871 -0.045 -8.883 1 98.88 220 PHE B CA 1
ATOM 3499 C C . PHE B 1 220 ? -7.332 -0.396 -9.125 1 98.88 220 PHE B C 1
ATOM 3501 O O . PHE B 1 220 ? -7.637 -1.419 -9.742 1 98.88 220 PHE B O 1
ATOM 3508 N N . LEU B 1 221 ? -8.25 0.475 -8.664 1 98.75 221 LEU B N 1
ATOM 3509 C CA . LEU B 1 221 ? -9.672 0.172 -8.727 1 98.75 221 LEU B CA 1
ATOM 3510 C C . LEU B 1 221 ? -10.164 0.116 -10.164 1 98.75 221 LEU B C 1
ATOM 3512 O O . LEU B 1 221 ? -11.008 -0.714 -10.508 1 98.75 221 LEU B O 1
ATOM 3516 N N . ARG B 1 222 ? -9.68 1.027 -10.977 1 98.38 222 ARG B N 1
ATOM 3517 C CA . ARG B 1 222 ? -10.055 0.998 -12.391 1 98.38 222 ARG B CA 1
ATOM 3518 C C . ARG B 1 222 ? -9.727 -0.355 -13.008 1 98.38 222 ARG B C 1
ATOM 3520 O O . ARG B 1 222 ? -10.578 -0.964 -13.664 1 98.38 222 ARG B O 1
ATOM 3527 N N . ALA B 1 223 ? -8.547 -0.889 -12.82 1 98.69 223 ALA B N 1
ATOM 3528 C CA . ALA B 1 223 ? -8.117 -2.166 -13.383 1 98.69 223 ALA B CA 1
ATOM 3529 C C . ALA B 1 223 ? -8.883 -3.328 -12.75 1 98.69 223 ALA B C 1
ATOM 3531 O O . ALA B 1 223 ? -9.336 -4.234 -13.461 1 98.69 223 ALA B O 1
ATOM 3532 N N . ALA B 1 224 ? -9.008 -3.311 -11.438 1 98.75 224 ALA B N 1
ATOM 3533 C CA . ALA B 1 224 ? -9.68 -4.387 -10.711 1 98.75 224 ALA B CA 1
ATOM 3534 C C . ALA B 1 224 ? -11.141 -4.504 -11.133 1 98.75 224 ALA B C 1
ATOM 3536 O O . ALA B 1 224 ? -11.656 -5.609 -11.312 1 98.75 224 ALA B O 1
ATOM 3537 N N . ARG B 1 225 ? -11.82 -3.355 -11.273 1 98.5 225 ARG B N 1
ATOM 3538 C CA . ARG B 1 225 ? -13.227 -3.357 -11.664 1 98.5 225 ARG B CA 1
ATOM 3539 C C . ARG B 1 225 ? -13.398 -3.881 -13.086 1 98.5 225 ARG B C 1
ATOM 3541 O O . ARG B 1 225 ? -14.328 -4.637 -13.367 1 98.5 225 ARG B O 1
ATOM 3548 N N . SER B 1 226 ? -12.492 -3.439 -14 1 98.06 226 SER B N 1
ATOM 3549 C CA . SER B 1 226 ? -12.547 -3.963 -15.359 1 98.06 226 SER B CA 1
ATOM 3550 C C . SER B 1 226 ? -12.43 -5.484 -15.375 1 98.06 226 SER B C 1
ATOM 3552 O O . SER B 1 226 ? -13.172 -6.164 -16.094 1 98.06 226 SER B O 1
ATOM 3554 N N . LEU B 1 227 ? -11.539 -6.012 -14.594 1 98.38 227 LEU B N 1
ATOM 3555 C CA . LEU B 1 227 ? -11.328 -7.453 -14.492 1 98.38 227 LEU B CA 1
ATOM 3556 C C . LEU B 1 227 ? -12.562 -8.141 -13.906 1 98.38 227 LEU B C 1
ATOM 3558 O O . LEU B 1 227 ? -13.055 -9.117 -14.469 1 98.38 227 LEU B O 1
ATOM 3562 N N . ALA B 1 228 ? -13.07 -7.633 -12.789 1 98.25 228 ALA B N 1
ATOM 3563 C CA . ALA B 1 228 ? -14.164 -8.258 -12.047 1 98.25 228 ALA B CA 1
ATOM 3564 C C . ALA B 1 228 ? -15.469 -8.195 -12.828 1 98.25 228 ALA B C 1
ATOM 3566 O O . ALA B 1 228 ? -16.219 -9.172 -12.867 1 98.25 228 ALA B O 1
ATOM 3567 N N . GLU B 1 229 ? -15.734 -7.062 -13.453 1 97.94 229 GLU B N 1
ATOM 3568 C CA . GLU B 1 229 ? -17.047 -6.805 -14.047 1 97.94 229 GLU B CA 1
ATOM 3569 C C . GLU B 1 229 ? -17.078 -7.234 -15.508 1 97.94 229 GLU B C 1
ATOM 3571 O O . GLU B 1 229 ? -18.109 -7.68 -16.016 1 97.94 229 GLU B O 1
ATOM 3576 N N . HIS B 1 230 ? -15.938 -7.082 -16.219 1 97.75 230 HIS B N 1
ATOM 3577 C CA . HIS B 1 230 ? -15.969 -7.273 -17.656 1 97.75 230 HIS B CA 1
ATOM 3578 C C . HIS B 1 230 ? -15.023 -8.398 -18.078 1 97.75 230 HIS B C 1
ATOM 3580 O O . HIS B 1 230 ? -15.031 -8.82 -19.234 1 97.75 230 HIS B O 1
ATOM 3586 N N . GLY B 1 231 ? -14.203 -8.898 -17.156 1 98.38 231 GLY B N 1
ATOM 3587 C CA . GLY B 1 231 ? -13.242 -9.938 -17.5 1 98.38 231 GLY B CA 1
ATOM 3588 C C . GLY B 1 231 ? -12.203 -9.477 -18.5 1 98.38 231 GLY B C 1
ATOM 3589 O O . GLY B 1 231 ? -11.836 -10.219 -19.422 1 98.38 231 GLY B O 1
ATOM 3590 N N . ARG B 1 232 ? -11.805 -8.219 -18.375 1 98.25 232 ARG B N 1
ATOM 3591 C CA . ARG B 1 232 ? -10.859 -7.633 -19.312 1 98.25 232 ARG B CA 1
ATOM 3592 C C . ARG B 1 232 ? -9.602 -7.148 -18.594 1 98.25 232 ARG B C 1
ATOM 3594 O O . ARG B 1 232 ? -9.633 -6.914 -17.375 1 98.25 232 ARG B O 1
ATOM 3601 N N . PHE B 1 233 ? -8.531 -7.062 -19.359 1 98.44 233 PHE B N 1
ATOM 3602 C CA . PHE B 1 233 ? -7.227 -6.742 -18.797 1 98.44 233 PHE B CA 1
ATOM 3603 C C . PHE B 1 233 ? -6.746 -5.379 -19.281 1 98.44 233 PHE B C 1
ATOM 3605 O O . PHE B 1 233 ? -5.582 -5.02 -19.094 1 98.44 233 PHE B O 1
ATOM 3612 N N . ASP B 1 234 ? -7.582 -4.574 -19.891 1 97.75 234 ASP B N 1
ATOM 3613 C CA . ASP B 1 234 ? -7.238 -3.301 -20.516 1 97.75 234 ASP B CA 1
ATOM 3614 C C . ASP B 1 234 ? -6.836 -2.264 -19.469 1 97.75 234 ASP B C 1
ATOM 3616 O O . ASP B 1 234 ? -6.211 -1.254 -19.797 1 97.75 234 ASP B O 1
ATOM 3620 N N . GLY B 1 235 ? -7.176 -2.455 -18.188 1 97.62 235 GLY B N 1
ATOM 3621 C CA . GLY B 1 235 ? -6.75 -1.577 -17.109 1 97.62 235 GLY B CA 1
ATOM 3622 C C . GLY B 1 235 ? -5.246 -1.583 -16.891 1 97.62 235 GLY B C 1
ATOM 3623 O O . GLY B 1 235 ? -4.711 -0.716 -16.203 1 97.62 235 GLY B O 1
ATOM 3624 N N . PHE B 1 236 ? -4.547 -2.547 -17.516 1 98.5 236 PHE B N 1
ATOM 3625 C CA . PHE B 1 236 ? -3.111 -2.67 -17.297 1 98.5 236 PHE B CA 1
ATOM 3626 C C . PHE B 1 236 ? -2.336 -1.852 -18.312 1 98.5 236 PHE B C 1
ATOM 3628 O O . PHE B 1 236 ? -1.107 -1.78 -18.266 1 98.5 236 PHE B O 1
ATOM 3635 N N . ALA B 1 237 ? -3.012 -1.158 -19.234 1 97.38 237 ALA B N 1
ATOM 3636 C CA . ALA B 1 237 ? -2.391 -0.443 -20.344 1 97.38 237 ALA B CA 1
ATOM 3637 C C . ALA B 1 237 ? -1.444 0.642 -19.844 1 97.38 237 ALA B C 1
ATOM 3639 O O . ALA B 1 237 ? -0.389 0.88 -20.438 1 97.38 237 ALA B O 1
ATOM 3640 N N . ASP B 1 238 ? -1.722 1.288 -18.719 1 94.12 238 ASP B N 1
ATOM 3641 C CA . ASP B 1 238 ? -0.92 2.418 -18.266 1 94.12 238 ASP B CA 1
ATOM 3642 C C . ASP B 1 238 ? -0.193 2.084 -16.969 1 94.12 238 ASP B C 1
ATOM 3644 O O . ASP B 1 238 ? 0.18 2.982 -16.203 1 94.12 238 ASP B O 1
ATOM 3648 N N . ALA B 1 239 ? -0.099 0.793 -16.688 1 98.25 239 ALA B N 1
ATOM 3649 C CA . ALA B 1 239 ? 0.583 0.376 -15.469 1 98.25 239 ALA B CA 1
ATOM 3650 C C . ALA B 1 239 ? 2.066 0.727 -15.516 1 98.25 239 ALA B C 1
ATOM 3652 O O . ALA B 1 239 ? 2.664 0.769 -16.594 1 98.25 239 ALA B O 1
ATOM 3653 N N . ALA B 1 240 ? 2.637 1.054 -14.383 1 98.44 240 ALA B N 1
ATOM 3654 C CA . ALA B 1 240 ? 4.082 1.259 -14.297 1 98.44 240 ALA B CA 1
ATOM 3655 C C . ALA B 1 240 ? 4.836 -0.006 -14.695 1 98.44 240 ALA B C 1
ATOM 3657 O O . ALA B 1 240 ? 4.316 -1.115 -14.562 1 98.44 240 ALA B O 1
ATOM 3658 N N . SER B 1 241 ? 6.047 0.169 -15.156 1 96.75 241 SER B N 1
ATOM 3659 C CA . SER B 1 241 ? 6.875 -0.989 -15.484 1 96.75 241 SER B CA 1
ATOM 3660 C C . SER B 1 241 ? 7.48 -1.608 -14.234 1 96.75 241 SER B C 1
ATOM 3662 O O . SER B 1 241 ? 7.922 -0.893 -13.328 1 96.75 241 SER B O 1
ATOM 3664 N N . GLY B 1 242 ? 7.441 -2.959 -14.195 1 97.25 242 GLY B N 1
ATOM 3665 C CA . GLY B 1 242 ? 8.133 -3.635 -13.102 1 97.25 242 GLY B CA 1
ATOM 3666 C C . GLY B 1 242 ? 9.602 -3.287 -13.023 1 97.25 242 GLY B C 1
ATOM 3667 O O . GLY B 1 242 ? 10.148 -3.125 -11.93 1 97.25 242 GLY B O 1
ATOM 3668 N N . ALA B 1 243 ? 10.195 -3.135 -14.148 1 96 243 ALA B N 1
ATOM 3669 C CA . ALA B 1 243 ? 11.617 -2.793 -14.219 1 96 243 ALA B CA 1
ATOM 3670 C C . ALA B 1 243 ? 11.883 -1.42 -13.602 1 96 243 ALA B C 1
ATOM 3672 O O . ALA B 1 243 ? 12.867 -1.23 -12.891 1 96 243 ALA B O 1
ATOM 3673 N N . GLU B 1 244 ? 11.078 -0.474 -13.922 1 96.38 244 GLU B N 1
ATOM 3674 C CA . GLU B 1 244 ? 11.211 0.858 -13.344 1 96.38 244 GLU B CA 1
ATOM 3675 C C . GLU B 1 244 ? 11.109 0.812 -11.82 1 96.38 244 GLU B C 1
ATOM 3677 O O . GLU B 1 244 ? 11.93 1.403 -11.117 1 96.38 244 GLU B O 1
ATOM 3682 N N . LEU B 1 245 ? 10.094 0.074 -11.328 1 98.25 245 LEU B N 1
ATOM 3683 C CA . LEU B 1 245 ? 9.875 -0.008 -9.891 1 98.25 245 LEU B CA 1
ATOM 3684 C C . LEU B 1 245 ? 11.023 -0.746 -9.203 1 98.25 245 LEU B C 1
ATOM 3686 O O . LEU B 1 245 ? 11.516 -0.309 -8.164 1 98.25 245 LEU B O 1
ATOM 3690 N N . ASP B 1 246 ? 11.461 -1.82 -9.781 1 97.62 246 ASP B N 1
ATOM 3691 C CA . ASP B 1 246 ? 12.617 -2.531 -9.242 1 97.62 246 ASP B CA 1
ATOM 3692 C C . ASP B 1 246 ? 13.852 -1.634 -9.219 1 97.62 246 ASP B C 1
ATOM 3694 O O . ASP B 1 246 ? 14.641 -1.674 -8.273 1 97.62 246 ASP B O 1
ATOM 3698 N N . GLY B 1 247 ? 14.008 -0.879 -10.273 1 96.62 247 GLY B N 1
ATOM 3699 C CA . GLY B 1 247 ? 15.133 0.042 -10.336 1 96.62 247 GLY B CA 1
ATOM 3700 C C . GLY B 1 247 ? 15.102 1.092 -9.242 1 96.62 247 GLY B C 1
ATOM 3701 O O . GLY B 1 247 ? 16.141 1.475 -8.711 1 96.62 247 GLY B O 1
ATOM 3702 N N . MET B 1 248 ? 13.992 1.52 -8.875 1 95.5 248 MET B N 1
ATOM 3703 C CA . MET B 1 248 ? 13.82 2.541 -7.848 1 95.5 248 MET B CA 1
ATOM 3704 C C . MET B 1 248 ? 14.188 1.997 -6.473 1 95.5 248 MET B C 1
ATOM 3706 O O . MET B 1 248 ? 14.641 2.746 -5.605 1 95.5 248 MET B O 1
ATOM 3710 N N . PHE B 1 249 ? 14.016 0.684 -6.293 1 96.12 249 PHE B N 1
ATOM 3711 C CA . PHE B 1 249 ? 14.086 0.152 -4.938 1 96.12 249 PHE B CA 1
ATOM 3712 C C . PHE B 1 249 ? 15.25 -0.818 -4.793 1 96.12 249 PHE B C 1
ATOM 3714 O O . PHE B 1 249 ? 15.461 -1.392 -3.723 1 96.12 249 PHE B O 1
ATOM 3721 N N . ASP B 1 250 ? 15.93 -1.039 -5.852 1 89.75 250 ASP B N 1
ATOM 3722 C CA . ASP B 1 250 ? 17.031 -1.991 -5.797 1 89.75 250 ASP B CA 1
ATOM 3723 C C . ASP B 1 250 ? 18.109 -1.531 -4.816 1 89.75 250 ASP B C 1
ATOM 3725 O O . ASP B 1 250 ? 18.734 -0.484 -5.012 1 89.75 250 ASP B O 1
ATOM 3729 N N . ARG B 1 251 ? 18.203 -2.184 -3.725 1 73.38 251 ARG B N 1
ATOM 3730 C CA . ARG B 1 251 ? 19.125 -1.828 -2.648 1 73.38 251 ARG B CA 1
ATOM 3731 C C . ARG B 1 251 ? 20.5 -2.414 -2.896 1 73.38 251 ARG B C 1
ATOM 3733 O O . ARG B 1 251 ? 21.453 -2.135 -2.15 1 73.38 251 ARG B O 1
ATOM 3740 N N . ARG B 1 252 ? 20.641 -3.389 -3.842 1 60.75 252 ARG B N 1
ATOM 3741 C CA . ARG B 1 252 ? 21.953 -4.012 -4.059 1 60.75 252 ARG B CA 1
ATOM 3742 C C . ARG B 1 252 ? 22.969 -2.984 -4.527 1 60.75 252 ARG B C 1
ATOM 3744 O O . ARG B 1 252 ? 24.172 -3.172 -4.34 1 60.75 252 ARG B O 1
ATOM 3751 N N . ASP B 1 253 ? 22.656 -1.977 -5.219 1 45.94 253 ASP B N 1
ATOM 3752 C CA . ASP B 1 253 ? 23.625 -1 -5.691 1 45.94 253 ASP B CA 1
ATOM 3753 C C . ASP B 1 253 ? 23.719 0.188 -4.738 1 45.94 253 ASP B C 1
ATOM 3755 O O . ASP B 1 253 ? 24.328 1.208 -5.066 1 45.94 253 ASP B O 1
ATOM 3759 N N . ARG B 1 254 ? 22.969 0.157 -3.654 1 44.38 254 ARG B N 1
ATOM 3760 C CA . ARG B 1 254 ? 23.203 1.307 -2.785 1 44.38 254 ARG B CA 1
ATOM 3761 C C . ARG B 1 254 ? 24.547 1.19 -2.068 1 44.38 254 ARG B C 1
ATOM 3763 O O . ARG B 1 254 ? 24.922 0.109 -1.607 1 44.38 254 ARG B O 1
ATOM 3770 N N . PRO B 1 255 ? 25.375 2.172 -2.258 1 34.41 255 PRO B N 1
ATOM 3771 C CA . PRO B 1 255 ? 26.703 2.137 -1.645 1 34.41 255 PRO B CA 1
ATOM 3772 C C . PRO B 1 255 ? 26.656 1.775 -0.161 1 34.41 255 PRO B C 1
ATOM 3774 O O . PRO B 1 255 ? 25.641 1.995 0.502 1 34.41 255 PRO B O 1
#

Foldseek 3Di:
DEEDQALLSLLLVVLVPDQEYEHFQQLVQVVVVHGRPPDALVRQLVRLLRNLVSDPHAYEYECEQQRDDALQSSLVSLLSSVVSRHQEYEHEQADPDLVGGGDDLVRLLSSLLSSQVSCVVVPNRHAYEYEYACQVSPNPDLVVLLVSQQSSVVSPHQEYEYERDDDLVSLLVSPVSNPPRAYEYEDQDDDPDDPVNCVVSVHDHYYDHCNVSVVVVVLVCVQVCCCVPVVDRCSCVPPDDPVVSCVSPVCPPPD/DEEDQALLSLLLVVLVPDQEYEHFQQLVQVVVVHGRPPDALVRQLVRLLRNLPSDPHAYEYECEQQRDDALQSSLVSLLSSVVSRHQEYEHEQADPDLVGGGDDLVRLLSSLLSSQVSCVVVPNRHAYEYEYACQVSPNPDLVVLLVSQQSSVVSPHQEYEYERDDDLVSLLVSPVSNPPRAYEYEDQDDDPDDPVNCVVSVHDHYYDHCNVSVVVVVLVCVQVCCCVPVVDRCSCVPPDDPVVSCVSPVCPPPD

Solvent-accessible surface area (backbone atoms only — not comparable to full-atom values): 25048 Å² total; per-residue (Å²): 68,51,31,32,52,45,33,13,50,42,40,51,45,48,74,61,64,54,75,38,34,22,48,18,55,42,28,33,18,39,47,60,40,28,17,60,86,67,67,49,63,69,58,49,46,53,48,44,31,52,50,34,70,48,44,91,51,48,30,30,37,55,41,50,54,35,84,40,95,44,38,67,44,22,16,54,42,44,42,55,46,51,73,34,55,40,39,22,39,33,38,39,31,48,61,87,35,87,94,53,39,60,50,54,62,71,58,41,30,47,33,45,35,27,36,44,50,32,37,49,73,74,70,54,82,51,45,37,29,32,31,36,40,35,41,66,72,71,44,78,44,65,69,60,40,45,53,44,45,40,47,26,46,73,37,61,33,55,30,35,32,46,45,62,58,83,47,71,66,56,48,41,50,47,44,66,69,42,56,90,49,44,32,40,44,48,55,62,48,55,49,89,65,31,52,64,57,42,44,73,66,60,44,71,38,48,35,25,47,40,29,50,42,21,13,16,47,27,31,26,48,54,24,51,47,37,34,63,76,68,30,35,35,60,45,32,66,70,30,43,54,68,66,60,52,27,62,74,23,47,62,86,77,54,129,67,51,30,32,52,45,33,15,50,40,38,52,44,46,74,62,64,55,77,38,37,23,49,17,55,42,29,32,19,38,47,61,40,28,16,59,85,66,68,50,64,67,58,48,47,53,48,45,31,52,50,34,70,49,45,92,53,49,31,30,37,57,42,50,54,36,82,40,94,44,37,68,44,21,17,52,44,44,44,55,45,51,72,32,55,41,39,22,39,33,37,39,31,48,60,86,37,86,93,51,38,59,51,55,62,68,57,40,30,47,33,45,35,27,36,42,50,32,38,49,74,74,69,54,81,53,45,35,29,32,31,35,41,36,41,65,71,73,45,77,44,64,70,58,38,46,54,44,45,40,47,27,45,74,37,60,31,57,29,35,31,45,44,61,58,82,44,72,66,55,48,41,51,46,44,66,68,42,54,90,48,43,31,38,44,49,55,61,48,54,49,90,67,31,53,63,56,42,44,72,64,60,44,69,41,46,34,25,44,40,28,50,43,22,12,15,47,26,32,28,46,53,24,52,47,37,34,64,76,68,30,36,35,60,46,33,64,71,30,42,54,66,65,60,53,28,62,75,23,47,62,86,78,54,127

Sequence (510 aa):
MPNPWDVGSAAALASLGFKALATTSSGYAWSCGHADGQMTRDDVLAHLRLMARATDLPINADFESGYAATPDGVAENVSMAIETGVAGISIEDSTGDSRAPLREIAEATERMQAARQAINAAGGEIILTGRAENFFVGRPDLDDTIRRLKAYADACADCLYAPGLRTREQISAVIAAVAPKPVNVLIGWDTDLTVQDLADLGVRRISVGGALARTAWAGFLRAARSLAEHGRFDGFADAASGAELDGMFDRRDRPMPNPWDVGSAAALASLGFKALATTSSGYAWSCGHADGQMTRDDVLAHLRLMARATDLPINADFESGYAATPDGVAENVSMAIETGVAGISIEDSTGDSRAPLREIAEATERMQAARQAINAAGGEIILTGRAENFFVGRPDLDDTIRRLKAYADACADCLYAPGLRTREQISAVIAAVAPKPVNVLIGWDTDLTVQDLADLGVRRISVGGALARTAWAGFLRAARSLAEHGRFDGFADAASGAELDGMFDRRDRP

pLDDT: mean 96.76, std 6.91, range [34.41, 98.94]

Radius of gyration: 25.16 Å; Cα contacts (8 Å, |Δi|>4): 1068; chains: 2; bounding box: 50×74×59 Å

InterPro domains:
  IPR015813 Pyruvate/Phosphoenolpyruvate kinase-like domain superfamily [SSF51621] (1-239)
  IPR039556 ICL/PEPM domain [cd00377] (1-225)
  IPR040442 Pyruvate kinase-like domain superfamily [G3DSA:3.20.20.60] (1-209)

Nearest PDB structures (foldseek):
  4lsb-assembly1_A  TM=9.633E-01  e=2.809E-28  Burkholderia cenocepacia J2315
  4lsb-assembly1_B  TM=9.497E-01  e=3.537E-28  Burkholderia cenocepacia J2315
  2ze3-assembly1_A-2  TM=9.151E-01  e=6.157E-20  Deinococcus ficus
  3fa4-assembly2_F  TM=8.821E-01  e=2.615E-18  Aspergillus niger
  4iqd-assembly1_A  TM=8.536E-01  e=4.676E-17  Bacillus anthracis

Organism: Stutzerimonas stutzeri (strain A1501) (NCBI:txid379731)

Secondary structure (DSSP, 8-state):
----SSHHHHHHHHHTT-S-EE--HHHHHHHTT--TT-S-HHHHHHHHHHHHHH-SS-EEEE-TTTT-SSHHHHHHHHHHHHHTT-SEEEEE-B-S-TTS-B--HHHHHHHHHHHHHHHHHTTS-SEEEEE--TTTTT---HHHHHHHHHHHHHTT-SEEE-TT--SHHHHHHHHHHHTTS-EEEE--S--S--HHHHHHHT--EEE-TTHHHHHHHHHHHHHHHIIIII---GGGTTPPPHHHHHHHH--TT--/----SSHHHHHHHHHTT-S-EE--HHHHHHHTT--TT-S-HHHHHHHHHHHHHS-SS-EEEE-TTTT-SSHHHHHHHHHHHHHTT-SEEEEE-B-S-TTS-B--HHHHHHHHHHHHHHHHHTTS-SEEEEE--TTTTT---HHHHHHHHHHHHHTT-SEEE-TT--SHHHHHHHHHHHTTS-EEEE--S--S--HHHHHHHT--EEE-TTHHHHHHHHHHHHHHHIIIII---GGGTTPPPHHHHHHHH--TT--